Protein 1S4N (pdb70)

CATH classification: 3.90.550.10

Solvent-accessible surface area: 26663 Å² total; per-residue (Å²): 166,89,15,31,61,78,0,63,103,17,31,106,76,40,133,6,129,2,0,2,6,0,22,4,59,40,94,31,28,91,5,0,48,40,0,0,121,55,1,7,80,20,3,0,125,78,59,71,9,27,0,0,0,0,0,30,70,100,27,65,116,121,2,52,104,25,0,71,174,34,9,71,22,102,30,44,51,11,92,7,51,168,124,30,43,48,44,14,154,89,11,81,101,96,89,1,39,114,50,38,80,99,4,18,52,112,16,33,90,0,20,14,63,25,48,4,16,39,0,13,0,5,0,0,16,3,0,85,6,126,36,0,121,104,11,31,1,0,5,12,5,26,12,42,3,45,3,13,1,33,4,84,71,18,2,4,69,73,0,17,102,63,80,45,0,0,0,3,3,5,3,13,6,16,62,100,73,1,5,77,38,0,23,110,13,1,20,68,5,18,158,153,25,88,123,34,63,32,168,86,34,1,33,71,0,0,5,121,37,150,10,161,80,18,26,33,0,5,0,37,3,23,1,0,0,0,0,0,21,0,0,53,0,38,0,0,101,75,1,6,72,46,0,7,101,71,1,0,2,3,44,24,13,0,5,5,11,0,0,0,0,1,0,0,0,0,4,0,28,72,83,27,6,41,20,0,54,36,0,1,6,13,30,19,52,28,17,2,2,1,40,78,132,127,42,24,99,70,24,98,5,91,4,14,42,19,39,1,4,11,2,36,15,6,1,0,4,58,21,5,21,78,11,34,66,84,143,51,37,209,67,54,133,126,27,59,104,149,132,76,16,29,64,76,0,62,103,20,47,148,11,118,3,0,1,7,1,22,3,55,44,101,29,25,98,4,0,40,44,0,0,140,54,1,10,74,29,5,0,125,121,43,59,8,30,0,0,0,1,1,29,93,94,22,63,130,124,1,62,106,26,0,71,145,36,6,77,20,108,26,44,56,9,89,6,37,168,118,26,40,49,40,15,154,92,11,76,99,95,90,0,39,123,57,34,80,87,5,22,46,122,15,24,84,0,21,13,63,25,50,4,16,43,1,11,0,7,0,0,17,3,0,84,8,140,46,0,121,96,11,26,2,0,4,10,5,24,13,40,4,44,3,12,1,38,5,79,70,12,1,3,87,73,0,44,119,63,75,43,0,0,0,4,3,4,3,11,7,15,70,96,87,0,4,74,53,0,22,103,13,0,21,61,11,19,141,170,26,88,123,32,61,18,152,94,32,2,32,75,0,0,4,123,45,141,11,171,78,22,26,35,0,7,0,36,3,24,2,0,0,0,0,0,22,0,0,51,0,46,0,0,97,78,2,7,72,51,0,7,100,74,1,0,1,4,46,26,12,1,5,6,12,0,0,0,0,1,0,0,0,1,4,0,26,70,79,27,5,42,19,1,56,35,0,1,5,14,31,19,48,29,12,2,2,1,50,73,160,132,41,24,84,81,23,100,5,81,5,17,68,22,46,1,4,10,2,37,13,9,0,0,4,63,29,5,23,68,14,30,64,80,140,42,39,212,75,42,124,130,28,50,96

Foldseek 3Di:
DALVVLPCVQLPLDDAFEEAEEEDDQVQLVLALVLLLQCCVQPCVQPNDEYEYEYCDDHDPVSVVSVVVSHPHHYYYYYDDVVLQDADPLDDVVLLQVQLVVCVVVDVCRNPPRLLSVQLCLQAPPLPGVVNVRHFKYWAAYGNKHWQFHDNDDVLSVLSNQVAFKEAAFKFADDCQQPVCVLVLLVVLCVVVVSQFDPQFLVLLQDPPSSPDGPRMWGDPSTMIGTSSSCVGPSNNVSSVSVSNVQSSRNGPDGSTVSVGSSRRGRDNVVNYYHCLLTWMCDPPATRQRPDPCSCVVGVGDDDSLRHCLLEPRISNVSSCVSVVHDDDPVSCVNPD/DQALVNLQLVCLVAQEEAEEEDDQVQLVLALVLLLQCVVQECVPPNDEYEYEYQDDHDPVSVVSVCVSHPHHYYYYYDDVCLQDQDPLDDVVLLQVQLVVCVVVDVCSNPPRLLSVQLCLQANPLPPPVNVRHFKYWYAYGNKHWQFHDPDDVSNVLSNQVAFKEAAFKFADDCQQPVCVLVLQVVLCVVVVSQFDPQFLVLLQDVPSSPDGRRMWGPVSTMIGTSSSCVGPSNNVSSVSVSNVQSSRNGPDGSGVSVGSSRRGRDRHSNYYYCLLIWMQDPPATRQRPDPCSCVVGVGRDDNLRHCLLEPRTSNVSSCVSVVHDDPPPSCVNDD

Sequence (672 aa):
KTTMDYITPSFKAGKPKACYVTLVRNKELKGLLSSIKYVENKINKKFPYPWVFLNDEPFTEEFKEAVTKAVSSEVKFGILPKEHWSYPEWINQTKAAEIRADAATKYIYGGSESYRHMCRYQSGFFWRHELLEEYDWYWRVEPDIKLYCDINYDVFKWMQENEKVYGFTVSIHEYEVTIPTLWQTSMDFIKKNPEYLDENNLMSFLSNDNGKTYNLCHFWSNFEIANLNLWRSPAYREYFDTLDHQGGFFYERWGDAPVHSIAAALFLPKDKIHYFSDIGYHHPPYDNCPLDKEVYNSNNCECDQGNDFTFQGYSCGKEYYDAQGLVKPKNWKKFRETKTTMDYITPSFKPKACYVTLVRNKELKGLLSSIKYVENKINKKFPYPWVFLNDEPFTEEFKEAVTKAVSSEVKFGILPKEHWSYPEWINQTKAAEIRADAATKYIYGGSESYRHMCRYQSGFFWRHELLEEYDWYWRVEPDIKLYCDINYDVFKWMQENEKVYGFTVSIHEYEVTIPTLWQTSMDFIKKNPEYLDENNLMSFLSNDNGKTYNLCHFWSNFEIANLNLWRSPAYREYFDTLDHQGGFFYERWGDAPVHSIAAALFLPKDKIHYFSDIGYHHPPYDNCPLDKEVYNSNNCECDQGNDFTFQGYSCGKEYYDAQGLVKPKNWKKFRE

Structure (mmCIF, N/CA/C/O backbone):
data_1S4N
#
_entry.id   1S4N
#
_cell.length_a   60.694
_cell.length_b   101.068
_cell.length_c   62.036
_cell.angle_alpha   90.00
_cell.angle_beta   98.81
_cell.angle_gamma   90.00
#
_symmetry.space_group_name_H-M   'P 1 21 1'
#
loop_
_entity.id
_entity.type
_entity.pdbx_description
1 polymer 'Glycolipid 2-alpha-mannosyltransferase'
2 branched alpha-D-mannopyranose-(1-2)-alpha-D-mannopyranose-(1-3)-[alpha-D-mannopyranose-(1-3)-[alpha-D-mannopyranose-(1-6)]alpha-D-mannopyranose-(1-6)]beta-D-mannopyranose-(1-4)-2-acetamido-2-deoxy-beta-D-glucopyranose-(1-4)-2-acetamido-2-deoxy-beta-D-glucopyranose
3 branched 2-acetamido-2-deoxy-alpha-D-glucopyranose-(1-4)-2-acetamido-2-deoxy-beta-D-glucopyranose
4 non-polymer 'CHLORIDE ION'
5 non-polymer GLYCEROL
6 water water
#
loop_
_atom_site.group_PDB
_atom_site.id
_atom_site.type_symbol
_atom_site.label_atom_id
_atom_site.label_alt_id
_atom_site.label_comp_id
_atom_site.label_asym_id
_atom_site.label_entity_id
_atom_site.label_seq_id
_atom_site.pdbx_PDB_ins_code
_atom_site.Cartn_x
_atom_site.Cartn_y
_atom_site.Cartn_z
_atom_site.occupancy
_atom_site.B_iso_or_equiv
_atom_site.auth_seq_id
_atom_site.auth_comp_id
_atom_site.auth_asym_id
_atom_site.auth_atom_id
_atom_site.pdbx_PDB_model_num
ATOM 1 N N . LYS A 1 10 ? 10.823 48.350 8.411 1.00 28.19 104 LYS A N 1
ATOM 2 C CA . LYS A 1 10 ? 11.093 49.547 9.253 1.00 30.42 104 LYS A CA 1
ATOM 3 C C . LYS A 1 10 ? 11.952 49.210 10.475 1.00 29.52 104 LYS A C 1
ATOM 4 O O . LYS A 1 10 ? 11.444 48.822 11.535 1.00 31.25 104 LYS A O 1
ATOM 10 N N . THR A 1 11 ? 13.255 49.408 10.313 1.00 28.71 105 THR A N 1
ATOM 11 C CA . THR A 1 11 ? 14.261 49.118 11.330 1.00 26.37 105 THR A CA 1
ATOM 12 C C . THR A 1 11 ? 14.349 50.060 12.525 1.00 24.65 105 THR A C 1
ATOM 13 O O . THR A 1 11 ? 13.729 51.123 12.559 1.00 25.22 105 THR A O 1
ATOM 17 N N . THR A 1 12 ? 15.155 49.662 13.509 1.00 20.84 106 THR A N 1
ATOM 18 C CA . THR A 1 12 ? 15.344 50.482 14.690 1.00 17.90 106 THR A CA 1
ATOM 19 C C . THR A 1 12 ? 15.782 51.904 14.292 1.00 16.94 106 THR A C 1
ATOM 20 O O . THR A 1 12 ? 15.239 52.901 14.811 1.00 16.04 106 THR A O 1
ATOM 24 N N . MET A 1 13 ? 16.721 52.018 13.353 1.00 15.18 107 MET A N 1
ATOM 25 C CA . MET A 1 13 ? 17.184 53.347 12.980 1.00 17.39 107 MET A CA 1
ATOM 26 C C . MET A 1 13 ? 16.098 54.185 12.326 1.00 18.47 107 MET A C 1
ATOM 27 O O . MET A 1 13 ? 16.117 55.402 12.439 1.00 18.61 107 MET A O 1
ATOM 32 N N . ASP A 1 14 ? 15.143 53.531 11.664 1.00 20.75 108 ASP A N 1
ATOM 33 C CA . ASP A 1 14 ? 14.034 54.247 11.040 1.00 23.28 108 ASP A CA 1
ATOM 34 C C . ASP A 1 14 ? 13.206 55.037 12.070 1.00 23.87 108 ASP A C 1
ATOM 35 O O . ASP A 1 14 ? 12.594 56.057 11.732 1.00 24.19 108 ASP A O 1
ATOM 40 N N . TYR A 1 15 ? 13.191 54.589 13.325 1.00 22.81 109 TYR A N 1
ATOM 41 C CA . TYR A 1 15 ? 12.445 55.317 14.369 1.00 21.21 109 TYR A CA 1
ATOM 42 C C . TYR A 1 15 ? 13.264 56.483 14.930 1.00 21.17 109 TYR A C 1
ATOM 43 O O . TYR A 1 15 ? 12.737 57.378 15.613 1.00 19.76 109 TYR A O 1
ATOM 52 N N . ILE A 1 16 ? 14.559 56.464 14.641 1.00 20.56 110 ILE A N 1
ATOM 53 C CA . ILE A 1 16 ? 15.459 57.487 15.149 1.00 20.61 110 ILE A CA 1
ATOM 54 C C . ILE A 1 16 ? 15.884 58.562 14.140 1.00 21.07 110 ILE A C 1
ATOM 55 O O . ILE A 1 16 ? 15.946 59.736 14.493 1.00 21.45 110 ILE A O 1
ATOM 60 N N . THR A 1 17 ? 16.170 58.175 12.897 1.00 21.40 111 THR A N 1
ATOM 61 C CA . THR A 1 17 ? 16.633 59.155 11.907 1.00 23.60 111 THR A CA 1
ATOM 62 C C . THR A 1 17 ? 15.749 60.406 11.742 1.00 23.85 111 THR A C 1
ATOM 63 O O . THR A 1 17 ? 16.246 61.473 11.414 1.00 23.86 111 THR A O 1
ATOM 67 N N . PRO A 1 18 ? 14.434 60.296 11.973 1.00 25.37 112 PRO A N 1
ATOM 68 C CA . PRO A 1 18 ? 13.632 61.516 11.825 1.00 26.99 112 PRO A CA 1
ATOM 69 C C . PRO A 1 18 ? 14.089 62.646 12.763 1.00 28.76 112 PRO A C 1
ATOM 70 O O . PRO A 1 18 ? 13.931 63.824 12.435 1.00 28.39 112 PRO A O 1
ATOM 74 N N . SER A 1 19 ? 14.658 62.306 13.923 1.00 27.42 113 SER A N 1
ATOM 75 C CA . SER A 1 19 ? 15.102 63.356 14.836 1.00 28.38 113 SER A CA 1
ATOM 76 C C . SER A 1 19 ? 16.439 63.963 14.406 1.00 28.68 113 SER A C 1
ATOM 77 O O . SER A 1 19 ? 16.951 64.885 15.039 1.00 28.92 113 SER A O 1
ATOM 80 N N . PHE A 1 20 ? 16.994 63.442 13.315 1.00 29.37 114 PHE A N 1
ATOM 81 C CA . PHE A 1 20 ? 18.216 63.973 12.736 1.00 30.05 114 PHE A CA 1
ATOM 82 C C . PHE A 1 20 ? 17.769 64.867 11.570 1.00 32.91 114 PHE A C 1
ATOM 83 O O . PHE A 1 20 ? 16.538 64.993 11.363 1.00 33.50 114 PHE A O 1
ATOM 91 N N . LYS A 1 23 ? 16.378 68.101 10.707 1.00 52.54 117 LYS A N 1
ATOM 92 C CA . LYS A 1 23 ? 16.548 69.569 10.478 1.00 52.08 117 LYS A CA 1
ATOM 93 C C . LYS A 1 23 ? 17.627 70.136 11.396 1.00 51.89 117 LYS A C 1
ATOM 94 O O . LYS A 1 23 ? 18.049 69.480 12.337 1.00 52.52 117 LYS A O 1
ATOM 96 N N . ALA A 1 24 ? 18.079 71.354 11.112 1.00 52.27 118 ALA A N 1
ATOM 97 C CA . ALA A 1 24 ? 19.097 71.999 11.935 1.00 50.83 118 ALA A CA 1
ATOM 98 C C . ALA A 1 24 ? 18.428 72.997 12.881 1.00 50.11 118 ALA A C 1
ATOM 99 O O . ALA A 1 24 ? 18.941 74.093 13.128 1.00 50.75 118 ALA A O 1
ATOM 101 N N . GLY A 1 25 ? 17.260 72.621 13.388 1.00 48.33 119 GLY A N 1
ATOM 102 C CA . GLY A 1 25 ? 16.562 73.480 14.323 1.00 45.74 119 GLY A CA 1
ATOM 103 C C . GLY A 1 25 ? 17.072 73.130 15.710 1.00 43.95 119 GLY A C 1
ATOM 104 O O . GLY A 1 25 ? 18.0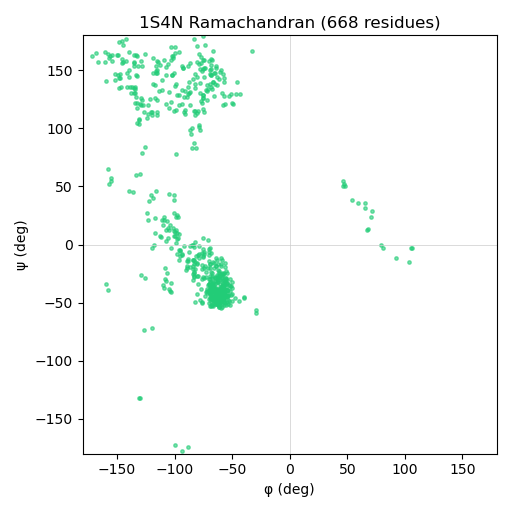01 72.328 15.840 1.00 45.22 119 GLY A O 1
ATOM 105 N N . LYS A 1 26 ? 16.484 73.723 16.743 1.00 41.27 120 LYS A N 1
ATOM 106 C CA . LYS A 1 26 ? 16.897 73.447 18.118 1.00 39.19 120 LYS A CA 1
ATOM 107 C C . LYS A 1 26 ? 16.337 72.089 18.564 1.00 35.49 120 LYS A C 1
ATOM 108 O O . LYS A 1 26 ? 15.125 71.870 18.525 1.00 35.07 120 LYS A O 1
ATOM 114 N N . PRO A 1 27 ? 17.212 71.158 18.991 1.00 31.91 121 PRO A N 1
ATOM 115 C CA . PRO A 1 27 ? 16.711 69.844 19.427 1.00 28.83 121 PRO A CA 1
ATOM 116 C C . PRO A 1 27 ? 15.707 69.907 20.578 1.00 25.82 121 PRO A C 1
ATOM 117 O O . PRO A 1 27 ? 15.785 70.782 21.434 1.00 25.06 121 PRO A O 1
ATOM 121 N N . LYS A 1 28 ? 14.748 68.988 20.582 1.00 24.21 122 LYS A N 1
ATOM 122 C CA . LYS A 1 28 ? 13.756 68.922 21.657 1.00 22.40 122 LYS A CA 1
ATOM 123 C C . LYS A 1 28 ? 14.422 68.052 22.714 1.00 21.38 122 LYS A C 1
ATOM 124 O O . LYS A 1 28 ? 14.397 66.827 22.611 1.00 19.82 122 LYS A O 1
ATOM 130 N N . ALA A 1 29 ? 15.016 68.679 23.724 1.00 19.59 123 ALA A N 1
ATOM 131 C CA . ALA A 1 29 ? 15.720 67.925 24.750 1.00 19.25 123 ALA A CA 1
ATOM 132 C C . ALA A 1 29 ? 15.511 68.443 26.163 1.00 20.60 123 ALA A C 1
ATOM 133 O O . ALA A 1 29 ? 15.028 69.554 26.375 1.00 19.70 123 ALA A O 1
ATOM 135 N N . CYS A 1 30 ? 15.895 67.619 27.133 1.00 21.37 124 CYS A N 1
ATOM 136 C CA . CYS A 1 30 ? 15.755 67.975 28.539 1.00 21.89 124 CYS A CA 1
ATOM 137 C C . CYS A 1 30 ? 16.775 67.223 29.380 1.00 20.86 124 CYS A C 1
ATOM 138 O O . CYS A 1 30 ? 17.373 66.247 28.920 1.00 19.65 124 CYS A O 1
ATOM 141 N N . TYR A 1 31 ? 16.999 67.705 30.597 1.00 21.06 125 TYR A N 1
ATOM 142 C CA . TYR A 1 31 ? 17.857 66.988 31.543 1.00 19.88 125 TYR A CA 1
ATOM 143 C C . TYR A 1 31 ? 16.764 66.193 32.258 1.00 19.20 125 TYR A C 1
ATOM 144 O O . TYR A 1 31 ? 15.602 66.618 32.281 1.00 18.34 125 TYR A O 1
ATOM 153 N N . VAL A 1 32 ? 17.103 65.043 32.828 1.00 19.36 126 VAL A N 1
ATOM 154 C CA . VAL A 1 32 ? 16.107 64.277 33.557 1.00 17.23 126 VAL A CA 1
ATOM 155 C C . VAL A 1 32 ? 16.789 63.686 34.782 1.00 17.74 126 VAL A C 1
ATOM 156 O O . VAL A 1 32 ? 17.897 63.171 34.696 1.00 14.34 126 VAL A O 1
ATOM 160 N N . THR A 1 33 ? 16.111 63.776 35.920 1.00 18.48 127 THR A N 1
ATOM 161 C CA . THR A 1 33 ? 16.656 63.294 37.190 1.00 18.94 127 THR A CA 1
ATOM 162 C C . THR A 1 33 ? 15.631 62.499 37.975 1.00 18.32 127 THR A C 1
ATOM 163 O O . THR A 1 33 ? 14.501 62.945 38.149 1.00 20.44 127 THR A O 1
ATOM 167 N N . LEU A 1 34 ? 16.012 61.315 38.434 1.00 19.69 128 LEU A N 1
ATOM 168 C CA . LEU A 1 34 ? 15.116 60.503 39.266 1.00 18.84 128 LEU A CA 1
ATOM 169 C C . LEU A 1 34 ? 15.726 60.680 40.652 1.00 19.69 128 LEU A C 1
ATOM 170 O O . LEU A 1 34 ? 16.879 60.316 40.884 1.00 18.80 128 LEU A O 1
ATOM 175 N N . VAL A 1 35 ? 14.978 61.261 41.578 1.00 22.00 129 VAL A N 1
ATOM 176 C CA . VAL A 1 35 ? 15.559 61.490 42.896 1.00 23.90 129 VAL A CA 1
ATOM 177 C C . VAL A 1 35 ? 14.531 61.450 44.017 1.00 25.95 129 VAL A C 1
ATOM 178 O O . VAL A 1 35 ? 13.325 61.542 43.764 1.00 25.81 129 VAL A O 1
ATOM 182 N N . ARG A 1 36 ? 15.018 61.305 45.249 1.00 27.03 130 ARG A N 1
ATOM 183 C CA . ARG A 1 36 ? 14.144 61.282 46.423 1.00 27.96 130 ARG A CA 1
ATOM 184 C C . ARG A 1 36 ? 14.292 62.553 47.259 1.00 27.74 130 ARG A C 1
ATOM 185 O O . ARG A 1 36 ? 15.295 63.268 47.150 1.00 29.41 130 ARG A O 1
ATOM 193 N N . ASN A 1 37 ? 13.281 62.848 48.072 1.00 27.99 131 ASN A N 1
ATOM 194 C CA . ASN A 1 37 ? 13.281 64.062 48.885 1.00 27.02 131 ASN A CA 1
ATOM 195 C C . ASN A 1 37 ? 14.477 64.178 49.828 1.00 27.61 131 ASN A C 1
ATOM 196 O O . ASN A 1 37 ? 14.993 65.280 50.049 1.00 27.72 131 ASN A O 1
ATOM 201 N N . LYS A 1 38 ? 14.927 63.049 50.362 1.00 25.09 132 LYS A N 1
ATOM 202 C CA . LYS A 1 38 ? 16.052 63.046 51.292 1.00 27.18 132 LYS A CA 1
ATOM 203 C C . LYS A 1 38 ? 17.408 63.379 50.648 1.00 25.92 132 LYS A C 1
ATOM 204 O O . LYS A 1 38 ? 18.420 63.453 51.350 1.00 25.90 132 LYS A O 1
ATOM 210 N N . GLU A 1 39 ? 17.431 63.560 49.328 1.00 24.94 133 GLU A N 1
ATOM 211 C CA . GLU A 1 39 ? 18.673 63.859 48.608 1.00 24.81 133 GLU A CA 1
ATOM 212 C C . GLU A 1 39 ? 18.786 65.285 48.077 1.00 24.50 133 GLU A C 1
ATOM 213 O O . GLU A 1 39 ? 19.570 65.552 47.153 1.00 23.67 133 GLU A O 1
ATOM 219 N N . LEU A 1 40 ? 18.017 66.195 48.660 1.00 23.45 134 LEU A N 1
ATOM 220 C CA . LEU A 1 40 ? 18.035 67.585 48.245 1.00 23.20 134 LEU A CA 1
ATOM 221 C C . LEU A 1 40 ? 19.424 68.201 48.192 1.00 23.11 134 LEU A C 1
ATOM 222 O O . LEU A 1 40 ? 19.797 68.782 47.168 1.00 23.13 134 LEU A O 1
ATOM 227 N N . LYS A 1 41 ? 20.198 68.084 49.275 1.00 21.60 135 LYS A N 1
ATOM 228 C CA . LYS A 1 41 ? 21.527 68.687 49.280 1.00 21.11 135 LYS A CA 1
ATOM 229 C C . LYS A 1 41 ? 22.444 68.147 48.170 1.00 20.23 135 LYS A C 1
ATOM 230 O O . LYS A 1 41 ? 23.111 68.927 47.481 1.00 19.11 135 LYS A O 1
ATOM 236 N N . GLY A 1 42 ? 22.459 66.830 47.961 1.00 20.71 136 GLY A N 1
ATOM 237 C CA . GLY A 1 42 ? 23.303 66.306 46.894 1.00 19.27 136 GLY A CA 1
ATOM 238 C C . GLY A 1 42 ? 22.808 66.781 45.531 1.00 19.54 136 GLY A C 1
ATOM 239 O O . GLY A 1 42 ? 23.600 67.114 44.641 1.00 18.95 136 GLY A O 1
ATOM 240 N N . LEU A 1 43 ? 21.490 66.820 45.360 1.00 20.43 137 LEU A N 1
ATOM 241 C CA . LEU A 1 43 ? 20.894 67.266 44.098 1.00 21.92 137 LEU A CA 1
ATOM 242 C C . LEU A 1 43 ? 21.231 68.736 43.813 1.00 23.24 137 LEU A C 1
ATOM 243 O O . LEU A 1 43 ? 21.623 69.084 42.693 1.00 21.84 137 LEU A O 1
ATOM 248 N N . LEU A 1 44 ? 21.071 69.600 44.816 1.00 22.32 138 LEU A N 1
ATOM 249 C CA . LEU A 1 44 ? 21.386 71.018 44.636 1.00 23.21 138 LEU A CA 1
ATOM 250 C C . LEU A 1 44 ? 22.828 71.182 44.220 1.00 22.04 138 LEU A C 1
ATOM 251 O O . LEU A 1 44 ? 23.144 72.035 43.394 1.00 21.43 138 LEU A O 1
ATOM 256 N N . SER A 1 45 ? 23.713 70.367 44.788 1.00 20.34 139 SER A N 1
ATOM 257 C CA . SER A 1 45 ? 25.121 70.433 44.427 1.00 19.64 139 SER A CA 1
ATOM 258 C C . SER A 1 45 ? 25.327 70.085 42.932 1.00 19.94 139 SER A C 1
ATOM 259 O O . SER A 1 45 ? 26.110 70.734 42.235 1.00 20.97 139 SER A O 1
ATOM 262 N N . SER A 1 46 ? 24.635 69.059 42.449 1.00 17.73 140 SER A N 1
ATOM 263 C CA . SER A 1 46 ? 24.741 68.665 41.037 1.00 19.25 140 SER A CA 1
ATOM 264 C C . SER A 1 46 ? 24.194 69.783 40.124 1.00 20.69 140 SER A C 1
ATOM 265 O O . SER A 1 46 ? 24.703 70.021 39.030 1.00 19.96 140 SER A O 1
ATOM 268 N N . ILE A 1 47 ? 23.136 70.450 40.568 1.00 22.67 141 ILE A N 1
ATOM 269 C CA . ILE A 1 47 ? 22.547 71.517 39.767 1.00 23.88 141 ILE A CA 1
ATOM 270 C C . ILE A 1 47 ? 23.543 72.653 39.588 1.00 25.17 141 ILE A C 1
ATOM 271 O O . ILE A 1 47 ? 23.680 73.206 38.488 1.00 25.07 141 ILE A O 1
ATOM 276 N N . LYS A 1 48 ? 24.248 72.991 40.666 1.00 25.73 142 LYS A N 1
ATOM 277 C CA . LYS A 1 48 ? 25.261 74.041 40.629 1.00 26.76 142 LYS A CA 1
ATOM 278 C C . LYS A 1 48 ? 26.311 73.747 39.553 1.00 25.34 142 LYS A C 1
ATOM 279 O O . LYS A 1 48 ? 26.749 74.654 38.826 1.00 22.79 142 LYS A O 1
ATOM 285 N N . TYR A 1 49 ? 26.737 72.488 39.470 1.00 22.40 143 TYR A N 1
ATOM 286 C CA . TYR A 1 49 ? 27.721 72.116 38.465 1.00 21.49 143 TYR A CA 1
ATOM 287 C C . TYR A 1 49 ? 27.118 72.238 37.075 1.00 21.23 143 TYR A C 1
ATOM 288 O O . TYR A 1 49 ? 27.715 72.847 36.186 1.00 21.07 143 TYR A O 1
ATOM 297 N N . VAL A 1 50 ? 25.929 71.677 36.891 1.00 20.11 144 VAL A N 1
ATOM 298 C CA . VAL A 1 50 ? 25.285 71.744 35.581 1.00 21.61 144 VAL A CA 1
ATOM 299 C C . VAL A 1 50 ? 25.058 73.206 35.155 1.00 22.72 144 VAL A C 1
ATOM 300 O O . VAL A 1 50 ? 25.397 73.596 34.028 1.00 22.37 144 VAL A O 1
ATOM 304 N N . GLU A 1 51 ? 24.505 74.015 36.055 1.00 22.65 145 GLU A N 1
ATOM 305 C CA . GLU A 1 51 ? 24.277 75.431 35.765 1.00 23.48 145 GLU A CA 1
ATOM 306 C C . GLU A 1 51 ? 25.559 76.166 35.378 1.00 24.47 145 GLU A C 1
ATOM 307 O O . GLU A 1 51 ? 25.618 76.828 34.340 1.00 24.36 145 GLU A O 1
ATOM 313 N N . ASN A 1 52 ? 26.587 76.043 36.209 1.00 25.62 146 ASN A N 1
ATOM 314 C CA . ASN A 1 52 ? 27.861 76.717 35.964 1.00 27.96 146 ASN A CA 1
ATOM 315 C C . ASN A 1 52 ? 28.658 76.238 34.760 1.00 28.14 146 ASN A C 1
ATOM 316 O O . ASN A 1 52 ? 29.353 77.033 34.100 1.00 26.67 146 ASN A O 1
ATOM 321 N N . LYS A 1 53 ? 28.572 74.945 34.474 1.00 25.05 147 LYS A N 1
ATOM 322 C CA . LYS A 1 53 ? 29.361 74.405 33.379 1.00 24.67 147 LYS A CA 1
ATOM 323 C C . LYS A 1 53 ? 28.725 74.410 31.998 1.00 23.44 147 LYS A C 1
ATOM 324 O O . LYS A 1 53 ? 29.453 74.389 31.001 1.00 22.77 147 LYS A O 1
ATOM 330 N N . ILE A 1 54 ? 27.396 74.474 31.933 1.00 22.61 148 ILE A N 1
ATOM 331 C CA . ILE A 1 54 ? 26.725 74.476 30.637 1.00 23.47 148 ILE A CA 1
ATOM 332 C C . ILE A 1 54 ? 25.314 75.045 30.529 1.00 24.11 148 ILE A C 1
ATOM 333 O O . ILE A 1 54 ? 25.007 75.725 29.540 1.00 24.57 148 ILE A O 1
ATOM 338 N N . ASN A 1 55 ? 24.449 74.801 31.512 1.00 22.65 149 ASN A N 1
ATOM 339 C CA . ASN A 1 55 ? 23.069 75.259 31.379 1.00 24.06 149 ASN A CA 1
ATOM 340 C C . ASN A 1 55 ? 22.862 76.764 31.191 1.00 25.78 149 ASN A C 1
ATOM 341 O O . ASN A 1 55 ? 21.894 77.168 30.543 1.00 25.19 149 ASN A O 1
ATOM 346 N N . LYS A 1 56 ? 23.754 77.586 31.744 1.00 28.58 150 LYS A N 1
ATOM 347 C CA . LYS A 1 56 ? 23.649 79.048 31.583 1.00 30.37 150 LYS A CA 1
ATOM 348 C C . LYS A 1 56 ? 23.927 79.419 30.122 1.00 30.10 150 LYS A C 1
ATOM 349 O O . LYS A 1 56 ? 23.323 80.341 29.575 1.00 30.87 150 LYS A O 1
ATOM 355 N N . LYS A 1 57 ? 24.863 78.705 29.506 1.00 29.06 151 LYS A N 1
ATOM 356 C CA . LYS A 1 57 ? 25.239 78.961 28.118 1.00 29.07 151 LYS A CA 1
ATOM 357 C C . LYS A 1 57 ? 24.208 78.427 27.138 1.00 28.61 151 LYS A C 1
ATOM 358 O O . LYS A 1 57 ? 23.784 79.138 26.230 1.00 27.35 151 LYS A O 1
ATOM 364 N N . PHE A 1 58 ? 23.821 77.165 27.319 1.00 27.17 152 PHE A N 1
ATOM 365 C CA . PHE A 1 58 ? 22.852 76.516 26.444 1.00 27.06 152 PHE A CA 1
ATOM 366 C C . PHE A 1 58 ? 21.723 75.953 27.285 1.00 27.56 152 PHE A C 1
ATOM 367 O O . PHE A 1 58 ? 21.713 74.773 27.637 1.00 27.72 152 PHE A O 1
ATOM 375 N N . PRO A 1 59 ? 20.741 76.799 27.614 1.00 27.19 153 PRO A N 1
ATOM 376 C CA . PRO A 1 59 ? 19.597 76.383 28.435 1.00 27.03 153 PRO A CA 1
ATOM 377 C C . PRO A 1 59 ? 18.605 75.383 27.845 1.00 25.68 153 PRO A C 1
ATOM 378 O O . PRO A 1 59 ? 18.148 75.507 26.713 1.00 23.32 153 PRO A O 1
ATOM 382 N N . TYR A 1 60 ? 18.271 74.393 28.659 1.00 24.25 154 TYR A N 1
ATOM 383 C CA . TYR A 1 60 ? 17.332 73.356 28.293 1.00 23.26 154 TYR A CA 1
ATOM 384 C C . TYR A 1 60 ? 16.504 73.060 29.530 1.00 21.91 154 TYR A C 1
ATOM 385 O O . TYR A 1 60 ? 17.010 73.156 30.650 1.00 20.51 154 TYR A O 1
ATOM 394 N N . PRO A 1 61 ? 15.226 72.691 29.345 1.00 20.78 155 PRO A N 1
ATOM 395 C CA . PRO A 1 61 ? 14.351 72.389 30.482 1.00 20.80 155 PRO A CA 1
ATOM 396 C C . PRO A 1 61 ? 14.871 71.174 31.232 1.00 20.59 155 PRO A C 1
ATOM 397 O O . PRO A 1 61 ? 15.526 70.300 30.645 1.00 18.09 155 PRO A O 1
ATOM 401 N N . TRP A 1 62 ? 14.570 71.134 32.527 1.00 20.37 156 TRP A N 1
ATOM 402 C CA . TRP A 1 62 ? 15.014 70.065 33.411 1.00 20.89 156 TRP A CA 1
ATOM 403 C C . TRP A 1 62 ? 13.796 69.387 34.030 1.00 22.40 156 TRP A C 1
ATOM 404 O O . TRP A 1 62 ? 12.955 70.042 34.660 1.00 22.71 156 TRP A O 1
ATOM 415 N N . VAL A 1 63 ? 13.712 68.070 33.861 1.00 23.00 157 VAL A N 1
ATOM 416 C CA . VAL A 1 63 ? 12.608 67.303 34.404 1.00 22.49 157 VAL A CA 1
ATOM 417 C C . VAL A 1 63 ? 13.062 66.529 35.638 1.00 23.49 157 VAL A C 1
ATOM 418 O O . VAL A 1 63 ? 14.090 65.855 35.616 1.00 23.62 157 VAL A O 1
ATOM 422 N N . PHE A 1 64 ? 12.294 66.630 36.717 1.00 22.72 158 PHE A N 1
ATOM 423 C CA . PHE A 1 64 ? 12.625 65.914 37.941 1.00 22.16 158 PHE A CA 1
ATOM 424 C C . PHE A 1 64 ? 11.500 64.934 38.220 1.00 24.22 158 PHE A C 1
ATOM 425 O O . PHE A 1 64 ? 10.335 65.331 38.272 1.00 24.34 158 PHE A O 1
ATOM 433 N N . LEU A 1 65 ? 11.851 63.658 38.394 1.00 23.87 159 LEU A N 1
ATOM 434 C CA . LEU A 1 65 ? 10.873 62.608 38.657 1.00 23.58 159 LEU A CA 1
ATOM 435 C C . LEU A 1 65 ? 11.081 61.990 40.036 1.00 22.56 159 LEU A C 1
ATOM 436 O O . LEU A 1 65 ? 12.210 61.876 40.508 1.00 23.24 159 LEU A O 1
ATOM 441 N N . ASN A 1 66 ? 9.989 61.565 40.667 1.00 23.91 160 ASN A N 1
ATOM 442 C CA . ASN A 1 66 ? 10.058 60.972 42.011 1.00 23.74 160 ASN A CA 1
ATOM 443 C C . ASN A 1 66 ? 8.937 59.942 42.148 1.00 23.01 160 ASN A C 1
ATOM 444 O O . ASN A 1 66 ? 7.863 60.128 41.571 1.00 21.51 160 ASN A O 1
ATOM 449 N N . ASP A 1 67 ? 9.181 58.854 42.887 1.00 22.41 161 ASP A N 1
ATOM 450 C CA . ASP A 1 67 ? 8.144 57.848 43.082 1.00 23.36 161 ASP A CA 1
ATOM 451 C C . ASP A 1 67 ? 7.200 58.343 44.186 1.00 23.97 161 ASP A C 1
ATOM 452 O O . ASP A 1 67 ? 6.089 57.835 44.341 1.00 21.22 161 ASP A O 1
ATOM 457 N N . GLU A 1 68 ? 7.655 59.348 44.940 1.00 24.37 162 GLU A N 1
ATOM 458 C CA . GLU A 1 68 ? 6.850 59.971 45.997 1.00 26.07 162 GLU A CA 1
ATOM 459 C C . GLU A 1 68 ? 6.662 61.454 45.642 1.00 24.95 162 GLU A C 1
ATOM 460 O O . GLU A 1 68 ? 7.416 62.021 44.868 1.00 22.96 162 GLU A O 1
ATOM 466 N N . PRO A 1 69 ? 5.660 62.110 46.224 1.00 25.47 163 PRO A N 1
ATOM 467 C CA . PRO A 1 69 ? 5.518 63.527 45.867 1.00 24.49 163 PRO A CA 1
ATOM 468 C C . PRO A 1 69 ? 6.686 64.395 46.402 1.00 23.91 163 PRO A C 1
ATOM 469 O O . PRO A 1 69 ? 7.251 64.111 47.461 1.00 21.43 163 PRO A O 1
ATOM 473 N N . PHE A 1 70 ? 7.063 65.428 45.646 1.00 23.70 164 PHE A N 1
ATOM 474 C CA . PHE A 1 70 ? 8.136 66.345 46.048 1.00 24.71 164 PHE A CA 1
ATOM 475 C C . PHE A 1 70 ? 7.650 67.289 47.149 1.00 25.88 164 PHE A C 1
ATOM 476 O O . PHE A 1 70 ? 6.499 67.707 47.132 1.00 25.71 164 PHE A O 1
ATOM 484 N N . THR A 1 71 ? 8.511 67.645 48.097 1.00 25.61 165 THR A N 1
ATOM 485 C CA . THR A 1 71 ? 8.077 68.578 49.131 1.00 26.42 165 THR A CA 1
ATOM 486 C C . THR A 1 71 ? 8.123 69.979 48.541 1.00 27.44 165 THR A C 1
ATOM 487 O O . THR A 1 71 ? 8.768 70.232 47.509 1.00 24.68 165 THR A O 1
ATOM 491 N N . GLU A 1 72 ? 7.449 70.899 49.219 1.00 27.44 166 GLU A N 1
ATOM 492 C CA . GLU A 1 72 ? 7.422 72.271 48.765 1.00 28.21 166 GLU A CA 1
ATOM 493 C C . GLU A 1 72 ? 8.802 72.875 48.902 1.00 26.68 166 GLU A C 1
ATOM 494 O O . GLU A 1 72 ? 9.242 73.637 48.048 1.00 26.70 166 GLU A O 1
ATOM 500 N N . GLU A 1 73 ? 9.503 72.532 49.974 1.00 27.37 167 GLU A N 1
ATOM 501 C CA . GLU A 1 73 ? 10.848 73.061 50.169 1.00 27.14 167 GLU A CA 1
ATOM 502 C C . GLU A 1 73 ? 11.756 72.583 49.031 1.00 26.61 167 GLU A C 1
ATOM 503 O O . GLU A 1 73 ? 12.555 73.348 48.477 1.00 24.39 167 GLU A O 1
ATOM 509 N N . PHE A 1 74 ? 11.610 71.316 48.668 1.00 24.82 168 PHE A N 1
ATOM 510 C CA . PHE A 1 74 ? 12.425 70.744 47.603 1.00 26.39 168 PHE A CA 1
ATOM 511 C C . PHE A 1 74 ? 12.203 71.502 46.283 1.00 24.73 168 PHE A C 1
ATOM 512 O O . PHE A 1 74 ? 13.144 71.907 45.611 1.00 25.04 168 PHE A O 1
ATOM 520 N N . LYS A 1 75 ? 10.948 71.703 45.921 1.00 25.28 169 LYS A N 1
ATOM 521 C CA . LYS A 1 75 ? 10.631 72.398 44.682 1.00 26.40 169 LYS A CA 1
ATOM 522 C C . LYS A 1 75 ? 11.080 73.854 44.661 1.00 25.82 169 LYS A C 1
ATOM 523 O O . LYS A 1 75 ? 11.581 74.330 43.65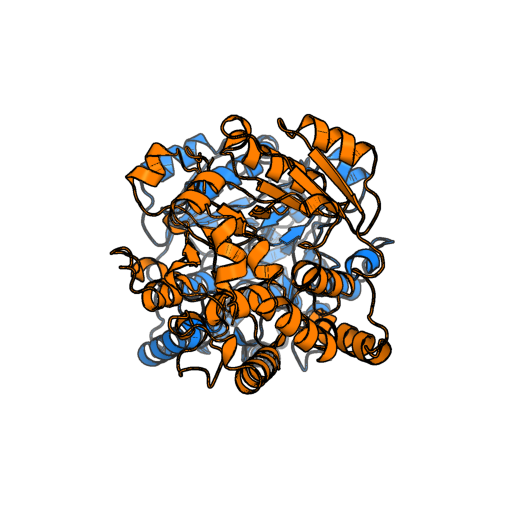2 1.00 27.65 169 LYS A O 1
ATOM 529 N N . GLU A 1 76 ? 10.914 74.563 45.768 1.00 25.77 170 GLU A N 1
ATOM 530 C CA . GLU A 1 76 ? 11.330 75.960 45.821 1.00 28.12 170 GLU A CA 1
ATOM 531 C C . GLU A 1 76 ? 12.841 76.045 45.656 1.00 26.73 170 GLU A C 1
ATOM 532 O O . GLU A 1 76 ? 13.353 76.863 44.890 1.00 27.38 170 GLU A O 1
ATOM 538 N N . ALA A 1 77 ? 13.556 75.187 46.375 1.00 25.47 171 ALA A N 1
ATOM 539 C CA . ALA A 1 77 ? 15.010 75.178 46.319 1.00 23.02 171 ALA A CA 1
ATOM 540 C C . ALA A 1 77 ? 15.534 74.852 44.916 1.00 22.99 171 ALA A C 1
ATOM 541 O O . ALA A 1 77 ? 16.508 75.445 44.447 1.00 21.48 171 ALA A O 1
ATOM 543 N N . VAL A 1 78 ? 14.881 73.908 44.246 1.00 22.74 172 VAL A N 1
ATOM 544 C CA . VAL A 1 78 ? 15.313 73.509 42.914 1.00 22.76 172 VAL A CA 1
ATOM 545 C C . VAL A 1 78 ? 15.005 74.579 41.885 1.00 23.41 172 VAL A C 1
ATOM 546 O O . VAL A 1 78 ? 15.813 74.848 40.988 1.00 22.77 172 VAL A O 1
ATOM 550 N N . THR A 1 79 ? 13.834 75.189 42.018 1.00 25.12 173 THR A N 1
ATOM 551 C CA . THR A 1 79 ? 13.423 76.237 41.105 1.00 26.55 173 THR A CA 1
ATOM 552 C C . THR A 1 79 ? 14.407 77.403 41.167 1.00 26.65 173 THR A C 1
ATOM 553 O O . THR A 1 79 ? 14.764 77.978 40.144 1.00 26.38 173 THR A O 1
ATOM 557 N N . LYS A 1 80 ? 14.865 77.741 42.365 1.00 26.67 174 LYS A N 1
ATOM 558 C CA . LYS A 1 80 ? 15.834 78.830 42.508 1.00 27.75 174 LYS A CA 1
ATOM 559 C C . LYS A 1 80 ? 17.203 78.478 41.932 1.00 26.55 174 LYS A C 1
ATOM 560 O O . LYS A 1 80 ? 17.857 79.318 41.333 1.00 26.58 174 LYS A O 1
ATOM 566 N N . ALA A 1 81 ? 17.633 77.233 42.128 1.00 25.24 175 ALA A N 1
ATOM 567 C CA . ALA A 1 81 ? 18.943 76.787 41.666 1.00 23.77 175 ALA A CA 1
ATOM 568 C C . ALA A 1 81 ? 19.069 76.667 40.155 1.00 24.14 175 ALA A C 1
ATOM 569 O O . ALA A 1 81 ? 20.168 76.857 39.603 1.00 22.73 175 ALA A O 1
ATOM 571 N N . VAL A 1 82 ? 17.954 76.364 39.487 1.00 23.76 176 VAL A N 1
ATOM 572 C CA . VAL A 1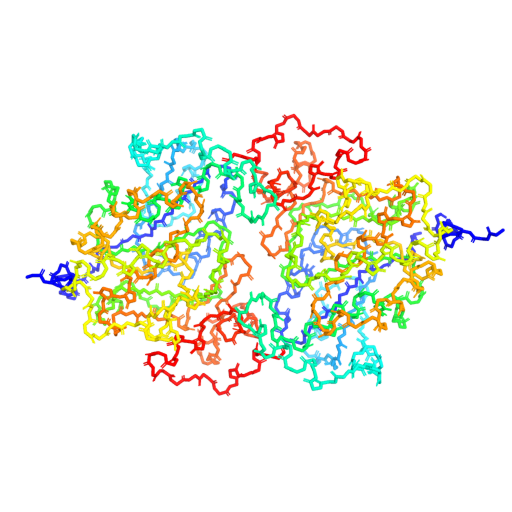 82 ? 17.953 76.205 38.031 1.00 25.68 176 VAL A CA 1
ATOM 573 C C . VAL A 1 82 ? 17.514 77.467 37.258 1.00 25.63 176 VAL A C 1
ATOM 574 O O . VAL A 1 82 ? 16.453 78.025 37.513 1.00 25.30 176 VAL A O 1
ATOM 578 N N . SER A 1 83 ? 18.324 77.878 36.285 1.00 27.32 177 SER A N 1
ATOM 579 C CA . SER A 1 83 ? 18.035 79.072 35.484 1.00 27.84 177 SER A CA 1
ATOM 580 C C . SER A 1 83 ? 17.095 78.863 34.305 1.00 28.25 177 SER A C 1
ATOM 581 O O . SER A 1 83 ? 16.534 79.828 33.792 1.00 28.25 177 SER A O 1
ATOM 584 N N . SER A 1 84 ? 16.923 77.614 33.867 1.00 28.53 178 SER A N 1
ATOM 585 C CA . SER A 1 84 ? 16.010 77.307 32.758 1.00 27.65 178 SER A CA 1
ATOM 586 C C . SER A 1 84 ? 14.705 76.784 33.348 1.00 27.96 178 SER A C 1
ATOM 587 O O . SER A 1 84 ? 14.521 76.802 34.561 1.00 29.28 178 SER A O 1
ATOM 590 N N . GLU A 1 85 ? 13.800 76.306 32.502 1.00 27.57 179 GLU A N 1
ATOM 591 C CA . GLU A 1 85 ? 12.521 75.797 32.992 1.00 27.65 179 GLU A CA 1
ATOM 592 C C . GLU A 1 85 ? 12.661 74.465 33.710 1.00 27.54 179 GLU A C 1
ATOM 593 O O . GLU A 1 85 ? 13.381 73.577 33.249 1.00 27.27 179 GLU A O 1
ATOM 599 N N . VAL A 1 86 ? 11.973 74.324 34.839 1.00 25.88 180 VAL A N 1
ATOM 600 C CA . VAL A 1 86 ? 12.002 73.066 35.575 1.00 26.37 180 VAL A CA 1
ATOM 601 C C . VAL A 1 86 ? 10.605 72.475 35.572 1.00 25.62 180 VAL A C 1
ATOM 602 O O . VAL A 1 86 ? 9.629 73.208 35.530 1.00 23.90 180 VAL A O 1
ATOM 606 N N . LYS A 1 87 ? 10.521 71.146 35.598 1.00 25.83 181 LYS A N 1
ATOM 607 C CA . LYS A 1 87 ? 9.244 70.444 35.616 1.00 25.24 181 LYS A CA 1
ATOM 608 C C . LYS A 1 87 ? 9.338 69.309 36.611 1.00 25.51 181 LYS A C 1
ATOM 609 O O . LYS A 1 87 ? 10.325 68.575 36.638 1.00 26.37 181 LYS A O 1
ATOM 615 N N . PHE A 1 88 ? 8.307 69.159 37.432 1.00 24.32 182 PHE A N 1
ATOM 616 C CA . PHE A 1 88 ? 8.277 68.115 38.449 1.00 23.89 182 PHE A CA 1
ATOM 617 C C . PHE A 1 88 ? 7.200 67.090 38.135 1.00 24.70 182 PHE A C 1
ATOM 618 O O . PHE A 1 88 ? 6.056 67.454 37.845 1.00 25.50 182 PHE A O 1
ATOM 626 N N . GLY A 1 89 ? 7.559 65.810 38.196 1.00 23.79 183 GLY A N 1
ATOM 627 C CA . GLY A 1 89 ? 6.580 64.775 37.931 1.00 23.88 183 GLY A CA 1
ATOM 628 C C . GLY A 1 89 ? 6.710 63.592 38.876 1.00 23.82 183 GLY A C 1
ATOM 629 O O . GLY A 1 89 ? 7.795 63.310 39.375 1.00 24.29 183 GLY A O 1
ATOM 630 N N . ILE A 1 90 ? 5.594 62.924 39.150 1.00 23.81 184 ILE A N 1
ATOM 631 C CA . ILE A 1 90 ? 5.590 61.736 40.000 1.00 24.53 184 ILE A CA 1
ATOM 632 C C . ILE A 1 90 ? 5.351 60.584 39.032 1.00 25.30 184 ILE A C 1
ATOM 633 O O . ILE A 1 90 ? 4.633 60.734 38.043 1.00 24.91 184 ILE A O 1
ATOM 638 N N . LEU A 1 91 ? 5.936 59.429 39.297 1.00 25.27 185 LEU A N 1
ATOM 639 C CA . LEU A 1 91 ? 5.736 58.350 38.354 1.00 26.91 185 LEU A CA 1
ATOM 640 C C . LEU A 1 91 ? 4.566 57.446 38.713 1.00 26.51 185 LEU A C 1
ATOM 641 O O . LEU A 1 91 ? 4.203 57.311 39.873 1.00 26.18 185 LEU A O 1
ATOM 646 N N . PRO A 1 92 ? 3.946 56.836 37.698 1.00 27.17 186 PRO A N 1
ATOM 647 C CA . PRO A 1 92 ? 2.801 55.926 37.824 1.00 27.42 186 PRO A CA 1
ATOM 648 C C . PRO A 1 92 ? 3.085 54.733 38.727 1.00 27.94 186 PRO A C 1
ATOM 649 O O . PRO A 1 92 ? 4.192 54.191 38.719 1.00 27.22 186 PRO A O 1
ATOM 653 N N . LYS A 1 93 ? 2.073 54.328 39.491 1.00 27.92 187 LYS A N 1
ATOM 654 C CA . LYS A 1 93 ? 2.183 53.173 40.375 1.00 28.42 187 LYS A CA 1
ATOM 655 C C . LYS A 1 93 ? 2.566 51.957 39.523 1.00 26.75 187 LYS A C 1
ATOM 656 O O . LYS A 1 93 ? 3.349 51.114 39.950 1.00 23.33 187 LYS A O 1
ATOM 662 N N . GLU A 1 94 ? 1.995 51.870 38.321 1.00 26.12 188 GLU A N 1
ATOM 663 C CA . GLU A 1 94 ? 2.282 50.756 37.407 1.00 27.71 188 GLU A CA 1
ATOM 664 C C . GLU A 1 94 ? 3.743 50.692 36.953 1.00 25.26 188 GLU A C 1
ATOM 665 O O . GLU A 1 94 ? 4.166 49.687 36.386 1.00 26.39 188 GLU A O 1
ATOM 671 N N . HIS A 1 95 ? 4.506 51.759 37.183 1.00 24.04 189 HIS A N 1
ATOM 672 C CA . HIS A 1 95 ? 5.917 51.790 36.793 1.00 22.26 189 HIS A CA 1
ATOM 673 C C . HIS A 1 95 ? 6.818 51.688 38.019 1.00 21.71 189 HIS A C 1
ATOM 674 O O . HIS A 1 95 ? 8.003 51.942 37.920 1.00 19.90 189 HIS A O 1
ATOM 681 N N . TRP A 1 96 ? 6.242 51.341 39.173 1.00 20.74 190 TRP A N 1
ATOM 682 C CA . TRP A 1 96 ? 7.004 51.230 40.411 1.00 20.22 190 TRP A CA 1
ATOM 683 C C . TRP A 1 96 ? 6.285 50.266 41.351 1.00 22.58 190 TRP A C 1
ATOM 684 O O . TRP A 1 96 ? 5.935 50.626 42.483 1.00 21.91 190 TRP A O 1
ATOM 695 N N . SER A 1 97 ? 6.065 49.042 40.867 1.00 23.58 191 SER A N 1
ATOM 696 C CA . SER A 1 97 ? 5.393 47.999 41.639 1.00 24.56 191 SER A CA 1
ATOM 697 C C . SER A 1 97 ? 5.707 46.619 41.056 1.00 25.06 191 SER A C 1
ATOM 698 O O . SER A 1 97 ? 6.217 46.505 39.939 1.00 25.75 191 SER A O 1
ATOM 701 N N . TYR A 1 98 ? 5.410 45.565 41.808 1.00 24.39 192 TYR A N 1
ATOM 702 C CA 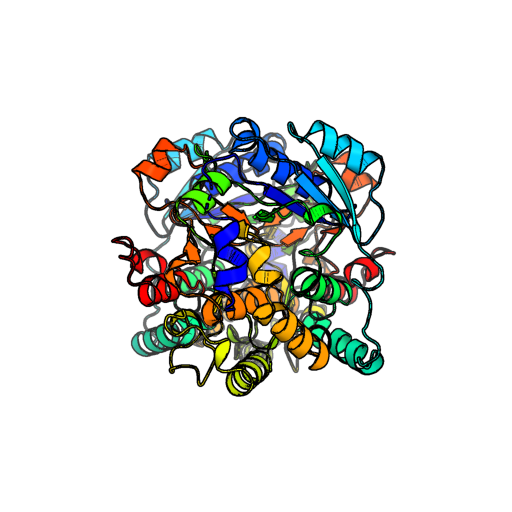. TYR A 1 98 ? 5.683 44.214 41.329 1.00 23.61 192 TYR A CA 1
ATOM 703 C C . TYR A 1 98 ? 4.718 43.786 40.239 1.00 23.83 192 TYR A C 1
ATOM 704 O O . TYR A 1 98 ? 3.519 43.993 40.370 1.00 24.53 192 TYR A O 1
ATOM 713 N N . PRO A 1 99 ? 5.232 43.220 39.129 1.00 22.44 193 PRO A N 1
ATOM 714 C CA . PRO A 1 99 ? 4.335 42.767 38.054 1.00 21.79 193 PRO A CA 1
ATOM 715 C C . PRO A 1 99 ? 3.558 41.578 38.620 1.00 20.70 193 PRO A C 1
ATOM 716 O O . PRO A 1 99 ? 4.008 40.947 39.579 1.00 18.88 193 PRO A O 1
ATOM 720 N N . GLU A 1 100 ? 2.420 41.236 38.031 1.00 22.03 194 GLU A N 1
ATOM 721 C CA . GLU A 1 100 ? 1.649 40.131 38.590 1.00 22.95 194 GLU A CA 1
ATOM 722 C C . GLU A 1 100 ? 2.362 38.780 38.555 1.00 23.35 194 GLU A C 1
ATOM 723 O O . GLU A 1 100 ? 2.104 37.907 39.386 1.00 22.99 194 GLU A O 1
ATOM 729 N N . TRP A 1 101 ? 3.280 38.613 37.613 1.00 21.94 195 TRP A N 1
ATOM 730 C CA . TRP A 1 101 ? 3.969 37.350 37.471 1.00 22.92 195 TRP A CA 1
ATOM 731 C C . TRP A 1 101 ? 5.171 37.135 38.402 1.00 23.27 195 TRP A C 1
ATOM 732 O O . TRP A 1 101 ? 5.783 36.071 38.380 1.00 24.65 195 TRP A O 1
ATOM 743 N N . ILE A 1 102 ? 5.504 38.132 39.220 1.00 22.21 196 ILE A N 1
ATOM 744 C CA . ILE A 1 102 ? 6.637 38.020 40.130 1.00 21.56 196 ILE A CA 1
ATOM 745 C C . ILE A 1 102 ? 6.220 37.468 41.498 1.00 22.39 196 ILE A C 1
ATOM 746 O O . ILE A 1 102 ? 5.241 37.924 42.101 1.00 19.85 196 ILE A O 1
ATOM 751 N N . ASN A 1 103 ? 6.984 36.481 41.970 1.00 22.34 197 ASN A N 1
ATOM 752 C CA . ASN A 1 103 ? 6.750 35.834 43.258 1.00 22.69 197 ASN A CA 1
ATOM 753 C C . ASN A 1 103 ? 7.436 36.691 44.323 1.00 22.30 197 ASN A C 1
ATOM 754 O O . ASN A 1 103 ? 8.654 36.593 44.521 1.00 21.80 197 ASN A O 1
ATOM 759 N N . GLN A 1 104 ? 6.651 37.513 45.016 1.00 21.56 198 GLN A N 1
ATOM 760 C CA . GLN A 1 104 ? 7.190 38.417 46.019 1.00 22.15 198 GLN A CA 1
ATOM 761 C C . GLN A 1 104 ? 7.831 37.722 47.220 1.00 21.69 198 GLN A C 1
ATOM 762 O O . GLN A 1 104 ? 8.752 38.265 47.818 1.00 19.17 198 GLN A O 1
ATOM 768 N N . THR A 1 105 ? 7.364 36.524 47.568 1.00 22.30 199 THR A N 1
ATOM 769 C CA . THR A 1 105 ? 7.961 35.804 48.695 1.00 23.39 199 THR A CA 1
ATOM 770 C C . THR A 1 105 ? 9.370 35.416 48.280 1.00 22.89 199 THR A C 1
ATOM 771 O O . THR A 1 105 ? 10.328 35.550 49.039 1.00 23.21 199 THR A O 1
ATOM 775 N N . LYS A 1 106 ? 9.491 34.950 47.047 1.00 22.66 200 LYS A N 1
ATOM 776 C CA . LYS A 1 106 ? 10.794 34.579 46.524 1.00 23.14 200 LYS A CA 1
ATOM 777 C C . LYS A 1 106 ? 11.723 35.804 46.452 1.00 22.35 200 LYS A C 1
ATOM 778 O O . LYS A 1 106 ? 12.890 35.716 46.817 1.00 21.85 200 LYS A O 1
ATOM 784 N N . ALA A 1 107 ? 11.199 36.933 45.972 1.00 19.79 201 ALA A N 1
ATOM 785 C CA . ALA A 1 107 ? 11.972 38.163 45.858 1.00 21.67 201 ALA A CA 1
ATOM 786 C C . ALA A 1 107 ? 12.466 38.587 47.245 1.00 22.20 201 ALA A C 1
ATOM 787 O O . ALA A 1 107 ? 13.608 39.006 47.403 1.00 21.63 201 ALA A O 1
ATOM 789 N N . ALA A 1 108 ? 11.577 38.480 48.228 1.00 23.10 202 ALA A N 1
ATOM 790 C CA . ALA A 1 108 ? 11.878 38.834 49.607 1.00 23.65 202 ALA A CA 1
ATOM 791 C C . ALA A 1 108 ? 13.040 37.997 50.136 1.00 22.73 202 ALA A C 1
ATOM 792 O O . ALA A 1 108 ? 13.964 38.530 50.748 1.00 21.99 202 ALA A O 1
ATOM 794 N N . GLU A 1 109 ? 12.996 36.689 49.898 1.00 23.87 203 GLU A N 1
ATOM 795 C CA . GLU A 1 109 ? 14.068 35.793 50.345 1.00 24.40 203 GLU A CA 1
ATOM 796 C C . GLU A 1 109 ? 15.395 36.160 49.685 1.00 23.83 203 GLU A C 1
ATOM 797 O O . GLU A 1 109 ? 16.452 36.160 50.327 1.00 24.61 203 GLU A O 1
ATOM 803 N N . ILE A 1 110 ? 15.341 36.444 48.390 1.00 23.22 204 ILE A N 1
ATOM 804 C CA . ILE A 1 110 ? 16.539 36.811 47.642 1.00 23.82 204 ILE A CA 1
ATOM 805 C C . ILE A 1 110 ? 17.195 38.050 48.276 1.00 22.50 204 ILE A C 1
ATOM 806 O O . ILE A 1 110 ? 18.404 38.062 48.503 1.00 22.81 204 ILE A O 1
ATOM 811 N N . ARG A 1 111 ? 16.393 39.075 48.576 1.00 21.62 205 ARG A N 1
ATOM 812 C CA . ARG A 1 111 ? 16.909 40.319 49.181 1.00 23.51 205 ARG A CA 1
ATOM 813 C C . ARG A 1 111 ? 17.558 40.101 50.560 1.00 23.98 205 ARG A C 1
ATOM 814 O O . ARG A 1 111 ? 18.676 40.555 50.835 1.00 20.65 205 ARG A O 1
ATOM 822 N N . ALA A 1 112 ? 16.812 39.442 51.438 1.00 25.47 206 ALA A N 1
ATOM 823 C CA . ALA A 1 112 ? 17.292 39.177 52.789 1.00 26.83 206 ALA A CA 1
ATOM 824 C C . ALA A 1 112 ? 18.617 38.442 52.713 1.00 26.75 206 ALA A C 1
ATOM 825 O O . ALA A 1 112 ? 19.567 38.785 53.420 1.00 28.90 206 ALA A O 1
ATOM 827 N N . ASP A 1 113 ? 18.679 37.446 51.836 1.00 26.54 207 ASP A N 1
ATOM 828 C CA . ASP A 1 113 ? 19.880 36.646 51.664 1.00 27.24 207 ASP A CA 1
ATOM 829 C C . ASP A 1 113 ? 21.061 37.450 51.136 1.00 27.04 207 ASP A C 1
ATOM 830 O O . ASP A 1 113 ? 22.181 37.295 51.610 1.00 26.71 207 ASP A O 1
ATOM 835 N N . ALA A 1 114 ? 20.804 38.312 50.160 1.00 24.73 208 ALA A N 1
ATOM 836 C CA . ALA A 1 114 ? 21.858 39.126 49.561 1.00 23.60 208 ALA A CA 1
ATOM 837 C C . ALA A 1 114 ? 22.158 40.464 50.269 1.00 22.75 208 ALA A C 1
ATOM 838 O O . ALA A 1 114 ? 23.053 41.186 49.849 1.00 23.71 208 ALA A O 1
ATOM 840 N N . ALA A 1 115 ? 21.433 40.798 51.332 1.00 22.54 209 ALA A N 1
ATOM 841 C CA . ALA A 1 115 ? 21.634 42.097 51.999 1.00 24.39 209 ALA A CA 1
ATOM 842 C C . ALA A 1 115 ? 23.089 42.507 52.213 1.00 25.76 209 ALA A C 1
ATOM 843 O O . ALA A 1 115 ? 23.493 43.642 51.893 1.00 26.46 209 ALA A O 1
ATOM 845 N N . THR A 1 116 ? 23.870 41.578 52.744 1.00 24.61 210 THR A N 1
ATOM 846 C CA . THR A 1 116 ? 25.277 41.806 53.017 1.00 25.38 210 THR A CA 1
ATOM 847 C C . THR A 1 116 ? 26.172 41.228 51.920 1.00 25.67 210 THR A C 1
ATOM 848 O O . THR A 1 116 ? 27.396 41.336 52.003 1.00 26.49 210 THR A O 1
ATOM 852 N N . LYS A 1 117 ? 25.581 40.645 50.879 1.00 24.05 211 LYS A N 1
ATOM 853 C CA . LYS A 1 117 ? 26.394 40.044 49.811 1.00 25.86 211 LYS A CA 1
ATOM 854 C C . LYS A 1 117 ? 26.927 40.973 48.714 1.00 24.43 211 LYS A C 1
ATOM 855 O O . LYS A 1 117 ? 27.944 40.694 48.094 1.00 25.71 211 LYS A O 1
ATOM 861 N N . TYR A 1 118 ? 26.228 42.060 48.444 1.00 22.86 212 TYR A N 1
ATOM 862 C CA . TYR A 1 118 ? 26.678 43.003 47.425 1.00 21.45 212 TYR A CA 1
ATOM 863 C C . TYR A 1 118 ? 25.877 44.267 47.586 1.00 18.95 212 TYR A C 1
ATOM 864 O O . TYR A 1 118 ? 24.795 44.229 48.166 1.00 18.71 212 TYR A O 1
ATOM 873 N N . ILE A 1 119 ? 26.413 45.388 47.103 1.00 17.92 213 ILE A N 1
ATOM 874 C CA . ILE A 1 119 ? 25.743 46.665 47.259 1.00 16.27 213 ILE A CA 1
ATOM 875 C C . ILE A 1 119 ? 24.288 46.661 46.761 1.00 17.79 213 ILE A C 1
ATOM 876 O O . ILE A 1 119 ? 23.999 46.248 45.635 1.00 16.91 213 ILE A O 1
ATOM 881 N N . TYR A 1 120 ? 23.385 47.116 47.636 1.00 16.48 214 TYR A N 1
ATOM 882 C CA . TYR A 1 120 ? 21.950 47.181 47.378 1.00 19.12 214 TYR A CA 1
ATOM 883 C C . TYR A 1 120 ? 21.333 45.797 47.275 1.00 17.84 214 TYR A C 1
ATOM 884 O O . TYR A 1 120 ? 20.193 45.641 46.817 1.00 19.05 214 TYR A O 1
ATOM 893 N N . GLY A 1 121 ? 22.092 44.797 47.699 1.00 17.34 215 GLY A N 1
ATOM 894 C CA . GLY A 1 121 ? 21.619 43.428 47.627 1.00 18.55 215 GLY A CA 1
ATOM 895 C C . GLY A 1 121 ? 20.307 43.205 48.344 1.00 18.16 215 GLY A C 1
ATOM 896 O O . GLY A 1 121 ? 19.444 42.470 47.856 1.00 17.25 215 GLY A O 1
ATOM 897 N N . GLY A 1 122 ? 20.134 43.864 49.486 1.00 18.62 216 GLY A N 1
ATOM 898 C CA . GLY A 1 122 ? 18.912 43.685 50.245 1.00 17.42 216 GLY A CA 1
ATOM 899 C C . GLY A 1 122 ? 17.863 44.753 50.011 1.00 18.83 216 GLY A C 1
ATOM 900 O O . GLY A 1 122 ? 16.816 44.733 50.667 1.00 17.08 216 GLY A O 1
ATOM 901 N N . SER A 1 123 ? 18.118 45.664 49.071 1.00 17.95 217 SER A N 1
ATOM 902 C CA . SER A 1 123 ? 17.197 46.766 48.826 1.00 17.66 217 SER A CA 1
ATOM 903 C C . SER A 1 123 ? 16.050 46.499 47.860 1.00 19.79 217 SER A C 1
ATOM 904 O O . SER A 1 123 ? 16.238 46.164 46.691 1.00 19.91 217 SER A O 1
ATOM 907 N N . GLU A 1 124 ? 14.849 46.646 48.377 1.00 18.53 218 GLU A N 1
ATOM 908 C CA . GLU A 1 124 ? 13.659 46.463 47.576 1.00 20.76 218 GLU A CA 1
ATOM 909 C C . GLU A 1 124 ? 13.504 47.661 46.632 1.00 18.73 218 GLU A C 1
ATOM 910 O O . GLU A 1 124 ? 13.253 47.484 45.437 1.00 19.42 218 GLU A O 1
ATOM 916 N N . SER A 1 125 ? 13.710 48.871 47.149 1.00 16.65 219 SER A N 1
ATOM 917 C CA . SER A 1 125 ? 13.535 50.072 46.327 1.00 16.20 219 SER A CA 1
ATOM 918 C C . SER A 1 125 ? 14.554 50.226 45.201 1.00 17.24 219 SER A C 1
ATOM 919 O O . SER A 1 125 ? 14.216 50.744 44.145 1.00 17.20 219 SER A O 1
ATOM 922 N N . TYR A 1 126 ? 15.787 49.781 45.425 1.00 16.02 220 TYR A N 1
ATOM 923 C CA . TYR A 1 126 ? 16.827 49.882 44.407 1.00 17.41 220 TYR A CA 1
ATOM 924 C C . TYR A 1 126 ? 16.423 49.125 43.138 1.00 18.03 220 TYR A C 1
ATOM 925 O O . TYR A 1 126 ? 16.703 49.567 42.017 1.00 18.25 220 TYR A O 1
ATOM 934 N N . ARG A 1 127 ? 15.782 47.978 43.314 1.00 16.14 221 ARG A N 1
ATOM 935 C CA . ARG A 1 127 ? 15.350 47.178 42.172 1.00 17.27 221 ARG A CA 1
ATOM 936 C C . ARG A 1 127 ? 14.212 47.851 41.395 1.00 18.12 221 ARG A C 1
ATOM 937 O O . ARG A 1 127 ? 14.161 47.765 40.167 1.00 19.60 221 ARG A O 1
ATOM 945 N N . HIS A 1 128 ? 13.300 48.521 42.095 1.00 17.66 222 HIS A N 1
ATOM 946 C CA . HIS A 1 128 ? 12.233 49.225 41.396 1.00 17.87 222 HIS A CA 1
ATOM 947 C C . HIS A 1 128 ? 12.874 50.371 40.593 1.00 17.68 222 HIS A C 1
ATOM 948 O O . HIS A 1 128 ? 12.408 50.701 39.500 1.00 16.36 222 HIS A O 1
ATOM 955 N N . MET A 1 129 ? 13.929 50.972 41.148 1.00 17.56 223 MET A N 1
ATOM 956 C CA . MET A 1 129 ? 14.639 52.058 40.479 1.00 18.65 223 MET A CA 1
ATOM 957 C C . MET A 1 129 ? 15.318 51.523 39.217 1.00 18.04 223 MET A C 1
ATOM 958 O O . MET A 1 129 ? 15.233 52.142 38.163 1.00 17.75 223 MET A O 1
ATOM 963 N N . CYS A 1 130 ? 15.988 50.376 39.313 1.00 15.71 224 CYS A N 1
ATOM 964 C CA . CYS A 1 130 ? 16.653 49.819 38.134 1.00 14.81 224 CYS A CA 1
ATOM 965 C C . CYS A 1 130 ? 15.659 49.473 37.038 1.00 15.02 224 CYS A C 1
ATOM 966 O O . CYS A 1 130 ? 15.919 49.694 35.855 1.00 12.19 224 CYS A O 1
ATOM 969 N N . ARG A 1 131 ? 14.511 48.934 37.442 1.00 15.83 225 ARG A N 1
ATOM 970 C CA . ARG A 1 131 ? 13.480 48.573 36.489 1.00 15.63 225 ARG A CA 1
ATOM 971 C C . ARG A 1 131 ? 12.890 49.833 35.868 1.00 17.20 225 ARG A C 1
ATOM 972 O O . ARG A 1 131 ? 12.591 49.859 34.662 1.00 16.45 225 ARG A O 1
ATOM 980 N N . TYR A 1 132 ? 12.742 50.880 36.682 1.00 16.24 226 TYR A N 1
ATOM 981 C CA . TYR A 1 132 ? 12.179 52.126 36.186 1.00 16.05 226 TYR A CA 1
ATOM 982 C C . TYR A 1 132 ? 13.078 52.770 35.147 1.00 16.44 226 TYR A C 1
ATOM 983 O O . TYR A 1 132 ? 12.600 53.218 34.104 1.00 16.23 226 TYR A O 1
ATOM 992 N N . GLN A 1 133 ? 14.374 52.836 35.444 1.00 15.51 227 GLN A N 1
ATOM 993 C CA . GLN A 1 133 ? 15.340 53.430 34.514 1.00 15.96 227 GLN A CA 1
ATOM 994 C C . GLN A 1 133 ? 15.503 52.551 33.260 1.00 15.69 227 GLN A C 1
ATOM 995 O O . GLN A 1 133 ? 15.925 53.035 32.206 1.00 17.39 227 GLN A O 1
ATOM 1001 N N . SER A 1 134 ? 15.200 51.263 33.373 1.00 12.54 228 SER A N 1
ATOM 1002 C CA . SER A 1 134 ? 15.326 50.397 32.217 1.00 14.09 228 SER A CA 1
ATOM 1003 C C . SER A 1 134 ? 14.095 50.507 31.309 1.00 14.98 228 SER A C 1
ATOM 1004 O O . SER A 1 134 ? 14.220 50.708 30.098 1.00 17.71 228 SER A O 1
ATOM 1007 N N . GLY A 1 135 ? 12.902 50.396 31.874 1.00 14.46 229 GLY A N 1
ATOM 1008 C CA . GLY A 1 135 ? 11.731 50.403 31.002 1.00 17.52 229 GLY A CA 1
ATOM 1009 C C . GLY A 1 135 ? 10.647 51.453 31.061 1.00 17.65 229 GLY A C 1
ATOM 1010 O O . GLY A 1 135 ? 9.726 51.411 30.235 1.00 16.95 229 GLY A O 1
ATOM 1011 N N . PHE A 1 136 ? 10.763 52.423 31.963 1.00 16.78 230 PHE A N 1
ATOM 1012 C CA . PHE A 1 136 ? 9.693 53.406 32.107 1.00 16.58 230 PHE A CA 1
ATOM 1013 C C . PHE A 1 136 ? 9.964 54.902 32.095 1.00 17.08 230 PHE A C 1
ATOM 1014 O O . PHE A 1 136 ? 9.065 55.679 31.741 1.00 19.35 230 PHE A O 1
ATOM 1022 N N . PHE A 1 137 ? 11.164 55.320 32.475 1.00 15.91 231 PHE A N 1
ATOM 1023 C CA . PHE A 1 137 ? 11.464 56.737 32.544 1.00 17.08 231 PHE A CA 1
ATOM 1024 C C . PHE A 1 137 ? 11.249 57.400 31.222 1.00 16.82 231 PHE A C 1
ATOM 1025 O O . PHE A 1 137 ? 10.740 58.508 31.167 1.00 17.45 231 PHE A O 1
ATOM 1033 N N . TRP A 1 138 ? 11.643 56.707 30.161 1.00 17.19 232 TRP A N 1
ATOM 1034 C CA . TRP A 1 138 ? 11.549 57.247 28.807 1.00 18.89 232 TRP A CA 1
ATOM 1035 C C . TRP A 1 138 ? 10.137 57.382 28.238 1.00 19.61 232 TRP A C 1
ATOM 1036 O O . TRP A 1 138 ? 9.973 57.908 27.142 1.00 22.18 232 TRP A O 1
ATOM 1047 N N . ARG A 1 139 ? 9.131 56.889 28.953 1.00 18.05 233 ARG A N 1
ATOM 1048 C CA . ARG A 1 139 ? 7.758 57.039 28.496 1.00 20.35 233 ARG A CA 1
ATOM 1049 C C . ARG A 1 139 ? 6.914 57.756 29.551 1.00 21.19 233 ARG A C 1
ATOM 1050 O O . ARG A 1 139 ? 5.698 57.647 29.554 1.00 21.04 233 ARG A O 1
ATOM 1058 N N . HIS A 1 140 ? 7.564 58.484 30.458 1.00 22.20 234 HIS A N 1
ATOM 1059 C CA . HIS A 1 140 ? 6.807 59.249 31.455 1.00 21.35 234 HIS A CA 1
ATOM 1060 C C . HIS A 1 140 ? 6.168 60.347 30.617 1.00 23.11 234 HIS A C 1
ATOM 1061 O O . HIS A 1 140 ? 6.750 60.775 29.623 1.00 21.55 234 HIS A O 1
ATOM 1068 N N . GLU A 1 141 ? 4.998 60.829 31.010 1.00 24.64 235 GLU A N 1
ATOM 1069 C CA . GLU A 1 141 ? 4.334 61.873 30.232 1.00 25.92 235 GLU A CA 1
ATOM 1070 C C . GLU A 1 141 ? 5.179 63.115 30.010 1.00 24.43 235 GLU A C 1
ATOM 1071 O O . GLU A 1 141 ? 5.078 63.746 28.964 1.00 26.29 235 GLU A O 1
ATOM 1077 N N . LEU A 1 142 ? 6.016 63.477 30.978 1.00 23.15 236 LEU A N 1
ATOM 1078 C CA . LEU A 1 142 ? 6.839 64.677 30.843 1.00 23.52 236 LEU A CA 1
ATOM 1079 C C . LEU A 1 142 ? 7.949 64.574 29.806 1.00 23.04 236 LEU A C 1
ATOM 1080 O O . LEU A 1 142 ? 8.531 65.587 29.432 1.00 22.35 236 LEU A O 1
ATOM 1085 N N . LEU A 1 143 ? 8.256 63.364 29.345 1.00 23.09 237 LEU A N 1
ATOM 1086 C CA . LEU A 1 143 ? 9.312 63.212 28.340 1.00 24.15 237 LEU A CA 1
ATOM 1087 C C . LEU A 1 143 ? 8.747 62.975 26.941 1.00 23.90 237 LEU A C 1
ATOM 1088 O O . LEU A 1 143 ? 9.491 62.884 25.961 1.00 22.71 237 LEU A O 1
ATOM 1093 N N . GLU A 1 144 ? 7.431 62.885 26.830 1.00 24.91 238 GLU A N 1
ATOM 1094 C CA . GLU A 1 144 ? 6.844 62.635 25.519 1.00 25.70 238 GLU A CA 1
ATOM 1095 C C . GLU A 1 144 ? 7.220 63.652 24.443 1.00 24.52 238 GLU A C 1
ATOM 1096 O O . GLU A 1 144 ? 7.503 63.276 23.304 1.00 23.68 238 GLU A O 1
ATOM 1102 N N . GLU A 1 145 ? 7.249 64.929 24.793 1.00 22.91 239 GLU A N 1
ATOM 1103 C CA . GLU A 1 145 ? 7.569 65.964 23.803 1.00 24.40 239 GLU A CA 1
ATOM 1104 C C . GLU A 1 145 ? 9.050 66.076 23.397 1.00 23.26 239 GLU A C 1
ATOM 1105 O O . GLU A 1 145 ? 9.396 66.870 22.516 1.00 23.00 239 GLU A O 1
ATOM 1111 N N . TYR A 1 146 ? 9.923 65.290 24.028 1.00 22.68 240 TYR A N 1
ATOM 1112 C CA . TYR A 1 146 ? 11.354 65.347 23.734 1.00 20.29 240 TYR A CA 1
ATOM 1113 C C . TYR A 1 146 ? 11.912 64.187 22.919 1.00 19.54 240 TYR A C 1
ATOM 1114 O O . TYR A 1 146 ? 11.370 63.085 22.922 1.00 18.37 240 TYR A O 1
ATOM 1123 N N . ASP A 1 147 ? 13.021 64.455 22.237 1.00 17.97 241 ASP A N 1
ATOM 1124 C CA . ASP A 1 147 ? 13.715 63.436 21.468 1.00 18.19 241 ASP A CA 1
ATOM 1125 C C . ASP A 1 147 ? 14.997 63.042 22.183 1.00 17.55 241 ASP A C 1
ATOM 1126 O O . ASP A 1 147 ? 15.507 61.936 21.982 1.00 18.77 241 ASP A O 1
ATOM 1131 N N . TRP A 1 148 ? 15.510 63.952 23.009 1.00 17.21 242 TRP A N 1
ATOM 1132 C CA . TRP A 1 148 ? 16.772 63.732 23.726 1.00 16.96 242 TRP A CA 1
ATOM 1133 C C . TRP A 1 148 ? 16.700 63.966 25.233 1.00 16.19 242 TRP A C 1
ATOM 1134 O O . TRP A 1 148 ? 15.867 64.733 25.696 1.00 16.01 242 TRP A O 1
ATOM 1145 N N . TYR A 1 149 ? 17.578 63.304 25.992 1.00 15.95 243 TYR A N 1
ATOM 1146 C CA . TYR A 1 149 ? 17.629 63.514 27.442 1.00 15.31 243 TYR A CA 1
ATOM 1147 C C . TYR A 1 149 ? 19.058 63.424 27.912 1.00 16.92 243 TYR A C 1
ATOM 1148 O O . TYR A 1 149 ? 19.898 62.795 27.248 1.00 16.89 243 TYR A O 1
ATOM 1157 N N . TRP A 1 150 ? 19.324 64.050 29.062 1.00 16.48 244 TRP A N 1
ATOM 1158 C CA . TRP A 1 150 ? 20.641 64.039 29.689 1.00 17.59 244 TRP A CA 1
ATOM 1159 C C . TRP A 1 150 ? 20.368 63.664 31.151 1.00 17.03 244 TRP A C 1
ATOM 1160 O O . TRP A 1 150 ? 19.825 64.463 31.907 1.00 14.89 244 TRP A O 1
ATOM 1171 N N . ARG A 1 151 ? 20.737 62.449 31.551 1.00 17.09 245 ARG A N 1
ATOM 1172 C CA . ARG A 1 151 ? 20.488 62.025 32.925 1.00 15.46 245 ARG A CA 1
ATOM 1173 C C . ARG A 1 151 ? 21.509 62.619 33.887 1.00 13.65 245 ARG A C 1
ATOM 1174 O O . ARG A 1 151 ? 22.699 62.532 33.668 1.00 14.30 245 ARG A O 1
ATOM 1182 N N . VAL A 1 152 ? 21.015 63.202 34.973 1.00 14.34 246 VAL A N 1
ATOM 1183 C CA . VAL A 1 152 ? 21.864 63.828 35.979 1.00 14.31 246 VAL A CA 1
ATOM 1184 C C . VAL A 1 152 ? 21.488 63.263 37.349 1.00 14.10 246 VAL A C 1
ATOM 1185 O O . VAL A 1 152 ? 20.321 63.318 37.750 1.00 12.80 246 VAL A O 1
ATOM 1189 N N . GLU A 1 153 ? 22.470 62.714 38.056 1.00 14.39 247 GLU A N 1
ATOM 1190 C CA . GLU A 1 153 ? 22.231 62.172 39.404 1.00 14.61 247 GLU A CA 1
ATOM 1191 C C . GLU A 1 153 ? 22.668 63.165 40.486 1.00 14.83 247 GLU A C 1
ATOM 1192 O O . GLU A 1 153 ? 23.390 64.131 40.225 1.00 14.27 247 GLU A O 1
ATOM 1198 N N . PRO A 1 154 ? 22.222 62.943 41.730 1.00 17.62 248 PRO A N 1
ATOM 1199 C CA . PRO A 1 154 ? 22.679 63.892 42.755 1.00 17.58 248 PRO A CA 1
ATOM 1200 C C . PRO A 1 154 ? 24.129 63.528 43.118 1.00 18.03 248 PRO A C 1
ATOM 1201 O O . PRO A 1 154 ? 24.581 62.431 42.795 1.00 17.99 248 PRO A O 1
ATOM 1205 N N . ASP A 1 155 ? 24.868 64.458 43.734 1.00 18.09 249 ASP A N 1
ATOM 1206 C CA . ASP A 1 155 ? 26.244 64.234 44.168 1.00 18.94 249 ASP A CA 1
ATOM 1207 C C . ASP A 1 155 ? 27.251 64.011 43.045 1.00 19.61 249 ASP A C 1
ATOM 1208 O O . ASP A 1 155 ? 28.242 63.308 43.222 1.00 18.49 249 ASP A O 1
ATOM 1213 N N . ILE A 1 156 ? 26.984 64.651 41.910 1.00 17.97 250 ILE A N 1
ATOM 1214 C CA . ILE A 1 156 ? 27.805 64.595 40.697 1.00 17.85 250 ILE A CA 1
ATOM 1215 C C . ILE A 1 156 ? 28.649 65.870 40.590 1.00 17.39 250 ILE A C 1
ATOM 1216 O O . ILE A 1 156 ? 28.338 66.869 41.231 1.00 16.81 250 ILE A O 1
ATOM 1221 N N . LYS A 1 157 ? 29.723 65.823 39.804 1.00 15.87 251 LYS A N 1
ATOM 1222 C CA . LYS A 1 157 ? 30.537 67.007 39.561 1.00 17.55 251 LYS A CA 1
ATOM 1223 C C . LYS A 1 157 ? 30.750 67.068 38.057 1.00 17.87 251 LYS A C 1
ATOM 1224 O O . LYS A 1 157 ? 30.805 66.025 37.402 1.00 17.81 251 LYS A O 1
ATOM 1230 N N . LEU A 1 158 ? 30.804 68.281 37.508 1.00 17.55 252 LEU A N 1
ATOM 1231 C CA . LEU A 1 158 ? 31.161 68.467 36.095 1.00 17.72 252 LEU A CA 1
ATOM 1232 C C . LEU A 1 158 ? 32.464 69.240 36.307 1.00 18.28 252 LEU A C 1
ATOM 1233 O O . LEU A 1 158 ? 32.458 70.377 36.787 1.00 18.88 252 LEU A O 1
ATOM 1238 N N . TYR A 1 159 ? 33.583 68.605 35.982 1.00 18.17 253 TYR A N 1
ATOM 1239 C CA . TYR A 1 159 ? 34.894 69.192 36.193 1.00 19.14 253 TYR A CA 1
ATOM 1240 C C . TYR A 1 159 ? 35.361 70.280 35.231 1.00 20.30 253 TYR A C 1
ATOM 1241 O O . TYR A 1 159 ? 36.300 71.009 35.538 1.00 20.42 253 TYR A O 1
ATOM 1250 N N . CYS A 1 160 ? 34.727 70.373 34.070 1.00 21.84 254 CYS A N 1
ATOM 1251 C CA . CYS A 1 160 ? 35.149 71.337 33.063 1.00 21.42 254 CYS A CA 1
ATOM 1252 C C . CYS A 1 160 ? 34.005 72.118 32.468 1.00 22.12 254 CYS A C 1
ATOM 1253 O O . CYS A 1 160 ? 32.831 71.717 32.567 1.00 22.37 254 CYS A O 1
ATOM 1256 N N . ASP A 1 161 ? 34.347 73.228 31.813 1.00 22.61 255 ASP A N 1
ATOM 1257 C CA . ASP A 1 161 ? 33.327 74.014 31.126 1.00 23.11 255 ASP A CA 1
ATOM 1258 C C . ASP A 1 161 ? 32.990 73.187 29.885 1.00 22.89 255 ASP A C 1
ATOM 1259 O O . ASP A 1 161 ? 33.817 72.425 29.390 1.00 24.14 255 ASP A O 1
ATOM 1264 N N . ILE A 1 162 ? 31.769 73.325 29.401 1.00 22.86 256 ILE A N 1
ATOM 1265 C CA . ILE A 1 162 ? 31.350 72.651 28.190 1.00 23.61 256 ILE A CA 1
ATOM 1266 C C . ILE A 1 162 ? 30.889 73.859 27.378 1.00 24.02 256 ILE A C 1
ATOM 1267 O O . ILE A 1 162 ? 29.861 74.478 27.685 1.00 22.83 256 ILE A O 1
ATOM 1272 N N . ASN A 1 163 ? 31.660 74.202 26.356 1.00 23.82 257 ASN A N 1
ATOM 1273 C CA . ASN A 1 163 ? 31.343 75.377 25.565 1.00 24.53 257 ASN A CA 1
ATOM 1274 C C . ASN A 1 163 ? 30.593 75.178 24.261 1.00 24.99 257 ASN A C 1
ATOM 1275 O O . ASN A 1 163 ? 30.687 75.992 23.353 1.00 24.78 257 ASN A O 1
ATOM 1280 N N . TYR A 1 164 ? 29.848 74.091 24.168 1.00 24.54 258 TYR A N 1
ATOM 1281 C CA . TYR A 1 164 ? 29.033 73.850 22.991 1.00 24.08 258 TYR A CA 1
ATOM 1282 C C . TYR A 1 164 ? 27.774 73.133 23.454 1.00 24.37 258 TYR A C 1
ATOM 1283 O O . TYR A 1 164 ? 27.764 72.509 24.512 1.00 22.66 258 TYR A O 1
ATOM 1292 N N . ASP A 1 165 ? 26.713 73.249 22.663 1.00 23.75 259 ASP A N 1
ATOM 1293 C CA . ASP A 1 165 ? 25.441 72.606 22.946 1.00 23.01 259 ASP A CA 1
ATOM 1294 C C . ASP A 1 165 ? 25.635 71.111 22.634 1.00 22.61 259 ASP A C 1
ATOM 1295 O O . ASP A 1 165 ? 25.847 70.744 21.474 1.00 20.63 259 ASP A O 1
ATOM 1300 N N . VAL A 1 166 ? 25.564 70.253 23.654 1.00 20.20 260 VAL A N 1
ATOM 1301 C CA . VAL A 1 166 ? 25.761 68.812 23.456 1.00 18.58 260 VAL A CA 1
ATOM 1302 C C . VAL A 1 166 ? 24.607 68.137 22.681 1.00 18.06 260 VAL A C 1
ATOM 1303 O O . VAL A 1 166 ? 24.835 67.259 21.835 1.00 17.72 260 VAL A O 1
ATOM 1307 N N . PHE A 1 167 ? 23.373 68.538 22.960 1.00 18.59 261 PHE A N 1
ATOM 1308 C CA . PHE A 1 167 ? 22.212 67.981 22.246 1.00 19.23 261 PHE A CA 1
ATOM 1309 C C . PHE A 1 167 ? 22.254 68.375 20.754 1.00 20.70 261 PHE A C 1
ATOM 1310 O O . PHE A 1 167 ? 21.909 67.577 19.881 1.00 20.80 261 PHE A O 1
ATOM 1318 N N . LYS A 1 168 ? 22.657 69.617 20.484 1.00 20.03 262 LYS A N 1
ATOM 1319 C CA . LYS A 1 168 ? 22.762 70.123 19.111 1.00 21.77 262 LYS A CA 1
ATOM 1320 C C . LYS A 1 168 ? 23.837 69.318 18.406 1.00 21.30 262 LYS A C 1
ATOM 1321 O O . LYS A 1 168 ? 23.703 68.946 17.236 1.00 22.41 262 LYS A O 1
ATOM 1327 N N . TRP A 1 169 ? 24.917 69.052 19.136 1.00 18.63 263 TRP A N 1
ATOM 1328 C CA . TRP A 1 169 ? 26.023 68.288 18.611 1.00 17.97 263 TRP A CA 1
ATOM 1329 C C . TRP A 1 169 ? 25.634 66.833 18.253 1.00 17.93 263 TRP A C 1
ATOM 1330 O O . TRP A 1 169 ? 26.043 66.329 17.202 1.00 16.70 263 TRP A O 1
ATOM 1341 N N . MET A 1 170 ? 24.868 66.165 19.129 1.00 16.51 264 MET A N 1
ATOM 1342 C CA . MET A 1 170 ? 24.418 64.779 18.907 1.00 17.58 264 MET A CA 1
ATOM 1343 C C . MET A 1 170 ? 23.506 64.740 17.664 1.00 17.37 264 MET A C 1
ATOM 1344 O O . MET A 1 170 ? 23.599 63.835 16.827 1.00 19.41 264 MET A O 1
ATOM 1349 N N . GLN A 1 171 ? 22.628 65.730 17.572 1.00 17.47 265 GLN A N 1
ATOM 1350 C CA . GLN A 1 171 ? 21.692 65.862 16.457 1.00 21.34 265 GLN A CA 1
ATOM 1351 C C . GLN A 1 171 ? 22.429 66.081 15.131 1.00 21.31 265 GLN A C 1
ATOM 1352 O O . GLN A 1 171 ? 22.099 65.453 14.129 1.00 20.85 265 GLN A O 1
ATOM 1358 N N . GLU A 1 172 ? 23.441 66.945 15.134 1.00 23.22 266 GLU A N 1
ATOM 1359 C CA . GLU A 1 172 ? 24.212 67.221 13.907 1.00 25.90 266 GLU A CA 1
ATOM 1360 C C . GLU A 1 172 ? 25.091 66.064 13.463 1.00 25.26 266 GLU A C 1
ATOM 1361 O O . GLU A 1 172 ? 25.307 65.839 12.261 1.00 24.03 266 GLU A O 1
ATOM 1367 N N . ASN A 1 173 ? 25.613 65.332 14.436 1.00 22.36 267 ASN A N 1
ATOM 1368 C CA . ASN A 1 173 ? 26.490 64.232 14.131 1.00 20.34 267 ASN A CA 1
ATOM 1369 C C . ASN A 1 173 ? 25.770 62.888 14.138 1.00 18.60 267 ASN A C 1
ATOM 1370 O O . ASN A 1 173 ? 26.390 61.831 14.076 1.00 18.99 267 ASN A O 1
ATOM 1375 N N . GLU A 1 174 ? 24.453 62.942 14.219 1.00 19.22 268 GLU A N 1
ATOM 1376 C CA . GLU A 1 174 ? 23.633 61.742 14.208 1.00 19.44 268 GLU A CA 1
ATOM 1377 C C . GLU A 1 174 ? 24.136 60.643 15.161 1.00 17.83 268 GLU A C 1
ATOM 1378 O O . GLU A 1 174 ? 24.330 59.500 14.766 1.00 17.92 268 GLU A O 1
ATOM 1384 N N . LYS A 1 175 ? 24.362 61.013 16.420 1.00 18.08 269 LYS A N 1
ATOM 1385 C CA . LYS A 1 175 ? 24.768 60.043 17.428 1.00 17.83 269 LYS A CA 1
ATOM 1386 C C . LYS A 1 175 ? 23.495 59.751 18.251 1.00 17.75 269 LYS A C 1
ATOM 1387 O O . LYS A 1 175 ? 22.655 60.632 18.447 1.00 18.21 269 LYS A O 1
ATOM 1393 N N . VAL A 1 176 ? 23.360 58.510 18.715 1.00 16.57 270 VAL A N 1
ATOM 1394 C CA . VAL A 1 176 ? 22.196 58.064 19.462 1.00 15.63 270 VAL A CA 1
ATOM 1395 C C . VAL A 1 176 ? 22.429 57.922 20.970 1.00 16.46 270 VAL A C 1
ATOM 1396 O O . VAL A 1 176 ? 21.571 58.281 21.774 1.00 17.80 270 VAL A O 1
ATOM 1400 N N . TYR A 1 177 ? 23.591 57.413 21.357 1.00 15.76 271 TYR A N 1
ATOM 1401 C CA . TYR A 1 177 ? 23.841 57.172 22.775 1.00 16.88 271 TYR A CA 1
ATOM 1402 C C . TYR A 1 177 ? 25.224 57.689 23.143 1.00 17.21 271 TYR A C 1
ATOM 1403 O O . TYR A 1 177 ? 26.220 57.258 22.556 1.00 15.42 271 TYR A O 1
ATOM 1412 N N . GLY A 1 178 ? 25.272 58.615 24.105 1.00 16.88 272 GLY A N 1
ATOM 1413 C CA . GLY A 1 178 ? 26.537 59.206 24.537 1.00 15.24 272 GLY A CA 1
ATOM 1414 C C . GLY A 1 178 ? 26.820 58.940 26.009 1.00 15.94 272 GLY A C 1
ATOM 1415 O O . GLY A 1 178 ? 25.925 59.044 26.838 1.00 16.18 272 GLY A O 1
ATOM 1416 N N . PHE A 1 179 ? 28.061 58.610 26.346 1.00 13.10 273 PHE A N 1
ATOM 1417 C CA . PHE A 1 179 ? 28.385 58.285 27.735 1.00 14.96 273 PHE A CA 1
ATOM 1418 C C . PHE A 1 179 ? 29.795 58.775 28.116 1.00 14.95 273 PHE A C 1
ATOM 1419 O O . PHE A 1 179 ? 30.557 59.251 27.251 1.00 13.51 273 PHE A O 1
ATOM 1427 N N . THR A 1 180 ? 30.135 58.678 29.405 1.00 14.76 274 THR A N 1
ATOM 1428 C CA . THR A 1 180 ? 31.475 59.057 29.854 1.00 14.80 274 THR A CA 1
ATOM 1429 C C . THR A 1 180 ? 32.147 57.821 30.485 1.00 18.40 274 THR A C 1
ATOM 1430 O O . THR A 1 180 ? 33.006 57.192 29.865 1.00 22.53 274 THR A O 1
ATOM 1434 N N . VAL A 1 181 ? 31.708 57.415 31.670 1.00 17.30 275 VAL A N 1
ATOM 1435 C CA . VAL A 1 181 ? 32.294 56.259 32.351 1.00 15.28 275 VAL A CA 1
ATOM 1436 C C . VAL A 1 181 ? 31.754 54.902 31.895 1.00 16.35 275 VAL A C 1
ATOM 1437 O O . VAL A 1 181 ? 30.595 54.787 31.502 1.00 16.99 275 VAL A O 1
ATOM 1441 N N . SER A 1 182 ? 32.620 53.887 31.911 1.00 16.10 276 SER A N 1
ATOM 1442 C CA . SER A 1 182 ? 32.240 52.514 31.572 1.00 16.54 276 SER A CA 1
ATOM 1443 C C . SER A 1 182 ? 32.887 51.617 32.634 1.00 16.50 276 SER A C 1
ATOM 1444 O O . SER A 1 182 ? 33.860 52.017 33.262 1.00 19.09 276 SER A O 1
ATOM 1447 N N . ILE A 1 183 ? 32.370 50.415 32.855 1.00 16.31 277 ILE A N 1
ATOM 1448 C CA . ILE A 1 183 ? 32.967 49.572 33.886 1.00 15.62 277 ILE A CA 1
ATOM 1449 C C . ILE A 1 183 ? 32.447 48.154 33.799 1.00 15.80 277 ILE A C 1
ATOM 1450 O O . ILE A 1 183 ? 31.452 47.894 33.104 1.00 15.70 277 ILE A O 1
ATOM 1455 N N . HIS A 1 184 ? 33.138 47.225 34.465 1.00 14.11 278 HIS A N 1
ATOM 1456 C CA . HIS A 1 184 ? 32.700 45.839 34.490 1.00 14.47 278 HIS A CA 1
ATOM 1457 C C . HIS A 1 184 ? 31.707 45.675 35.636 1.00 15.75 278 HIS A C 1
ATOM 1458 O O . HIS A 1 184 ? 31.979 46.093 36.771 1.00 15.81 278 HIS A O 1
ATOM 1465 N N . GLU A 1 185 ? 30.570 45.048 35.329 1.00 14.61 279 GLU A N 1
ATOM 1466 C CA . GLU A 1 185 ? 29.512 44.809 36.305 1.00 15.86 279 GLU A CA 1
ATOM 1467 C C . GLU A 1 185 ? 29.910 43.646 37.217 1.00 15.54 279 GLU A C 1
ATOM 1468 O O . GLU A 1 185 ? 30.736 42.814 36.844 1.00 14.38 279 GLU A O 1
ATOM 1474 N N . TYR A 1 186 ? 29.335 43.600 38.416 1.00 18.15 280 TYR A N 1
ATOM 1475 C CA . TYR A 1 186 ? 29.602 42.503 39.342 1.00 19.68 280 TYR A CA 1
ATOM 1476 C C . TYR A 1 186 ? 28.660 41.401 38.852 1.00 18.54 280 TYR A C 1
ATOM 1477 O O . TYR A 1 186 ? 27.446 41.563 38.885 1.00 17.54 280 TYR A O 1
ATOM 1486 N N . GLU A 1 187 ? 29.216 40.297 38.372 1.00 17.82 281 GLU A N 1
ATOM 1487 C CA . GLU A 1 187 ? 28.397 39.224 37.810 1.00 17.98 281 GLU A CA 1
ATOM 1488 C C . GLU A 1 187 ? 27.340 38.652 38.747 1.00 19.24 281 GLU A C 1
ATOM 1489 O O . GLU A 1 187 ? 26.258 38.275 38.299 1.00 17.93 281 GLU A O 1
ATOM 1495 N N . VAL A 1 188 ? 27.651 38.590 40.041 1.00 16.49 282 VAL A N 1
ATOM 1496 C CA . VAL A 1 188 ? 26.714 38.052 41.017 1.00 18.44 282 VAL A CA 1
ATOM 1497 C C . VAL A 1 188 ? 25.395 38.800 40.962 1.00 18.50 282 VAL A C 1
ATOM 1498 O O . VAL A 1 188 ? 24.374 38.301 41.395 1.00 17.26 282 VAL A O 1
ATOM 1502 N N . THR A 1 189 ? 25.443 39.999 40.391 1.00 18.43 283 THR A N 1
ATOM 1503 C CA . THR A 1 189 ? 24.296 40.888 40.252 1.00 17.98 283 THR A CA 1
ATOM 1504 C C . THR A 1 189 ? 23.403 40.572 39.018 1.00 18.48 283 THR A C 1
ATOM 1505 O O . THR A 1 189 ? 22.201 40.888 38.974 1.00 15.34 283 THR A O 1
ATOM 1509 N N . ILE A 1 190 ? 24.004 39.941 38.018 1.00 15.81 284 ILE A N 1
ATOM 1510 C CA . ILE A 1 190 ? 23.313 39.651 36.766 1.00 15.34 284 ILE A CA 1
ATOM 1511 C C . ILE A 1 190 ? 23.627 38.261 36.201 1.00 15.29 284 ILE A C 1
ATOM 1512 O O . ILE A 1 190 ? 23.853 38.135 34.996 1.00 15.08 284 ILE A O 1
ATOM 1517 N N . PRO A 1 191 ? 23.601 37.197 37.033 1.00 14.84 285 PRO A N 1
ATOM 1518 C CA . PRO A 1 191 ? 23.935 35.882 36.458 1.00 16.05 285 PRO A CA 1
ATOM 1519 C C . PRO A 1 191 ? 23.204 35.389 35.202 1.00 16.60 285 PRO A C 1
ATOM 1520 O O . PRO A 1 191 ? 23.820 34.718 34.371 1.00 17.77 285 PRO A O 1
ATOM 1524 N N . THR A 1 192 ? 21.919 35.701 35.039 1.00 16.09 286 THR A N 1
ATOM 1525 C CA . THR A 1 192 ? 21.233 35.239 33.829 1.00 17.04 286 THR A CA 1
ATOM 1526 C C . THR A 1 192 ? 20.857 36.339 32.823 1.00 17.16 286 THR A C 1
ATOM 1527 O O . THR A 1 192 ? 20.049 36.094 31.930 1.00 16.72 286 THR A O 1
ATOM 1531 N N . LEU A 1 193 ? 21.460 37.527 32.930 1.00 15.72 287 LEU A N 1
ATOM 1532 C CA . LEU A 1 193 ? 21.134 38.619 31.984 1.00 16.62 287 LEU A CA 1
ATOM 1533 C C . LEU A 1 193 ? 21.635 38.343 30.552 1.00 16.35 287 LEU A C 1
ATOM 1534 O O . LEU A 1 193 ? 20.950 38.650 29.560 1.00 14.20 287 LEU A O 1
ATOM 1539 N N . TRP A 1 194 ? 22.845 37.812 30.448 1.00 13.79 288 TRP A N 1
ATOM 1540 C CA . TRP A 1 194 ? 23.420 37.555 29.117 1.00 15.54 288 TRP A CA 1
ATOM 1541 C C . TRP A 1 194 ? 22.635 36.491 28.368 1.00 16.50 288 TRP A C 1
ATOM 1542 O O . TRP A 1 194 ? 22.285 36.673 27.198 1.00 15.42 288 TRP A O 1
ATOM 1553 N N . GLN A 1 195 ? 22.360 35.382 29.054 1.00 16.67 289 GLN A N 1
ATOM 1554 C CA . GLN A 1 195 ? 21.601 34.276 28.481 1.00 18.23 289 GLN A CA 1
ATOM 1555 C C . GLN A 1 195 ? 20.233 34.772 27.998 1.00 18.15 289 GLN A C 1
ATOM 1556 O O . GLN A 1 195 ? 19.786 34.441 26.900 1.00 17.68 289 GLN A O 1
ATOM 1562 N N . THR A 1 196 ? 19.552 35.548 28.834 1.00 16.77 290 THR A N 1
ATOM 1563 C CA . THR A 1 196 ? 18.249 36.076 28.469 1.00 17.63 290 THR A CA 1
ATOM 1564 C C . THR A 1 196 ? 18.385 36.975 27.234 1.00 18.05 290 THR A C 1
ATOM 1565 O O . THR A 1 196 ? 17.581 36.900 26.306 1.00 18.75 290 THR A O 1
ATOM 1569 N N . SER A 1 197 ? 19.411 37.814 27.227 1.00 15.23 291 SER A N 1
ATOM 1570 C CA . SER A 1 197 ? 19.664 38.720 26.111 1.00 17.27 291 SER A CA 1
ATOM 1571 C C . SER A 1 197 ? 20.040 37.987 24.803 1.00 17.87 291 SER A C 1
ATOM 1572 O O . SER A 1 197 ? 19.608 38.379 23.710 1.00 18.63 291 SER A O 1
ATOM 1575 N N . MET A 1 198 ? 20.839 36.931 24.908 1.00 17.25 292 MET A N 1
ATOM 1576 C CA . MET A 1 198 ? 21.239 36.178 23.721 1.00 18.55 292 MET A CA 1
ATOM 1577 C C . MET A 1 198 ? 20.057 35.384 23.153 1.00 19.50 292 MET A C 1
ATOM 1578 O O . MET A 1 198 ? 19.944 35.227 21.940 1.00 18.86 292 MET A O 1
ATOM 1583 N N . ASP A 1 199 ? 19.181 34.888 24.024 1.00 19.45 293 ASP A N 1
ATOM 1584 C CA . ASP A 1 199 ? 18.009 34.150 23.561 1.00 21.18 293 ASP A CA 1
ATOM 1585 C C . ASP A 1 199 ? 17.070 35.101 22.802 1.00 21.25 293 ASP A C 1
ATOM 1586 O O . ASP A 1 199 ? 16.430 34.716 21.809 1.00 20.70 293 ASP A O 1
ATOM 1591 N N . PHE A 1 200 ? 16.990 36.343 23.277 1.00 19.54 294 PHE A N 1
ATOM 1592 C CA . PHE A 1 200 ? 16.149 37.355 22.646 1.00 19.30 294 PHE A CA 1
ATOM 1593 C C . PHE A 1 200 ? 16.629 37.636 21.235 1.00 20.18 294 PHE A C 1
ATOM 1594 O O . PHE A 1 200 ? 15.822 37.771 20.320 1.00 20.31 294 PHE A O 1
ATOM 1602 N N . ILE A 1 201 ? 17.943 37.753 21.069 1.00 22.36 295 ILE A N 1
ATOM 1603 C CA . ILE A 1 201 ? 18.554 38.007 19.764 1.00 24.92 295 ILE A CA 1
ATOM 1604 C C . ILE A 1 201 ? 18.312 36.833 18.793 1.00 26.97 295 ILE A C 1
ATOM 1605 O O . ILE A 1 201 ? 17.964 37.031 17.620 1.00 27.08 295 ILE A O 1
ATOM 1610 N N . LYS A 1 202 ? 18.508 35.617 19.288 1.00 26.94 296 LYS A N 1
ATOM 1611 C CA . LYS A 1 202 ? 18.314 34.421 18.476 1.00 28.19 296 LYS A CA 1
ATOM 1612 C C . LYS A 1 202 ? 16.881 34.331 17.983 1.00 26.54 296 LYS A C 1
ATOM 1613 O O . LYS A 1 202 ? 16.617 33.865 16.884 1.00 26.54 296 LYS A O 1
ATOM 1619 N N . LYS A 1 203 ? 15.963 34.803 18.809 1.00 26.30 297 LYS A N 1
ATOM 1620 C CA . LYS A 1 203 ? 14.546 34.798 18.497 1.00 26.06 297 LYS A CA 1
ATOM 1621 C C . LYS A 1 203 ? 14.164 35.972 17.580 1.00 25.61 297 LYS A C 1
ATOM 1622 O O . LYS A 1 203 ? 13.194 35.883 16.834 1.00 23.44 297 LYS A O 1
ATOM 1628 N N . ASN A 1 204 ? 14.931 37.060 17.645 1.00 22.67 298 ASN A N 1
ATOM 1629 C CA . ASN A 1 204 ? 14.666 38.276 16.869 1.00 23.61 298 ASN A CA 1
ATOM 1630 C C . ASN A 1 204 ? 15.919 38.733 16.135 1.00 23.19 298 ASN A C 1
ATOM 1631 O O . ASN A 1 204 ? 16.384 39.859 16.335 1.00 22.89 298 ASN A O 1
ATOM 1636 N N . PRO A 1 205 ? 16.453 37.882 15.247 1.00 24.26 299 PRO A N 1
ATOM 1637 C CA . PRO A 1 205 ? 17.667 38.205 14.494 1.00 24.53 299 PRO A CA 1
ATOM 1638 C C . PRO A 1 205 ? 17.659 39.558 13.796 1.00 25.75 299 PRO A C 1
ATOM 1639 O O . PRO A 1 205 ? 18.697 40.203 13.662 1.00 27.07 299 PRO A O 1
ATOM 1643 N N . GLU A 1 206 ? 16.489 39.996 13.367 1.00 26.67 300 GLU A N 1
ATOM 1644 C CA . GLU A 1 206 ? 16.389 41.270 12.684 1.00 27.96 300 GLU A CA 1
ATOM 1645 C C . GLU A 1 206 ? 16.811 42.442 13.582 1.00 26.99 300 GLU A C 1
ATOM 1646 O O . GLU A 1 206 ? 17.184 43.509 13.089 1.00 26.07 300 GLU A O 1
ATOM 1652 N N . TYR A 1 207 ? 16.764 42.243 14.898 1.00 25.67 301 TYR A N 1
ATOM 1653 C CA . TYR A 1 207 ? 17.136 43.312 15.826 1.00 22.13 301 TYR A CA 1
ATOM 1654 C C . TYR A 1 207 ? 18.625 43.500 16.054 1.00 20.59 301 TYR A C 1
ATOM 1655 O O . TYR A 1 207 ? 19.047 44.533 16.602 1.00 19.64 301 TYR A O 1
ATOM 1664 N N . LEU A 1 208 ? 19.413 42.489 15.686 1.00 19.19 302 LEU A N 1
ATOM 1665 C CA . LEU A 1 208 ? 20.849 42.563 15.842 1.00 17.88 302 LEU A CA 1
ATOM 1666 C C . LEU A 1 208 ? 21.389 43.327 14.634 1.00 19.68 302 LEU A C 1
ATOM 1667 O O . LEU A 1 208 ? 21.282 42.851 13.495 1.00 18.05 302 LEU A O 1
ATOM 1672 N N . ASP A 1 209 ? 21.960 44.506 14.871 1.00 19.55 303 ASP A N 1
ATOM 1673 C CA . ASP A 1 209 ? 22.490 45.300 13.775 1.00 19.47 303 ASP A CA 1
ATOM 1674 C C . ASP A 1 209 ? 23.739 44.657 13.216 1.00 20.07 303 ASP A C 1
ATOM 1675 O O . ASP A 1 209 ? 24.634 44.267 13.973 1.00 17.87 303 ASP A O 1
ATOM 1680 N N . GLU A 1 210 ? 23.819 44.558 11.887 1.00 21.81 304 GLU A N 1
ATOM 1681 C CA . GLU A 1 210 ? 24.985 43.938 11.269 1.00 22.89 304 GLU A CA 1
ATOM 1682 C C . GLU A 1 210 ? 26.314 44.624 11.582 1.00 22.77 304 GLU A C 1
ATOM 1683 O O . GLU A 1 210 ? 27.365 44.023 11.382 1.00 23.00 304 GLU A O 1
ATOM 1689 N N . ASN A 1 211 ? 26.275 45.871 12.066 1.00 21.59 305 ASN A N 1
ATOM 1690 C CA . ASN A 1 211 ? 27.490 46.591 12.435 1.00 19.43 305 ASN A CA 1
ATOM 1691 C C . ASN A 1 211 ? 27.474 46.945 13.924 1.00 20.00 305 ASN A C 1
ATOM 1692 O O . ASN A 1 211 ? 27.910 48.030 14.304 1.00 16.71 305 ASN A O 1
ATOM 1697 N N . ASN A 1 212 ? 26.987 46.006 14.742 1.00 19.57 306 ASN A N 1
ATOM 1698 C CA . ASN A 1 212 ? 26.857 46.163 16.196 1.00 20.80 306 ASN A CA 1
ATOM 1699 C C . ASN A 1 212 ? 28.197 46.263 16.938 1.00 19.86 306 ASN A C 1
ATOM 1700 O O . ASN A 1 212 ? 29.262 45.964 16.377 1.00 20.40 306 ASN A O 1
ATOM 1705 N N . LEU A 1 213 ? 28.131 46.674 18.205 1.00 17.70 307 LEU A N 1
ATOM 1706 C CA . LEU A 1 213 ? 29.329 46.798 19.041 1.00 16.96 307 LEU A CA 1
ATOM 1707 C C . LEU A 1 213 ? 29.450 45.579 19.967 1.00 17.29 307 LEU A C 1
ATOM 1708 O O . LEU A 1 213 ? 29.759 45.726 21.143 1.00 17.51 307 LEU A O 1
ATOM 1713 N N . MET A 1 214 ? 29.195 44.382 19.446 1.00 16.86 308 MET A N 1
ATOM 1714 C CA . MET A 1 214 ? 29.305 43.167 20.253 1.00 18.23 308 MET A CA 1
ATOM 1715 C C . MET A 1 214 ? 30.693 43.017 20.876 1.00 18.94 308 MET A C 1
ATOM 1716 O O . MET A 1 214 ? 30.819 42.486 21.983 1.00 18.18 308 MET A O 1
ATOM 1721 N N . SER A 1 215 ? 31.722 43.491 20.172 1.00 18.96 309 SER A N 1
ATOM 1722 C CA . SER A 1 215 ? 33.121 43.398 20.647 1.00 22.22 309 SER A CA 1
ATOM 1723 C C . SER A 1 215 ? 33.382 44.053 21.982 1.00 20.74 309 SER A C 1
ATOM 1724 O O . SER A 1 215 ? 34.342 43.711 22.673 1.00 19.79 309 SER A O 1
ATOM 1727 N N . PHE A 1 216 ? 32.560 45.039 22.311 1.00 19.90 310 PHE A N 1
ATOM 1728 C CA . PHE A 1 216 ? 32.688 45.746 23.581 1.00 18.37 310 PHE A CA 1
ATOM 1729 C C . PHE A 1 216 ? 32.111 44.863 24.697 1.00 17.85 310 PHE A C 1
ATOM 1730 O O . PHE A 1 216 ? 32.680 44.784 25.791 1.00 16.65 310 PHE A O 1
ATOM 1738 N N . LEU A 1 217 ? 31.012 44.171 24.390 1.00 16.39 311 LEU A N 1
ATOM 1739 C CA . LEU A 1 217 ? 30.317 43.302 25.355 1.00 17.50 311 LEU A CA 1
ATOM 1740 C C . LEU A 1 217 ? 30.903 41.895 25.527 1.00 19.47 311 LEU A C 1
ATOM 1741 O O . LEU A 1 217 ? 30.690 41.245 26.549 1.00 18.53 311 LEU A O 1
ATOM 1746 N N . SER A 1 218 ? 31.658 41.432 24.541 1.00 19.86 312 SER A N 1
ATOM 1747 C CA . SER A 1 218 ? 32.159 40.072 24.589 1.00 20.45 312 SER A CA 1
ATOM 1748 C C . SER A 1 218 ? 33.480 39.885 23.847 1.00 21.94 312 SER A C 1
ATOM 1749 O O . SER A 1 218 ? 33.698 40.463 22.779 1.00 20.64 312 SER A O 1
ATOM 1752 N N . ASN A 1 219 ? 34.343 39.063 24.436 1.00 24.43 313 ASN A N 1
ATOM 1753 C CA . ASN A 1 219 ? 35.657 38.734 23.885 1.00 26.56 313 ASN A CA 1
ATOM 1754 C C . ASN A 1 219 ? 35.582 37.416 23.080 1.00 28.26 313 ASN A C 1
ATOM 1755 O O . ASN A 1 219 ? 36.533 37.056 22.386 1.00 28.92 313 ASN A O 1
ATOM 1760 N N . ASP A 1 220 ? 34.462 36.697 23.164 1.00 28.48 314 ASP A N 1
ATOM 1761 C CA . ASP A 1 220 ? 34.343 35.438 22.436 1.00 28.85 314 ASP A CA 1
ATOM 1762 C C . ASP A 1 220 ? 33.204 35.365 21.424 1.00 29.15 314 ASP A C 1
ATOM 1763 O O . ASP A 1 220 ? 32.521 34.345 21.312 1.00 28.02 314 ASP A O 1
ATOM 1768 N N . ASN A 1 221 ? 33.035 36.446 20.670 1.00 30.63 315 ASN A N 1
ATOM 1769 C CA . ASN A 1 221 ? 31.991 36.550 19.665 1.00 31.72 315 ASN A CA 1
ATOM 1770 C C . ASN A 1 221 ? 30.592 36.279 20.191 1.00 30.53 315 ASN A C 1
ATOM 1771 O O . ASN A 1 221 ? 29.781 35.648 19.517 1.00 29.78 315 ASN A O 1
ATOM 1776 N N . GLY A 1 222 ? 30.318 36.748 21.408 1.00 27.99 316 GLY A N 1
ATOM 1777 C CA . GLY A 1 222 ? 28.993 36.585 21.974 1.00 26.32 316 GLY A CA 1
ATOM 1778 C C . GLY A 1 222 ? 28.707 35.371 22.828 1.00 25.40 316 GLY A C 1
ATOM 1779 O O . GLY A 1 222 ? 27.660 35.320 23.473 1.00 26.00 316 GLY A O 1
ATOM 1780 N N . LYS A 1 223 ? 29.596 34.386 22.844 1.00 24.28 317 LYS A N 1
ATOM 1781 C CA . LYS A 1 223 ? 29.337 33.217 23.671 1.00 24.99 317 LYS A CA 1
ATOM 1782 C C . LYS A 1 223 ? 29.121 33.654 25.116 1.00 23.14 317 LYS A C 1
ATOM 1783 O O . LYS A 1 223 ? 28.129 33.278 25.732 1.00 25.20 317 LYS A O 1
ATOM 1789 N N . THR A 1 224 ? 30.033 34.463 25.643 1.00 21.51 318 THR A N 1
ATOM 1790 C CA . THR A 1 224 ? 29.908 34.950 27.016 1.00 21.34 318 THR A CA 1
ATOM 1791 C C . THR A 1 224 ? 30.064 36.476 27.124 1.00 19.73 318 THR A C 1
ATOM 1792 O O . THR A 1 224 ? 30.668 37.127 26.265 1.00 19.79 318 THR A O 1
ATOM 1796 N N . TYR A 1 225 ? 29.519 37.022 28.207 1.00 18.95 319 TYR A N 1
ATOM 1797 C CA . TYR A 1 225 ? 29.570 38.451 28.499 1.00 17.63 319 TYR A CA 1
ATOM 1798 C C . TYR A 1 225 ? 30.861 38.783 29.274 1.00 17.26 319 TYR A C 1
ATOM 1799 O O . TYR A 1 225 ? 31.182 38.114 30.262 1.00 16.30 319 TYR A O 1
ATOM 1808 N N . ASN A 1 226 ? 31.605 39.795 28.822 1.00 15.79 320 ASN A N 1
ATOM 1809 C CA . ASN A 1 226 ? 32.822 40.197 29.527 1.00 16.36 320 ASN A CA 1
ATOM 1810 C C . ASN A 1 226 ? 32.454 41.163 30.685 1.00 15.60 320 ASN A C 1
ATOM 1811 O O . ASN A 1 226 ? 33.323 41.608 31.442 1.00 15.89 320 ASN A O 1
ATOM 1816 N N . LEU A 1 227 ? 31.158 41.445 30.813 1.00 13.22 321 LEU A N 1
ATOM 1817 C CA . LEU A 1 227 ? 30.580 42.309 31.863 1.00 13.32 321 LEU A CA 1
ATOM 1818 C C . LEU A 1 227 ? 30.708 43.818 31.644 1.00 13.90 321 LEU A C 1
ATOM 1819 O O . LEU A 1 227 ? 30.240 44.605 32.453 1.00 12.83 321 LEU A O 1
ATOM 1824 N N . CYS A 1 228 ? 31.335 44.229 30.546 1.00 13.97 322 CYS A N 1
ATOM 1825 C CA . CYS A 1 228 ? 31.492 45.653 30.266 1.00 15.37 322 CYS A CA 1
ATOM 1826 C C . CYS A 1 228 ? 30.176 46.353 29.981 1.00 15.93 322 CYS A C 1
ATOM 1827 O O . CYS A 1 228 ? 29.303 45.812 29.314 1.00 15.19 322 CYS A O 1
ATOM 1830 N N . HIS A 1 229 ? 30.027 47.561 30.500 1.00 16.58 323 HIS A N 1
ATOM 1831 C CA . HIS A 1 229 ? 28.824 48.332 30.225 1.00 15.76 323 HIS A CA 1
ATOM 1832 C C . HIS A 1 229 ? 29.110 49.819 30.429 1.00 15.65 323 HIS A C 1
ATOM 1833 O O . HIS A 1 229 ? 30.093 50.190 31.082 1.00 15.13 323 HIS A O 1
ATOM 1840 N N . PHE A 1 230 ? 28.254 50.653 29.848 1.00 14.51 324 PHE A N 1
ATOM 1841 C CA . PHE A 1 230 ? 28.333 52.097 29.997 1.00 14.23 324 PHE A CA 1
ATOM 1842 C C . PHE A 1 230 ? 27.636 52.423 31.332 1.00 13.89 324 PHE A C 1
ATOM 1843 O O . PHE A 1 230 ? 26.546 51.924 31.613 1.00 13.15 324 PHE A O 1
ATOM 1851 N N . TRP A 1 231 ? 28.266 53.277 32.135 1.00 14.72 325 TRP A N 1
ATOM 1852 C CA . TRP A 1 231 ? 27.723 53.648 33.445 1.00 15.40 325 TRP A CA 1
ATOM 1853 C C . TRP A 1 231 ? 26.607 54.665 33.270 1.00 16.66 325 TRP A C 1
ATOM 1854 O O . TRP A 1 231 ? 26.853 55.872 33.141 1.00 17.55 325 TRP A O 1
ATOM 1865 N N . SER A 1 232 ? 25.377 54.160 33.306 1.00 15.70 326 SER A N 1
ATOM 1866 C CA . SER A 1 232 ? 24.183 54.958 33.062 1.00 17.16 326 SER A CA 1
ATOM 1867 C C . SER A 1 232 ? 23.888 56.215 33.891 1.00 15.15 326 SER A C 1
ATOM 1868 O O . SER A 1 232 ? 23.059 57.003 33.458 1.00 14.04 326 SER A O 1
ATOM 1871 N N . ASN A 1 233 ? 24.538 56.419 35.042 1.00 14.71 327 ASN A N 1
ATOM 1872 C CA . ASN A 1 233 ? 24.275 57.643 35.812 1.00 16.70 327 ASN A CA 1
ATOM 1873 C C . ASN A 1 233 ? 24.524 58.822 34.875 1.00 15.36 327 ASN A C 1
ATOM 1874 O O . ASN A 1 233 ? 23.942 59.882 35.036 1.00 15.57 327 ASN A O 1
ATOM 1879 N N . PHE A 1 234 ? 25.416 58.632 33.908 1.00 15.05 328 PHE A N 1
ATOM 1880 C CA . PHE A 1 234 ? 25.669 59.668 32.912 1.00 15.11 328 PHE A CA 1
ATOM 1881 C C . PHE A 1 234 ? 25.234 59.130 31.551 1.00 15.41 328 PHE A C 1
ATOM 1882 O O . PHE A 1 234 ? 25.825 58.174 31.038 1.00 14.28 328 PHE A O 1
ATOM 1890 N N . GLU A 1 235 ? 24.200 59.750 30.982 1.00 14.98 329 GLU A N 1
ATOM 1891 C CA . GLU A 1 235 ? 23.685 59.393 29.666 1.00 15.85 329 GLU A CA 1
ATOM 1892 C C . GLU A 1 235 ? 23.126 60.622 28.986 1.00 16.56 329 GLU A C 1
ATOM 1893 O O . GLU A 1 235 ? 22.416 61.419 29.604 1.00 16.57 329 GLU A O 1
ATOM 1899 N N . ILE A 1 236 ? 23.470 60.776 27.711 1.00 15.62 330 ILE A N 1
ATOM 1900 C CA . ILE A 1 236 ? 22.944 61.855 26.884 1.00 15.40 330 ILE A CA 1
ATOM 1901 C C . ILE A 1 236 ? 22.591 60.990 25.689 1.00 16.44 330 ILE A C 1
ATOM 1902 O O . ILE A 1 236 ? 23.476 60.554 24.945 1.00 16.24 330 ILE A O 1
ATOM 1907 N N . ALA A 1 237 ? 21.310 60.716 25.512 1.00 16.45 331 ALA A N 1
ATOM 1908 C CA . ALA A 1 237 ? 20.921 59.840 24.426 1.00 16.27 331 ALA A CA 1
ATOM 1909 C C . ALA A 1 237 ? 19.584 60.202 23.806 1.00 15.20 331 ALA A C 1
ATOM 1910 O O . ALA A 1 237 ? 18.871 61.078 24.290 1.00 13.86 331 ALA A O 1
ATOM 1912 N N . ASN A 1 238 ? 19.239 59.483 22.746 1.00 16.31 332 ASN A N 1
ATOM 1913 C CA . ASN A 1 238 ? 17.996 59.716 22.015 1.00 16.41 332 ASN A CA 1
ATOM 1914 C C . ASN A 1 238 ? 16.871 58.803 22.533 1.00 16.89 332 ASN A C 1
ATOM 1915 O O . ASN A 1 238 ? 16.986 57.576 22.521 1.00 16.98 332 ASN A O 1
ATOM 1920 N N . LEU A 1 239 ? 15.789 59.423 23.006 1.00 16.60 333 LEU A N 1
ATOM 1921 C CA . LEU A 1 239 ? 14.651 58.708 23.555 1.00 17.38 333 LEU A CA 1
ATOM 1922 C C . LEU A 1 239 ? 14.035 57.717 22.576 1.00 16.90 333 LEU A C 1
ATOM 1923 O O . LEU A 1 239 ? 13.424 56.732 22.977 1.00 14.27 333 LEU A O 1
ATOM 1928 N N . ASN A 1 240 ? 14.228 57.966 21.292 1.00 16.53 334 ASN A N 1
ATOM 1929 C CA . ASN A 1 240 ? 13.648 57.095 20.295 1.00 18.39 334 ASN A CA 1
ATOM 1930 C C . ASN A 1 240 ? 14.250 55.718 20.233 1.00 17.25 334 ASN A C 1
ATOM 1931 O O . ASN A 1 240 ? 13.652 54.825 19.649 1.00 14.98 334 ASN A O 1
ATOM 1936 N N . LEU A 1 241 ? 15.439 55.552 20.816 1.00 17.64 335 LEU A N 1
ATOM 1937 C CA . LEU A 1 241 ? 16.052 54.235 20.871 1.00 15.62 335 LEU A CA 1
ATOM 1938 C C . LEU A 1 241 ? 15.183 53.379 21.817 1.00 15.59 335 LEU A C 1
ATOM 1939 O O . LEU A 1 241 ? 14.740 52.282 21.452 1.00 13.86 335 LEU A O 1
ATOM 1944 N N . TRP A 1 242 ? 14.915 53.892 23.018 1.00 13.10 336 TRP A N 1
ATOM 1945 C CA . TRP A 1 242 ? 14.127 53.143 23.995 1.00 13.50 336 TRP A CA 1
ATOM 1946 C C . TRP A 1 242 ? 12.673 52.912 23.533 1.00 13.79 336 TRP A C 1
ATOM 1947 O O . TRP A 1 242 ? 12.031 51.925 23.911 1.00 13.46 336 TRP A O 1
ATOM 1958 N N . ARG A 1 243 ? 12.156 53.835 22.725 1.00 16.92 337 ARG A N 1
ATOM 1959 C CA . ARG A 1 243 ? 10.783 53.731 22.205 1.00 16.89 337 ARG A CA 1
ATOM 1960 C C . ARG A 1 243 ? 10.668 52.782 21.023 1.00 15.34 337 ARG A C 1
ATOM 1961 O O . ARG A 1 243 ? 9.551 52.479 20.583 1.00 15.71 337 ARG A O 1
ATOM 1969 N N . SER A 1 244 ? 11.802 52.325 20.499 1.00 16.20 338 SER A N 1
ATOM 1970 C CA . SER A 1 244 ? 11.780 51.439 19.330 1.00 15.60 338 SER A CA 1
ATOM 1971 C C . SER A 1 244 ? 11.206 50.070 19.641 1.00 16.81 338 SER A C 1
ATOM 1972 O O . SER A 1 244 ? 11.227 49.630 20.801 1.00 16.89 338 SER A O 1
ATOM 1975 N N . PRO A 1 245 ? 10.660 49.380 18.616 1.00 16.46 339 PRO A N 1
ATOM 1976 C CA . PRO A 1 245 ? 10.095 48.047 18.838 1.00 15.12 339 PRO A CA 1
ATOM 1977 C C . PRO A 1 245 ? 11.150 47.142 19.459 1.00 14.87 339 PRO A C 1
ATOM 1978 O O . PRO A 1 245 ? 10.882 46.397 20.395 1.00 14.36 339 PRO A O 1
ATOM 1982 N N . ALA A 1 246 ? 12.365 47.219 18.933 1.00 14.41 340 ALA A N 1
ATOM 1983 C CA . ALA A 1 246 ? 13.447 46.385 19.438 1.00 15.83 340 ALA A CA 1
ATOM 1984 C C . ALA A 1 246 ? 13.642 46.503 20.955 1.00 14.72 340 ALA A C 1
ATOM 1985 O O . ALA A 1 246 ? 13.661 45.492 21.673 1.00 13.67 340 ALA A O 1
ATOM 1987 N N . TYR A 1 247 ? 13.759 47.727 21.454 1.00 14.03 341 TYR A N 1
ATOM 1988 C CA . TYR A 1 247 ? 13.979 47.893 22.887 1.00 13.56 341 TYR A CA 1
ATOM 1989 C C . TYR A 1 247 ? 12.751 47.581 23.732 1.00 14.28 341 TYR A C 1
ATOM 1990 O O . TYR A 1 247 ? 12.850 46.958 24.800 1.00 13.44 341 TYR A O 1
ATOM 1999 N N . ARG A 1 248 ? 11.584 48.022 23.269 1.00 15.12 342 ARG A N 1
ATOM 2000 C CA . ARG A 1 248 ? 10.346 47.750 23.980 1.00 17.16 342 ARG A CA 1
ATOM 2001 C C . ARG A 1 248 ? 10.214 46.247 24.212 1.00 16.65 342 ARG A C 1
ATOM 2002 O O . ARG A 1 248 ? 9.897 45.809 25.323 1.00 16.28 342 ARG A O 1
ATOM 2010 N N . GLU A 1 249 ? 10.447 45.467 23.154 1.00 17.44 343 GLU A N 1
ATOM 2011 C CA . GLU A 1 249 ? 10.349 43.998 23.218 1.00 17.56 343 GLU A CA 1
ATOM 2012 C C . GLU A 1 249 ? 11.486 43.398 24.063 1.00 17.37 343 GLU A C 1
ATOM 2013 O O . GLU A 1 249 ? 11.287 42.415 24.796 1.00 15.90 343 GLU A O 1
ATOM 2019 N N . TYR A 1 250 ? 12.660 44.008 23.998 1.00 15.81 344 TYR A N 1
ATOM 2020 C CA . TYR A 1 250 ? 13.783 43.543 24.823 1.00 16.24 344 TYR A CA 1
ATOM 2021 C C . TYR A 1 250 ? 13.410 43.751 26.307 1.00 15.87 344 TYR A C 1
ATOM 2022 O O . TYR A 1 250 ? 13.494 42.825 27.116 1.00 19.09 344 TYR A O 1
ATOM 2031 N N . PHE A 1 251 ? 12.984 44.949 26.674 1.00 15.12 345 PHE A N 1
ATOM 2032 C CA . PHE A 1 251 ? 12.624 45.194 28.079 1.00 15.92 345 PHE A CA 1
ATOM 2033 C C . PHE A 1 251 ? 11.550 44.234 28.569 1.00 17.48 345 PHE A C 1
ATOM 2034 O O . PHE A 1 251 ? 11.659 43.640 29.644 1.00 18.52 345 PHE A O 1
ATOM 2042 N N . ASP A 1 252 ? 10.501 44.106 27.774 1.00 18.53 346 ASP A N 1
ATOM 2043 C CA . ASP A 1 252 ? 9.391 43.237 28.092 1.00 20.10 346 ASP A CA 1
ATOM 2044 C C . ASP A 1 252 ? 9.883 41.814 28.384 1.00 18.24 346 ASP A C 1
ATOM 2045 O O . ASP A 1 252 ? 9.434 41.187 29.343 1.00 17.06 346 ASP A O 1
ATOM 2050 N N . THR A 1 253 ? 10.809 41.318 27.563 1.00 17.16 347 THR A N 1
ATOM 2051 C CA . THR A 1 253 ? 11.400 39.980 27.738 1.00 16.32 347 THR A CA 1
ATOM 2052 C C . THR A 1 253 ? 12.133 39.888 29.108 1.00 17.23 347 THR A C 1
ATOM 2053 O O . THR A 1 253 ? 11.935 38.933 29.889 1.00 16.79 347 THR A O 1
ATOM 2057 N N . LEU A 1 254 ? 12.960 40.892 29.398 1.00 16.15 348 LEU A N 1
ATOM 2058 C CA . LEU A 1 254 ? 13.706 40.953 30.665 1.00 15.45 348 LEU A CA 1
ATOM 2059 C C . LEU A 1 254 ? 12.755 41.025 31.846 1.00 15.89 348 LEU A C 1
ATOM 2060 O O . LEU A 1 254 ? 12.969 40.395 32.881 1.00 16.74 348 LEU A O 1
ATOM 2065 N N . ASP A 1 255 ? 11.712 41.821 31.680 1.00 17.61 349 ASP A N 1
ATOM 2066 C CA . ASP A 1 255 ? 10.712 42.032 32.726 1.00 17.40 349 ASP A CA 1
ATOM 2067 C C . ASP A 1 255 ? 10.012 40.708 33.027 1.00 19.00 349 ASP A C 1
ATOM 2068 O O . ASP A 1 255 ? 9.739 40.381 34.199 1.00 18.17 349 ASP A O 1
ATOM 2073 N N . HIS A 1 256 ? 9.726 39.945 31.973 1.00 18.31 350 HIS A N 1
ATOM 2074 C CA . HIS A 1 256 ? 9.074 38.656 32.142 1.00 19.95 350 HIS A CA 1
ATOM 2075 C C . HIS A 1 256 ? 9.994 37.570 32.695 1.00 19.65 350 HIS A C 1
ATOM 2076 O O . HIS A 1 256 ? 9.524 36.664 33.403 1.00 21.17 350 HIS A O 1
ATOM 2083 N N . GLN A 1 257 ? 11.294 37.662 32.417 1.00 17.98 351 GLN A N 1
ATOM 2084 C CA . GLN A 1 257 ? 12.235 36.675 32.950 1.00 19.36 351 GLN A CA 1
ATOM 2085 C C . GLN A 1 257 ? 12.326 36.783 34.480 1.00 19.86 351 GLN A C 1
ATOM 2086 O O . GLN A 1 257 ? 12.461 35.761 35.165 1.00 20.02 351 GLN A O 1
ATOM 2092 N N . GLY A 1 258 ? 12.291 38.014 35.003 1.00 18.96 352 GLY A N 1
ATOM 2093 C CA . GLY A 1 258 ? 12.316 38.230 36.449 1.00 19.15 352 GLY A CA 1
ATOM 2094 C C . GLY A 1 258 ? 13.583 38.734 37.124 1.00 18.38 352 GLY A C 1
ATOM 2095 O O . GLY A 1 258 ? 13.578 38.992 38.329 1.00 15.69 352 GLY A O 1
ATOM 2096 N N . GLY A 1 259 ? 14.649 38.891 36.342 1.00 17.10 353 GLY A N 1
ATOM 2097 C CA . GLY A 1 259 ? 15.937 39.330 36.860 1.00 15.67 353 GLY A CA 1
ATOM 2098 C C . GLY A 1 259 ? 16.012 40.631 37.636 1.00 15.04 353 GLY A C 1
ATOM 2099 O O . GLY A 1 259 ? 16.890 40.787 38.484 1.00 15.87 353 GLY A O 1
ATOM 2100 N N . PHE A 1 260 ? 15.140 41.587 37.340 1.00 14.65 354 PHE A N 1
ATOM 2101 C CA . PHE A 1 260 ? 15.158 42.844 38.075 1.00 17.14 354 PHE A CA 1
ATOM 2102 C C . PHE A 1 260 ? 14.859 42.570 39.562 1.00 18.18 354 PHE A C 1
ATOM 2103 O O . PHE A 1 260 ? 15.325 43.291 40.444 1.00 19.30 354 PHE A O 1
ATOM 2111 N N . PHE A 1 261 ? 14.095 41.514 39.831 1.00 18.66 355 PHE A N 1
ATOM 2112 C CA . PHE A 1 261 ? 13.729 41.179 41.209 1.00 18.94 355 PHE A CA 1
ATOM 2113 C C . PHE A 1 261 ? 14.384 39.910 41.767 1.00 19.81 355 PHE A C 1
ATOM 2114 O O . PHE A 1 261 ? 14.718 39.864 42.951 1.00 21.26 355 PHE A O 1
ATOM 2122 N N . TYR A 1 262 ? 14.593 38.896 40.925 1.00 20.34 356 TYR A N 1
ATOM 2123 C CA . TYR A 1 262 ? 15.204 37.645 41.381 1.00 20.06 356 TYR A CA 1
ATOM 2124 C C . TYR A 1 262 ? 16.733 37.716 41.430 1.00 19.47 356 TYR A C 1
ATOM 2125 O O . TYR A 1 262 ? 17.397 36.841 41.997 1.00 17.33 356 TYR A O 1
ATOM 2134 N N . GLU A 1 263 ? 17.291 38.749 40.808 1.00 18.29 357 GLU A N 1
ATOM 2135 C CA . GLU A 1 263 ? 18.732 38.981 40.846 1.00 16.88 357 GLU A CA 1
ATOM 2136 C C . GLU A 1 263 ? 18.805 40.455 41.238 1.00 16.52 357 GLU A C 1
ATOM 2137 O O . GLU A 1 263 ? 18.141 40.852 42.206 1.00 17.37 357 GLU A O 1
ATOM 2143 N N . ARG A 1 264 ? 19.598 41.269 40.550 1.00 14.61 358 ARG A N 1
ATOM 2144 C CA . ARG A 1 264 ? 19.621 42.706 40.858 1.00 14.50 358 ARG A CA 1
ATOM 2145 C C . ARG A 1 264 ? 20.116 43.426 39.602 1.00 14.77 358 ARG A C 1
ATOM 2146 O O . ARG A 1 264 ? 21.070 44.213 39.630 1.00 13.16 358 ARG A O 1
ATOM 2154 N N . TRP A 1 265 ? 19.455 43.117 38.491 1.00 15.00 359 TRP A N 1
ATOM 2155 C CA . TRP A 1 265 ? 19.797 43.678 37.178 1.00 15.67 359 TRP A CA 1
ATOM 2156 C C . TRP A 1 265 ? 19.772 45.201 37.184 1.00 15.01 359 TRP A C 1
ATOM 2157 O O . TRP A 1 265 ? 18.734 45.801 37.461 1.00 15.98 359 TRP A O 1
ATOM 2168 N N . GLY A 1 266 ? 20.905 45.823 36.864 1.00 15.64 360 GLY A N 1
ATOM 2169 C CA . GLY A 1 266 ? 20.950 47.278 36.822 1.00 15.23 360 GLY A CA 1
ATOM 2170 C C . GLY A 1 266 ? 20.508 47.799 35.455 1.00 16.09 360 GLY A C 1
ATOM 2171 O O . GLY A 1 266 ? 20.584 47.078 34.456 1.00 13.75 360 GLY A O 1
ATOM 2172 N N . ASP A 1 267 ? 20.031 49.038 35.394 1.00 15.75 361 ASP A N 1
ATOM 2173 C CA . ASP A 1 267 ? 19.624 49.590 34.104 1.00 15.61 361 ASP A CA 1
ATOM 2174 C C . ASP A 1 267 ? 20.850 49.864 33.218 1.00 14.69 361 ASP A C 1
ATOM 2175 O O . ASP A 1 267 ? 20.711 49.968 31.998 1.00 12.29 361 ASP A O 1
ATOM 2180 N N . ALA A 1 268 ? 22.035 49.969 33.834 1.00 13.11 362 ALA A N 1
ATOM 2181 C CA . ALA A 1 268 ? 23.266 50.251 33.085 1.00 13.66 362 ALA A CA 1
ATOM 2182 C C . ALA A 1 268 ? 23.649 49.095 32.152 1.00 13.63 362 ALA A C 1
ATOM 2183 O O . ALA A 1 268 ? 23.865 49.308 30.973 1.00 13.22 362 ALA A O 1
ATOM 2185 N N . PRO A 1 269 ? 23.744 47.855 32.663 1.00 14.00 363 PRO A N 1
ATOM 2186 C CA . PRO A 1 269 ? 24.095 46.799 31.702 1.00 13.16 363 PRO A CA 1
ATOM 2187 C C . PRO A 1 269 ? 22.926 46.554 30.729 1.00 13.68 363 PRO A C 1
ATOM 2188 O O . PRO A 1 269 ? 23.117 46.165 29.584 1.00 13.05 363 PRO A O 1
ATOM 2192 N N . VAL A 1 270 ? 21.712 46.778 31.197 1.00 11.83 364 VAL A N 1
ATOM 2193 C CA . VAL A 1 270 ? 20.558 46.592 30.322 1.00 13.24 364 VAL A CA 1
ATOM 2194 C C . VAL A 1 270 ? 20.566 47.603 29.154 1.00 12.51 364 VAL A C 1
ATOM 2195 O O . VAL A 1 270 ? 20.443 47.210 27.985 1.00 14.82 364 VAL A O 1
ATOM 2199 N N . HIS A 1 271 ? 20.746 48.883 29.471 1.00 13.38 365 HIS A N 1
ATOM 2200 C CA . HIS A 1 271 ? 20.794 49.947 28.454 1.00 14.85 365 HIS A CA 1
ATOM 2201 C C . HIS A 1 271 ? 21.945 49.698 27.492 1.00 13.29 365 HIS A C 1
ATOM 2202 O O . HIS A 1 271 ? 21.817 49.924 26.296 1.00 14.38 365 HIS A O 1
ATOM 2209 N N . SER A 1 272 ? 23.075 49.249 28.039 1.00 13.22 366 SER A N 1
ATOM 2210 C CA . SER A 1 272 ? 24.293 49.005 27.273 1.00 12.60 366 SER A CA 1
ATOM 2211 C C . SER A 1 272 ? 24.217 47.837 26.295 1.00 13.16 366 SER A C 1
ATOM 2212 O O . SER A 1 272 ? 24.713 47.915 25.137 1.00 11.77 366 SER A O 1
ATOM 2215 N N . ILE A 1 273 ? 23.635 46.737 26.749 1.00 12.09 367 ILE A N 1
ATOM 2216 C CA . ILE A 1 273 ? 23.518 45.563 25.883 1.00 12.24 367 ILE A CA 1
ATOM 2217 C C . ILE A 1 273 ? 22.647 45.953 24.668 1.00 14.00 367 ILE A C 1
ATOM 2218 O O . ILE A 1 273 ? 22.964 45.614 23.520 1.00 14.85 367 ILE A O 1
ATOM 2223 N N . ALA A 1 274 ? 21.589 46.709 24.932 1.00 13.18 368 ALA A N 1
ATOM 2224 C CA . ALA A 1 274 ? 20.658 47.167 23.897 1.00 14.80 368 ALA A CA 1
ATOM 2225 C C . ALA A 1 274 ? 21.331 48.093 22.920 1.00 14.86 368 ALA A C 1
ATOM 2226 O O . ALA A 1 274 ? 21.243 47.896 21.707 1.00 14.96 368 ALA A O 1
ATOM 2228 N N . ALA A 1 275 ? 22.002 49.114 23.447 1.00 15.07 369 ALA A N 1
ATOM 2229 C CA . ALA A 1 275 ? 22.671 50.081 22.590 1.00 15.54 369 ALA A CA 1
ATOM 2230 C C . ALA A 1 275 ? 23.767 49.419 21.745 1.00 15.70 369 ALA A C 1
ATOM 2231 O O . ALA A 1 275 ? 23.889 49.692 20.555 1.00 17.11 369 ALA A O 1
ATOM 2233 N N . ALA A 1 276 ? 24.539 48.526 22.348 1.00 17.41 370 ALA A N 1
ATOM 2234 C CA . ALA A 1 276 ? 25.619 47.864 21.632 1.00 18.51 370 ALA A CA 1
ATOM 2235 C C . ALA A 1 276 ? 25.159 46.819 20.611 1.00 17.41 370 ALA A C 1
ATOM 2236 O O . ALA A 1 276 ? 25.887 46.506 19.676 1.00 21.04 370 ALA A O 1
ATOM 2238 N N . LEU A 1 277 ? 23.963 46.276 20.789 1.00 16.27 371 LEU A N 1
ATOM 2239 C CA . LEU A 1 277 ? 23.479 45.259 19.875 1.00 16.86 371 LEU A CA 1
ATOM 2240 C C . LEU A 1 277 ? 22.444 45.707 18.845 1.00 16.07 371 LEU A C 1
ATOM 2241 O O . LEU A 1 277 ? 22.419 45.190 17.724 1.00 15.69 371 LEU A O 1
ATOM 2246 N N . PHE A 1 278 ? 21.599 46.659 19.222 1.00 13.75 372 PHE A N 1
ATOM 2247 C CA . PHE A 1 278 ? 20.519 47.125 18.344 1.00 14.82 372 PHE A CA 1
ATOM 2248 C C . PHE A 1 278 ? 20.879 48.271 17.387 1.00 14.29 372 PHE A C 1
ATOM 2249 O O . PHE A 1 278 ? 20.131 48.559 16.446 1.00 13.66 372 PHE A O 1
ATOM 2257 N N . LEU A 1 279 ? 22.009 48.920 17.640 1.00 12.30 373 LEU A N 1
ATOM 2258 C CA . LEU A 1 279 ? 22.469 50.031 16.811 1.00 14.81 373 LEU A CA 1
ATOM 2259 C C . LEU A 1 279 ? 23.763 49.809 16.035 1.00 16.29 373 LEU A C 1
ATOM 2260 O O . LEU A 1 279 ? 24.582 48.952 16.387 1.00 15.95 373 LEU A O 1
ATOM 2265 N N . PRO A 1 280 ? 23.948 50.574 14.938 1.00 17.90 374 PRO A N 1
ATOM 2266 C CA . PRO A 1 280 ? 25.185 50.470 14.162 1.00 17.09 374 PRO A CA 1
ATOM 2267 C C . PRO A 1 280 ? 26.129 51.094 15.192 1.00 17.14 374 PRO A C 1
ATOM 2268 O O . PRO A 1 280 ? 25.768 52.093 15.823 1.00 17.01 374 PRO A O 1
ATOM 2272 N N . LYS A 1 281 ? 27.314 50.534 15.384 1.00 18.30 375 LYS A N 1
ATOM 2273 C CA . LYS A 1 281 ? 28.203 51.054 16.423 1.00 16.51 375 LYS A CA 1
ATOM 2274 C C . LYS A 1 281 ? 28.609 52.508 16.326 1.00 18.41 375 LYS A C 1
ATOM 2275 O O . LYS A 1 281 ? 28.918 53.117 17.355 1.00 17.00 375 LYS A O 1
ATOM 2281 N N . ASP A 1 282 ? 28.583 53.094 15.121 1.00 18.19 376 ASP A N 1
ATOM 2282 C CA . ASP A 1 282 ? 28.960 54.500 15.007 1.00 18.10 376 ASP A CA 1
ATOM 2283 C C . ASP A 1 282 ? 27.886 55.458 15.518 1.00 16.72 376 ASP A C 1
ATOM 2284 O O . ASP A 1 282 ? 28.033 56.679 15.433 1.00 16.81 376 ASP A O 1
ATOM 2289 N N . LYS A 1 283 ? 26.821 54.902 16.089 1.00 16.01 377 LYS A N 1
ATOM 2290 C CA . LYS A 1 283 ? 25.764 55.730 16.669 1.00 15.87 377 LYS A CA 1
ATOM 2291 C C . LYS A 1 283 ? 26.053 55.935 18.171 1.00 16.28 377 LYS A C 1
ATOM 2292 O O . LYS A 1 283 ? 25.367 56.718 18.833 1.00 13.65 377 LYS A O 1
ATOM 2298 N N . ILE A 1 284 ? 27.059 55.229 18.697 1.00 17.48 378 ILE A N 1
ATOM 2299 C CA . ILE A 1 284 ? 27.436 55.327 20.125 1.00 15.69 378 ILE A CA 1
ATOM 2300 C C . ILE A 1 284 ? 28.646 56.249 20.226 1.00 16.01 378 ILE A C 1
ATOM 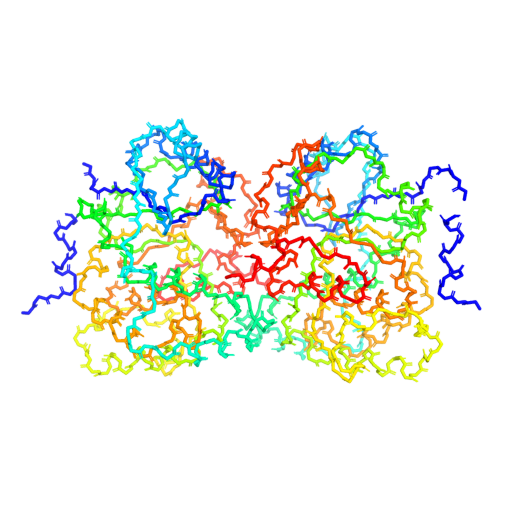2301 O O . ILE A 1 284 ? 29.581 56.143 19.418 1.00 14.64 378 ILE A O 1
ATOM 2306 N N . HIS A 1 285 ? 28.623 57.150 21.208 1.00 13.39 379 HIS A N 1
ATOM 2307 C CA . HIS A 1 285 ? 29.681 58.135 21.386 1.00 15.19 379 HIS A CA 1
ATOM 2308 C C . HIS A 1 285 ? 30.196 58.321 22.815 1.00 14.33 379 HIS A C 1
ATOM 2309 O O . HIS A 1 285 ? 29.422 58.495 23.748 1.00 17.09 379 HIS A O 1
ATOM 2316 N N . TYR A 1 286 ? 31.512 58.288 22.958 1.00 14.54 380 TYR A N 1
ATOM 2317 C CA . TYR A 1 286 ? 32.187 58.497 24.235 1.00 14.47 380 TYR A CA 1
ATOM 2318 C C . TYR A 1 286 ? 32.622 59.964 24.338 1.00 14.05 380 TYR A C 1
ATOM 2319 O O . TYR A 1 286 ? 33.373 60.458 23.480 1.00 13.48 380 TYR A O 1
ATOM 2328 N N . PHE A 1 287 ? 32.128 60.679 25.344 1.00 12.81 381 PHE A N 1
ATOM 2329 C CA . PHE A 1 287 ? 32.531 62.077 25.509 1.00 15.85 381 PHE A CA 1
ATOM 2330 C C . PHE A 1 287 ? 33.885 62.174 26.222 1.00 16.62 381 PHE A C 1
ATOM 2331 O O . PHE A 1 287 ? 33.948 62.389 27.434 1.00 17.82 381 PHE A O 1
ATOM 2339 N N . SER A 1 288 ? 34.972 62.028 25.466 1.00 16.84 382 SER A N 1
ATOM 2340 C CA . SER A 1 288 ? 36.298 62.101 26.063 1.00 19.47 382 SER A CA 1
ATOM 2341 C C . SER A 1 288 ? 36.569 63.504 26.634 1.00 19.77 382 SER A C 1
ATOM 2342 O O . SER A 1 288 ? 37.445 63.685 27.473 1.00 21.90 382 SER A O 1
ATOM 2345 N N . ASP A 1 289 ? 35.793 64.483 26.194 1.00 20.36 383 ASP A N 1
ATOM 2346 C CA . ASP A 1 289 ? 35.991 65.868 26.606 1.00 20.69 383 ASP A CA 1
ATOM 2347 C C . ASP A 1 289 ? 35.150 66.378 27.769 1.00 19.71 383 ASP A C 1
ATOM 2348 O O . ASP A 1 289 ? 35.341 67.516 28.201 1.00 20.51 383 ASP A O 1
ATOM 2353 N N . ILE A 1 290 ? 34.219 65.577 28.272 1.00 17.67 384 ILE A N 1
ATOM 2354 C CA . ILE A 1 290 ? 33.376 66.053 29.371 1.00 18.05 384 ILE A CA 1
ATOM 2355 C C . ILE A 1 290 ? 33.880 65.535 30.703 1.00 16.25 384 ILE A C 1
ATOM 2356 O O . ILE A 1 290 ? 33.902 64.339 30.939 1.00 18.05 384 ILE A O 1
ATOM 2361 N N . GLY A 1 291 ? 34.321 66.457 31.557 1.00 17.68 385 GLY A N 1
ATOM 2362 C CA . GLY A 1 291 ? 34.820 66.091 32.865 1.00 16.43 385 GLY A CA 1
ATOM 2363 C C . GLY A 1 291 ? 33.645 65.737 33.749 1.00 16.03 385 GLY A C 1
ATOM 2364 O O . GLY A 1 291 ? 32.728 66.535 33.917 1.00 15.95 385 GLY A O 1
ATOM 2365 N N . TYR A 1 292 ? 33.679 64.550 34.347 1.00 17.38 386 TYR A N 1
ATOM 2366 C CA . TYR A 1 292 ? 32.560 64.104 35.165 1.00 15.26 386 TYR A CA 1
ATOM 2367 C C . TYR A 1 292 ? 32.934 63.212 36.329 1.00 15.04 386 TYR A C 1
ATOM 2368 O O . TYR A 1 292 ? 33.825 62.390 36.219 1.00 16.59 386 TYR A O 1
ATOM 2377 N N . HIS A 1 293 ? 32.238 63.387 37.445 1.00 15.47 387 HIS A N 1
ATOM 2378 C CA . HIS A 1 293 ? 32.450 62.530 38.596 1.00 16.99 387 HIS A CA 1
ATOM 2379 C C . HIS A 1 293 ? 31.119 62.062 39.157 1.00 15.66 387 HIS A C 1
ATOM 2380 O O . HIS A 1 293 ? 30.244 62.883 39.404 1.00 15.68 387 HIS A O 1
ATOM 2387 N N . HIS A 1 294 ? 30.965 60.749 39.312 1.00 15.74 388 HIS A N 1
ATOM 2388 C CA . HIS A 1 294 ? 29.812 60.177 40.007 1.00 15.91 388 HIS A CA 1
ATOM 2389 C C . HIS A 1 294 ? 30.560 59.247 40.954 1.00 14.94 388 HIS A C 1
ATOM 2390 O O . HIS A 1 294 ? 31.289 58.379 40.504 1.00 15.62 388 HIS A O 1
ATOM 2397 N N . PRO A 1 295 ? 30.391 59.414 42.275 1.00 15.11 389 PRO A N 1
ATOM 2398 C CA . PRO A 1 295 ? 31.124 58.541 43.210 1.00 15.27 389 PRO A CA 1
ATOM 2399 C C . PRO A 1 295 ? 31.039 57.060 42.801 1.00 14.08 389 PRO A C 1
ATOM 2400 O O . PRO A 1 295 ? 29.943 56.540 42.584 1.00 14.80 389 PRO A O 1
ATOM 2404 N N . PRO A 1 296 ? 32.186 56.357 42.723 1.00 14.63 390 PRO A N 1
ATOM 2405 C CA . PRO A 1 296 ? 33.572 56.773 42.979 1.00 14.64 390 PRO A CA 1
ATOM 2406 C C . PRO A 1 296 ? 34.478 56.955 41.754 1.00 16.40 390 PRO A C 1
ATOM 2407 O O . PRO A 1 296 ? 35.709 56.938 41.888 1.00 17.27 390 PRO A O 1
ATOM 2411 N N . TYR A 1 297 ? 33.900 57.138 40.574 1.00 16.25 391 TYR A N 1
ATOM 2412 C CA . TYR A 1 297 ? 34.721 57.247 39.354 1.00 15.43 391 TYR A CA 1
ATOM 2413 C C . TYR A 1 297 ? 34.691 58.574 38.616 1.00 16.58 391 TYR A C 1
ATOM 2414 O O . TYR A 1 297 ? 33.667 59.247 38.576 1.00 15.29 391 TYR A O 1
ATOM 2423 N N . ASP A 1 298 ? 35.822 58.912 37.996 1.00 15.85 392 ASP A N 1
ATOM 2424 C CA . ASP A 1 298 ? 35.957 60.144 37.225 1.00 16.54 392 ASP A CA 1
ATOM 2425 C C . ASP A 1 298 ? 36.194 59.860 35.748 1.00 16.32 392 ASP A C 1
ATOM 2426 O O . ASP A 1 298 ? 36.787 58.848 35.385 1.00 13.40 392 ASP A O 1
ATOM 2431 N N . ASN A 1 299 ? 35.731 60.795 34.926 1.00 16.11 393 ASN A N 1
ATOM 2432 C CA . ASN A 1 299 ? 36.051 60.829 33.515 1.00 16.22 393 ASN A CA 1
ATOM 2433 C C . ASN A 1 299 ? 36.750 62.224 33.523 1.00 17.87 393 ASN A C 1
ATOM 2434 O O . ASN A 1 299 ? 36.111 63.251 33.820 1.00 16.30 393 ASN A O 1
ATOM 2439 N N . CYS A 1 300 ? 38.053 62.256 33.249 1.00 17.62 394 CYS A N 1
ATOM 2440 C CA . CYS A 1 300 ? 38.813 63.518 33.246 1.00 18.26 394 CYS A CA 1
ATOM 2441 C C . CYS A 1 300 ? 39.551 63.601 31.900 1.00 18.79 394 CYS A C 1
ATOM 2442 O O . CYS A 1 300 ? 40.354 62.732 31.569 1.00 17.36 394 CYS A O 1
ATOM 2445 N N . PRO A 1 301 ? 39.269 64.642 31.102 1.00 18.79 395 PRO A N 1
ATOM 2446 C CA . PRO A 1 301 ? 39.897 64.825 29.791 1.00 18.26 395 PRO A CA 1
ATOM 2447 C C . PRO A 1 301 ? 41.407 64.703 29.824 1.00 19.39 395 PRO A C 1
ATOM 2448 O O . PRO A 1 301 ? 42.088 65.451 30.534 1.00 20.02 395 PRO A O 1
ATOM 2452 N N . LEU A 1 302 ? 41.924 63.767 29.036 1.00 17.74 396 LEU A N 1
ATOM 2453 C CA . LEU A 1 302 ? 43.352 63.527 28.968 1.00 19.84 396 LEU A CA 1
ATOM 2454 C C . LEU A 1 302 ? 44.053 64.479 28.007 1.00 23.17 396 LEU A C 1
ATOM 2455 O O . LEU A 1 302 ? 45.266 64.695 28.103 1.00 23.18 396 LEU A O 1
ATOM 2460 N N . ASP A 1 303 ? 43.292 65.046 27.084 1.00 23.72 397 ASP A N 1
ATOM 2461 C CA . ASP A 1 303 ? 43.888 65.977 26.142 1.00 28.17 397 ASP A CA 1
ATOM 2462 C C . ASP A 1 303 ? 44.173 67.332 26.809 1.00 28.06 397 ASP A C 1
ATOM 2463 O O . ASP A 1 303 ? 43.253 68.028 27.238 1.00 26.79 397 ASP A O 1
ATOM 2468 N N . LYS A 1 304 ? 45.456 67.688 26.882 1.00 29.56 398 LYS A N 1
ATOM 2469 C CA . LYS A 1 304 ? 45.900 68.931 27.512 1.00 31.13 398 LYS A CA 1
ATOM 2470 C C . LYS A 1 304 ? 45.183 70.185 27.033 1.00 29.41 398 LYS A C 1
ATOM 2471 O O . LYS A 1 304 ? 44.822 71.049 27.835 1.00 28.85 398 LYS A O 1
ATOM 2477 N N . GLU A 1 305 ? 44.987 70.291 25.725 1.00 28.71 399 GLU A N 1
ATOM 2478 C CA . GLU A 1 305 ? 44.305 71.446 25.148 1.00 27.76 399 GLU A CA 1
ATOM 2479 C C . GLU A 1 305 ? 42.871 71.506 25.647 1.00 25.79 399 GLU A C 1
ATOM 2480 O O . GLU A 1 305 ? 42.409 72.542 26.130 1.00 25.59 399 GLU A O 1
ATOM 2486 N N . VAL A 1 306 ? 42.164 70.391 25.518 1.00 23.66 400 VAL A N 1
ATOM 2487 C CA . VAL A 1 306 ? 40.781 70.318 25.972 1.00 22.82 400 VAL A CA 1
ATOM 2488 C C . VAL A 1 306 ? 40.743 70.595 27.476 1.00 22.39 400 VAL A C 1
ATOM 2489 O O . VAL A 1 306 ? 39.927 71.382 27.958 1.00 22.51 400 VAL A O 1
ATOM 2493 N N . TYR A 1 307 ? 41.644 69.958 28.212 1.00 23.16 401 TYR A N 1
ATOM 2494 C CA . TYR A 1 307 ? 41.705 70.140 29.659 1.00 24.21 401 TYR A CA 1
ATOM 2495 C C . TYR A 1 307 ? 41.946 71.605 30.050 1.00 24.84 401 TYR A C 1
ATOM 2496 O O . TYR A 1 307 ? 41.211 72.166 30.856 1.00 24.63 401 TYR A O 1
ATOM 2505 N N . ASN A 1 308 ? 42.972 72.221 29.469 1.00 26.22 402 ASN A N 1
ATOM 2506 C CA . ASN A 1 308 ? 43.296 73.619 29.777 1.00 26.70 402 ASN A CA 1
ATOM 2507 C C . ASN A 1 308 ? 42.264 74.619 29.243 1.00 25.94 402 ASN A C 1
ATOM 2508 O O . ASN A 1 308 ? 41.866 75.548 29.955 1.00 23.65 402 ASN A O 1
ATOM 2513 N N . SER A 1 309 ? 41.814 74.423 28.006 1.00 25.33 403 SER A N 1
ATOM 2514 C CA . SER A 1 309 ? 40.832 75.330 27.404 1.00 26.32 403 SER A CA 1
ATOM 2515 C C . SER A 1 309 ? 39.493 75.372 28.129 1.00 26.39 403 SER A C 1
ATOM 2516 O O . SER A 1 309 ? 38.790 76.402 28.117 1.00 23.98 403 SER A O 1
ATOM 2519 N N . ASN A 1 310 ? 39.128 74.252 28.745 1.00 24.65 404 ASN A N 1
ATOM 2520 C CA . ASN A 1 310 ? 37.862 74.189 29.452 1.00 25.33 404 ASN A CA 1
ATOM 2521 C C . ASN A 1 310 ? 37.992 74.259 30.969 1.00 26.97 404 ASN A C 1
ATOM 2522 O O . ASN A 1 310 ? 37.058 73.918 31.696 1.00 26.61 404 ASN A O 1
ATOM 2527 N N . ASN A 1 311 ? 39.158 74.705 31.434 1.00 27.73 405 ASN A N 1
ATOM 2528 C CA . ASN A 1 311 ? 39.426 74.893 32.863 1.00 27.85 405 ASN A CA 1
ATOM 2529 C C . ASN A 1 311 ? 38.987 73.741 33.750 1.00 26.75 405 ASN A C 1
ATOM 2530 O O . ASN A 1 311 ? 38.309 73.943 34.759 1.00 27.89 405 ASN A O 1
ATOM 2535 N N . CYS A 1 312 ? 39.387 72.534 33.385 1.00 26.86 406 CYS A N 1
ATOM 2536 C CA . CYS A 1 312 ? 39.011 71.362 34.159 1.00 26.59 406 CYS A CA 1
ATOM 2537 C C . CYS A 1 312 ? 39.585 71.411 35.566 1.00 25.26 406 CYS A C 1
ATOM 2538 O O . CYS A 1 312 ? 40.700 71.881 35.777 1.00 22.82 406 CYS A O 1
ATOM 2541 N N . GLU A 1 313 ? 38.806 70.911 36.518 1.00 25.33 407 GLU A N 1
ATOM 2542 C CA . GLU A 1 313 ? 39.190 70.911 37.925 1.00 25.31 407 GLU A CA 1
ATOM 2543 C C . GLU A 1 313 ? 39.596 69.532 38.456 1.00 24.27 407 GLU A C 1
ATOM 2544 O O . GLU A 1 313 ? 39.857 69.381 39.643 1.00 24.35 407 GLU A O 1
ATOM 2550 N N . CYS A 1 314 ? 39.670 68.533 37.579 1.00 23.61 408 CYS A N 1
ATOM 2551 C CA . CYS A 1 314 ? 40.034 67.181 38.000 1.00 21.40 408 CYS A CA 1
ATOM 2552 C C . CYS A 1 314 ? 41.491 66.811 37.827 1.00 18.87 408 CYS A C 1
ATOM 2553 O O . CYS A 1 314 ? 42.248 67.483 37.137 1.00 20.49 408 CYS A O 1
ATOM 2556 N N . ASP A 1 315 ? 41.879 65.717 38.472 1.00 17.67 409 ASP A N 1
ATOM 2557 C CA . ASP A 1 315 ? 43.231 65.212 38.369 1.00 17.64 409 ASP A CA 1
ATOM 2558 C C . ASP A 1 315 ? 43.216 64.232 37.213 1.00 18.46 409 ASP A C 1
ATOM 2559 O O . ASP A 1 315 ? 42.584 63.186 37.307 1.00 18.35 409 ASP A O 1
ATOM 2564 N N . GLN A 1 316 ? 43.898 64.568 36.119 1.00 18.69 410 GLN A N 1
ATOM 2565 C CA . GLN A 1 316 ? 43.907 63.685 34.960 1.00 20.36 410 GLN A CA 1
ATOM 2566 C C . GLN A 1 316 ? 44.327 62.283 35.314 1.00 20.25 410 GLN A C 1
ATOM 2567 O O . GLN A 1 316 ? 43.799 61.316 34.773 1.00 19.77 410 GLN A O 1
ATOM 2573 N N . GLY A 1 317 ? 45.307 62.171 36.203 1.00 21.14 411 GLY A N 1
ATOM 2574 C CA . GLY A 1 317 ? 45.762 60.853 36.603 1.00 21.25 411 GLY A CA 1
ATOM 2575 C C . GLY A 1 317 ? 44.688 59.985 37.240 1.00 21.25 411 GLY A C 1
ATOM 2576 O O . GLY A 1 317 ? 44.910 58.795 37.452 1.00 23.73 411 GLY A O 1
ATOM 2577 N N . ASN A 1 318 ? 43.546 60.568 37.586 1.00 20.37 412 ASN A N 1
ATOM 2578 C CA . ASN A 1 318 ? 42.460 59.793 38.179 1.00 21.08 412 ASN A CA 1
ATOM 2579 C C . ASN A 1 318 ? 41.353 59.429 37.185 1.00 20.73 412 ASN A C 1
ATOM 2580 O O . ASN A 1 318 ? 40.309 58.890 37.568 1.00 19.24 412 ASN A O 1
ATOM 2585 N N . ASP A 1 319 ? 41.575 59.723 35.910 1.00 17.91 413 ASP A N 1
ATOM 2586 C CA . ASP A 1 319 ? 40.603 59.364 34.875 1.00 17.23 413 ASP A CA 1
ATOM 2587 C C . ASP A 1 319 ? 40.465 57.833 34.982 1.00 16.90 413 ASP A C 1
ATOM 2588 O O . ASP A 1 319 ? 41.467 57.132 35.010 1.00 17.83 413 ASP A O 1
ATOM 2593 N N . PHE A 1 320 ? 39.237 57.321 35.045 1.00 16.30 414 PHE A N 1
ATOM 2594 C CA . PHE A 1 320 ? 39.001 55.878 35.175 1.00 15.38 414 PHE A CA 1
ATOM 2595 C C . PHE A 1 320 ? 39.056 55.141 33.832 1.00 15.80 414 PHE A C 1
ATOM 2596 O O . PHE A 1 320 ? 39.393 53.957 33.784 1.00 15.95 414 PHE A O 1
ATOM 2604 N N . THR A 1 321 ? 38.752 55.853 32.749 1.00 16.24 415 THR A N 1
ATOM 2605 C CA . THR A 1 321 ? 38.709 55.280 31.393 1.00 15.77 415 THR A CA 1
ATOM 2606 C C . THR A 1 321 ? 39.636 54.094 31.087 1.00 17.88 415 THR A C 1
ATOM 2607 O O . THR A 1 321 ? 39.167 53.013 30.707 1.00 18.39 415 THR A O 1
ATOM 2611 N N . PHE A 1 322 ? 40.946 54.282 31.247 1.00 17.04 416 PHE A N 1
ATOM 2612 C CA . PHE A 1 322 ? 41.884 53.211 30.945 1.00 16.27 416 PHE A CA 1
ATOM 2613 C C . PHE A 1 322 ? 42.348 52.357 32.102 1.00 14.89 416 PHE A C 1
ATOM 2614 O O . PHE A 1 322 ? 43.225 51.528 31.950 1.00 16.03 416 PHE A O 1
ATOM 2622 N N . GLN A 1 323 ? 41.734 52.527 33.271 1.00 16.96 417 GLN A N 1
ATOM 2623 C CA . GLN A 1 323 ? 42.077 51.646 34.385 1.00 15.68 417 GLN A CA 1
ATOM 2624 C C . GLN A 1 323 ? 41.561 50.256 34.019 1.00 15.90 417 GLN A C 1
ATOM 2625 O O . GLN A 1 323 ? 40.593 50.120 33.255 1.00 15.11 417 GLN A O 1
ATOM 2631 N N . GLY A 1 324 ? 42.227 49.220 34.536 1.00 16.34 418 GLY A N 1
ATOM 2632 C CA . GLY A 1 324 ? 41.856 47.846 34.221 1.00 15.15 418 GLY A CA 1
ATOM 2633 C C . GLY A 1 324 ? 40.413 47.437 34.466 1.00 17.05 418 GLY A C 1
ATOM 2634 O O . GLY A 1 324 ? 39.814 46.682 33.684 1.00 15.74 418 GLY A O 1
ATOM 2635 N N . TYR A 1 325 ? 39.834 47.922 35.554 1.00 16.13 419 TYR A N 1
ATOM 2636 C CA . TYR A 1 325 ? 38.465 47.561 35.854 1.00 16.62 419 TYR A CA 1
ATOM 2637 C C . TYR A 1 325 ? 37.449 48.409 35.071 1.00 16.06 419 TYR A C 1
ATOM 2638 O O . TYR A 1 325 ? 36.249 48.114 35.069 1.00 16.87 419 TYR A O 1
ATOM 2647 N N . SER A 1 326 ? 37.923 49.462 34.408 1.00 14.55 420 SER A N 1
ATOM 2648 C CA . SER A 1 326 ? 37.044 50.290 33.578 1.00 14.89 420 SER A CA 1
ATOM 2649 C C . SER A 1 326 ? 36.960 49.543 32.232 1.00 15.36 420 SER A C 1
ATOM 2650 O O . SER A 1 326 ? 37.616 48.530 32.070 1.00 16.50 420 SER A O 1
ATOM 2653 N N . CYS A 1 327 ? 36.171 50.022 31.272 1.00 16.84 421 CYS A N 1
ATOM 2654 C CA . CYS A 1 327 ? 36.087 49.327 29.974 1.00 16.74 421 CYS A CA 1
ATOM 2655 C C . CYS A 1 327 ? 36.429 50.255 28.818 1.00 18.43 421 CYS A C 1
ATOM 2656 O O . CYS A 1 327 ? 35.958 50.064 27.682 1.00 16.33 421 CYS A O 1
ATOM 2659 N N . GLY A 1 328 ? 37.245 51.263 29.125 1.00 17.60 422 GLY A N 1
ATOM 2660 C CA . GLY A 1 328 ? 37.671 52.212 28.118 1.00 17.32 422 GLY A CA 1
ATOM 2661 C C . GLY A 1 328 ? 38.491 51.500 27.059 1.00 18.13 422 GLY A C 1
ATOM 2662 O O . GLY A 1 328 ? 38.267 51.712 25.883 1.00 18.45 422 GLY A O 1
ATOM 2663 N N . LYS A 1 329 ? 39.437 50.653 27.468 1.00 19.32 423 LYS A N 1
ATOM 2664 C CA . LYS A 1 329 ? 40.259 49.931 26.495 1.00 21.62 423 LYS A CA 1
ATOM 2665 C C . LYS A 1 329 ? 39.389 49.102 25.539 1.00 20.91 423 LYS A C 1
ATOM 2666 O O . LYS A 1 329 ? 39.561 49.151 24.316 1.00 22.99 423 LYS A O 1
ATOM 2672 N N . GLU A 1 330 ? 38.472 48.333 26.110 1.00 17.88 424 GLU A N 1
ATOM 2673 C CA . GLU A 1 330 ? 37.563 47.496 25.332 1.00 17.78 424 GLU A CA 1
ATOM 2674 C C . GLU A 1 330 ? 36.727 48.348 24.376 1.00 16.12 424 GLU A C 1
ATOM 2675 O O . GLU A 1 330 ? 36.456 47.943 23.237 1.00 14.96 424 GLU A O 1
ATOM 2681 N N . TYR A 1 331 ? 36.324 49.530 24.838 1.00 13.29 425 TYR A N 1
ATOM 2682 C CA . TYR A 1 331 ? 35.503 50.405 24.009 1.00 15.93 425 TYR A CA 1
ATOM 2683 C C . TYR A 1 331 ? 36.309 50.977 22.847 1.00 17.21 425 TYR A C 1
ATOM 2684 O O . TYR A 1 331 ? 35.850 50.987 21.694 1.00 16.05 425 TYR A O 1
ATOM 2693 N N . TYR A 1 332 ? 37.504 51.471 23.155 1.00 16.62 426 TYR A N 1
ATOM 2694 C CA . TYR A 1 332 ? 38.358 52.042 22.117 1.00 17.71 426 TYR A CA 1
ATOM 2695 C C . TYR A 1 332 ? 38.725 51.006 21.058 1.00 18.12 426 TYR A C 1
ATOM 2696 O O . TYR A 1 332 ? 38.688 51.290 19.853 1.00 19.33 426 TYR A O 1
ATOM 2705 N N . ASP A 1 333 ? 39.084 49.808 21.496 1.00 17.67 427 ASP A N 1
ATOM 2706 C CA . ASP A 1 333 ? 39.460 48.776 20.541 1.00 18.17 427 ASP A CA 1
ATOM 2707 C C . ASP A 1 333 ? 38.273 48.322 19.682 1.00 19.17 427 ASP A C 1
ATOM 2708 O O . ASP A 1 333 ? 38.434 48.073 18.488 1.00 17.07 427 ASP A O 1
ATOM 2713 N N . ALA A 1 334 ? 37.091 48.224 20.287 1.00 16.95 428 ALA A N 1
ATOM 2714 C CA . ALA A 1 334 ? 35.891 47.823 19.552 1.00 16.87 428 ALA A CA 1
ATOM 2715 C C . ALA A 1 334 ? 35.485 48.907 18.533 1.00 16.46 428 ALA A C 1
ATOM 2716 O O . ALA A 1 334 ? 34.848 48.614 17.502 1.00 16.67 428 ALA A O 1
ATOM 2718 N N . GLN A 1 335 ? 35.814 50.158 18.830 1.00 15.10 429 GLN A N 1
ATOM 2719 C CA . GLN A 1 335 ? 35.467 51.250 17.928 1.00 16.42 429 GLN A CA 1
ATOM 2720 C C . GLN A 1 335 ? 36.587 51.631 16.956 1.00 17.88 429 GLN A C 1
ATOM 2721 O O . GLN A 1 335 ? 36.392 52.478 16.078 1.00 16.95 429 GLN A O 1
ATOM 2727 N N . GLY A 1 336 ? 37.760 51.021 17.113 1.00 19.02 430 GLY A N 1
ATOM 2728 C CA . GLY A 1 336 ? 38.876 51.368 16.247 1.00 20.87 430 GLY A CA 1
ATOM 2729 C C . GLY A 1 336 ? 39.400 52.762 16.554 1.00 20.51 430 GLY A C 1
ATOM 2730 O O . GLY A 1 336 ? 39.984 53.417 15.701 1.00 22.23 430 GLY A O 1
ATOM 2731 N N . LEU A 1 337 ? 39.169 53.241 17.771 1.00 18.44 431 LEU A N 1
ATOM 2732 C CA . LEU A 1 337 ? 39.657 54.554 18.163 1.00 18.84 431 LEU A CA 1
ATOM 2733 C C . LEU A 1 337 ? 41.104 54.480 18.639 1.00 18.91 431 LEU A C 1
ATOM 2734 O O . LEU A 1 337 ? 41.506 53.512 19.299 1.00 19.04 431 LEU A O 1
ATOM 2739 N N . VAL A 1 338 ? 41.889 55.497 18.302 1.00 19.22 432 VAL A N 1
ATOM 2740 C CA . VAL A 1 338 ? 43.293 55.537 18.722 1.00 20.04 432 VAL A CA 1
ATOM 2741 C C . VAL A 1 338 ? 43.326 55.936 20.206 1.00 19.50 432 VAL A C 1
ATOM 2742 O O . VAL A 1 338 ? 42.811 56.981 20.571 1.00 17.83 432 VAL A O 1
ATOM 2746 N N . LYS A 1 339 ? 43.914 55.098 21.053 1.00 19.53 433 LYS A N 1
ATOM 2747 C CA . LYS A 1 339 ? 43.977 55.393 22.488 1.00 23.11 433 LYS A CA 1
ATOM 2748 C C . LYS A 1 339 ? 45.068 56.420 22.781 1.00 23.31 433 LYS A C 1
ATOM 2749 O O . LYS A 1 339 ? 46.059 56.500 22.055 1.00 22.69 433 LYS A O 1
ATOM 2755 N N . PRO A 1 340 ? 44.901 57.218 23.849 1.00 24.03 434 PRO A N 1
ATOM 2756 C CA . PRO A 1 340 ? 45.938 58.205 24.153 1.00 24.44 434 PRO A CA 1
ATOM 2757 C C . PRO A 1 340 ? 47.270 57.518 24.445 1.00 25.08 434 PRO A C 1
ATOM 2758 O O . PRO A 1 340 ? 47.319 56.438 25.032 1.00 23.48 434 PRO A O 1
ATOM 2762 N N . LYS A 1 341 ? 48.339 58.158 23.985 1.00 27.57 435 LYS A N 1
ATOM 2763 C CA . LYS A 1 341 ? 49.711 57.680 24.120 1.00 31.59 435 LYS A CA 1
ATOM 2764 C C . LYS A 1 341 ? 50.113 57.010 25.448 1.00 32.05 435 LYS A C 1
ATOM 2765 O O . LYS A 1 341 ? 50.753 55.951 25.455 1.00 32.08 435 LYS A O 1
ATOM 2771 N N . ASN A 1 342 ? 49.749 57.605 26.574 1.00 31.34 436 ASN A N 1
ATOM 2772 C CA . ASN A 1 342 ? 50.149 57.000 27.840 1.00 31.88 436 ASN A CA 1
ATOM 2773 C C . ASN A 1 342 ? 49.038 56.192 28.517 1.00 29.71 436 ASN A C 1
ATOM 2774 O O . ASN A 1 342 ? 49.038 56.051 29.742 1.00 28.49 436 ASN A O 1
ATOM 2779 N N . TRP A 1 343 ? 48.104 55.657 27.729 1.00 25.73 437 TRP A N 1
ATOM 2780 C CA . TRP A 1 343 ? 47.000 54.881 28.300 1.00 24.01 437 TRP A CA 1
ATOM 2781 C C . TRP A 1 343 ? 47.425 53.775 29.285 1.00 22.37 437 TRP A C 1
ATOM 2782 O O . TRP A 1 343 ? 46.751 53.536 30.296 1.00 19.73 437 TRP A O 1
ATOM 2793 N N . LYS A 1 344 ? 48.539 53.107 28.998 1.00 21.91 438 LYS A N 1
ATOM 2794 C CA . LYS A 1 344 ? 49.048 52.038 29.866 1.00 23.74 438 LYS A CA 1
ATOM 2795 C C . LYS A 1 344 ? 49.411 52.517 31.277 1.00 23.38 438 LYS A C 1
ATOM 2796 O O . LYS A 1 344 ? 49.423 51.716 32.216 1.00 21.71 438 LYS A O 1
ATOM 2802 N N . LYS A 1 345 ? 49.725 53.806 31.420 1.00 22.88 439 LYS A N 1
ATOM 2803 C CA . LYS A 1 345 ? 50.108 54.362 32.725 1.00 25.11 439 LYS A CA 1
ATOM 2804 C C . LYS A 1 345 ? 48.988 54.163 33.741 1.00 24.77 439 LYS A C 1
ATOM 2805 O O . LYS A 1 345 ? 49.214 54.066 34.950 1.00 25.14 439 LYS A O 1
ATOM 2811 N N . PHE A 1 346 ? 47.776 54.092 33.227 1.00 22.96 440 PHE A N 1
ATOM 2812 C CA . PHE A 1 346 ? 46.610 53.897 34.052 1.00 23.10 440 PHE A CA 1
ATOM 2813 C C . PHE A 1 346 ? 46.451 52.472 34.551 1.00 21.60 440 PHE A C 1
ATOM 2814 O O . PHE A 1 346 ? 45.613 52.220 35.396 1.00 23.85 440 PHE A O 1
ATOM 2822 N N . ARG A 1 347 ? 47.247 51.547 34.028 1.00 22.29 441 ARG A N 1
ATOM 2823 C CA . ARG A 1 347 ? 47.166 50.145 34.442 1.00 24.88 441 ARG A CA 1
ATOM 2824 C C . ARG A 1 347 ? 48.279 49.773 35.420 1.00 25.59 441 ARG A C 1
ATOM 2825 O O . ARG A 1 347 ? 48.516 48.593 35.652 1.00 26.26 441 ARG A O 1
ATOM 2833 N N . GLU A 1 348 ? 48.967 50.764 35.979 1.00 24.88 442 GLU A N 1
ATOM 2834 C CA . GLU A 1 348 ? 50.066 50.504 36.896 1.00 26.08 442 GLU A CA 1
ATOM 2835 C C . GLU A 1 348 ? 49.671 50.099 38.309 1.00 26.27 442 GLU A C 1
ATOM 2836 O O . GLU A 1 348 ? 48.459 50.082 38.613 1.00 25.04 442 GLU A O 1
ATOM 2843 N N . THR B 1 9 ? 53.997 39.438 82.747 1.00 37.17 103 THR B N 1
ATOM 2844 C CA . THR B 1 9 ? 54.002 39.508 81.245 1.00 36.35 103 THR B CA 1
ATOM 2845 C C . THR B 1 9 ? 53.286 40.776 80.752 1.00 35.56 103 THR B C 1
ATOM 2846 O O . THR B 1 9 ? 52.119 41.004 81.080 1.00 34.59 103 THR B O 1
ATOM 2848 N N . LYS B 1 10 ? 54.003 41.594 79.976 1.00 33.87 104 LYS B N 1
ATOM 2849 C CA . LYS B 1 10 ? 53.472 42.842 79.419 1.00 32.27 104 LYS B CA 1
ATOM 2850 C C . LYS B 1 10 ? 52.462 42.522 78.306 1.00 31.11 104 LYS B C 1
ATOM 2851 O O . LYS B 1 10 ? 52.731 41.710 77.416 1.00 31.69 104 LYS B O 1
ATOM 2857 N N . THR B 1 11 ? 51.306 43.169 78.352 1.00 28.27 105 THR B N 1
ATOM 2858 C CA . THR B 1 11 ? 50.257 42.919 77.364 1.00 25.20 105 THR B CA 1
ATOM 2859 C C . THR B 1 11 ? 50.190 44.020 76.318 1.00 22.68 105 THR B C 1
ATOM 2860 O O . THR B 1 11 ? 50.819 45.058 76.463 1.00 22.02 105 THR B O 1
ATOM 2864 N N . THR B 1 12 ? 49.416 43.782 75.263 1.00 20.62 106 THR B N 1
ATOM 2865 C CA . THR B 1 12 ? 49.226 44.772 74.198 1.00 19.14 106 THR B CA 1
ATOM 2866 C C . THR B 1 12 ? 48.842 46.136 74.776 1.00 18.20 106 THR B C 1
ATOM 2867 O O . THR B 1 12 ? 49.440 47.155 74.416 1.00 18.33 106 THR B O 1
ATOM 2871 N N . MET B 1 13 ? 47.862 46.158 75.679 1.00 17.84 107 MET B N 1
ATOM 2872 C CA . MET B 1 13 ? 47.421 47.417 76.274 1.00 18.02 107 MET B CA 1
ATOM 2873 C C . MET B 1 13 ? 48.511 48.130 77.082 1.00 19.57 107 MET B C 1
ATOM 2874 O O . MET B 1 13 ? 48.497 49.359 77.176 1.00 19.05 107 MET B O 1
ATOM 2879 N N . ASP B 1 14 ? 49.460 47.377 77.646 1.00 20.72 108 ASP B N 1
ATOM 2880 C CA . ASP B 1 14 ? 50.563 47.988 78.407 1.00 20.44 108 ASP B CA 1
ATOM 2881 C C . ASP B 1 14 ? 51.445 48.818 77.472 1.00 20.79 108 ASP B C 1
ATOM 2882 O O . ASP B 1 14 ? 52.197 49.690 77.905 1.00 18.48 108 ASP B O 1
ATOM 2887 N N . TYR B 1 15 ? 51.373 48.542 76.180 1.00 19.90 109 TYR B N 1
ATOM 2888 C CA . TYR B 1 15 ? 52.177 49.334 75.262 1.00 19.82 109 TYR B CA 1
ATOM 2889 C C . TYR B 1 15 ? 51.474 50.621 74.892 1.00 19.65 109 TYR B C 1
ATOM 2890 O O . TYR B 1 15 ? 52.088 51.551 74.343 1.00 17.95 109 TYR B O 1
ATOM 2899 N N . ILE B 1 16 ? 50.190 50.690 75.219 1.00 18.11 110 ILE B N 1
ATOM 2900 C CA . ILE B 1 16 ? 49.383 51.835 74.840 1.00 18.17 110 ILE B CA 1
ATOM 2901 C C . ILE B 1 16 ? 48.958 52.772 75.966 1.00 18.27 110 ILE B C 1
ATOM 2902 O O . ILE B 1 16 ? 48.901 53.989 75.771 1.00 18.33 110 ILE B O 1
ATOM 2907 N N . THR B 1 17 ? 48.641 52.215 77.132 1.00 18.73 111 THR B N 1
ATOM 2908 C CA . THR B 1 17 ? 48.174 53.038 78.242 1.00 21.79 111 THR B CA 1
ATOM 2909 C C . THR B 1 17 ? 49.079 54.201 78.639 1.00 23.45 111 THR B C 1
ATOM 2910 O O . THR B 1 17 ? 48.589 55.241 79.065 1.00 24.22 111 THR B O 1
ATOM 2914 N N . PRO B 1 18 ? 50.403 54.049 78.513 1.00 25.30 112 PRO B N 1
ATOM 2915 C CA . PRO B 1 18 ? 51.212 55.208 78.906 1.00 27.53 112 PRO B CA 1
ATOM 2916 C C . PRO B 1 18 ? 50.903 56.446 78.073 1.00 29.62 112 PRO B C 1
ATOM 2917 O O . PRO B 1 18 ? 51.090 57.574 78.534 1.00 29.53 112 PRO B O 1
ATOM 2921 N N . SER B 1 19 ? 50.403 56.250 76.853 1.00 29.36 113 SER B N 1
ATOM 2922 C CA . SER B 1 19 ? 50.083 57.399 76.021 1.00 28.27 113 SER B CA 1
ATOM 2923 C C . SER B 1 19 ? 48.760 58.003 76.458 1.00 28.63 113 SER B C 1
ATOM 2924 O O . SER B 1 19 ? 48.390 59.077 75.996 1.00 30.84 113 SER B O 1
ATOM 2927 N N . PHE B 1 20 ? 48.047 57.337 77.359 1.00 28.81 114 PHE B N 1
ATOM 2928 C CA . PHE B 1 20 ? 46.789 57.894 77.852 1.00 30.10 114 PHE B CA 1
ATOM 2929 C C . PHE B 1 20 ? 47.045 58.902 78.984 1.00 32.40 114 PHE B C 1
ATOM 2930 O O . PHE B 1 20 ? 48.195 58.974 79.477 1.00 34.22 114 PHE B O 1
ATOM 2938 N N . LYS B 1 26 ? 48.758 68.848 75.396 1.00 33.73 120 LYS B N 1
ATOM 2939 C CA . LYS B 1 26 ? 48.197 68.408 74.076 1.00 32.28 120 LYS B CA 1
ATOM 2940 C C . LYS B 1 26 ? 48.786 67.061 73.655 1.00 30.63 120 LYS B C 1
ATOM 2941 O O . LYS B 1 26 ? 49.971 66.799 73.843 1.00 30.38 120 LYS B O 1
ATOM 2947 N N . PRO B 1 27 ? 47.952 66.179 73.087 1.00 26.88 121 PRO B N 1
ATOM 2948 C CA . PRO B 1 27 ? 48.487 64.881 72.662 1.00 24.61 121 PRO B CA 1
ATOM 2949 C C . PRO B 1 27 ? 49.526 65.060 71.554 1.00 20.98 121 PRO B C 1
ATOM 2950 O O . PRO B 1 27 ? 49.485 66.041 70.827 1.00 19.20 121 PRO B O 1
ATOM 2954 N N . LYS B 1 28 ? 50.461 64.122 71.440 1.00 19.81 122 LYS B N 1
ATOM 2955 C CA . LYS B 1 28 ? 51.458 64.174 70.371 1.00 19.70 122 LYS B CA 1
ATOM 2956 C C . LYS B 1 28 ? 50.732 63.493 69.219 1.00 18.60 122 LYS B C 1
ATOM 2957 O O . LYS B 1 28 ? 50.710 62.262 69.120 1.00 17.25 122 LYS B O 1
ATOM 2963 N N . ALA B 1 29 ? 50.111 64.310 68.365 1.00 17.85 123 ALA B N 1
ATOM 2964 C CA . ALA B 1 29 ? 49.317 63.808 67.242 1.00 16.92 123 ALA B CA 1
ATOM 2965 C C . ALA B 1 29 ? 49.556 64.525 65.929 1.00 17.23 123 ALA B C 1
ATOM 2966 O O . ALA B 1 29 ? 50.082 65.649 65.900 1.00 13.46 123 ALA B O 1
ATOM 2968 N N . CYS B 1 30 ? 49.129 63.875 64.844 1.00 16.63 124 CYS B N 1
ATOM 2969 C CA . CYS B 1 30 ? 49.279 64.435 63.498 1.00 17.13 124 CYS B CA 1
ATOM 2970 C C . CYS B 1 30 ? 48.264 63.880 62.504 1.00 17.36 124 CYS B C 1
ATOM 2971 O O . CYS B 1 30 ? 47.638 62.847 62.758 1.00 17.73 124 CYS B O 1
ATOM 2974 N N . TYR B 1 31 ? 48.091 64.584 61.382 1.00 16.16 125 TYR B N 1
ATOM 2975 C CA . TYR B 1 31 ? 47.244 64.079 60.289 1.00 16.31 125 TYR B CA 1
ATOM 2976 C C . TYR B 1 31 ? 48.326 63.383 59.463 1.00 16.10 125 TYR B C 1
ATOM 2977 O O . TYR B 1 31 ? 49.499 63.774 59.526 1.00 16.00 125 TYR B O 1
ATOM 2986 N N . VAL B 1 32 ? 47.965 62.349 58.717 1.00 15.55 126 VAL B N 1
ATOM 2987 C CA . VAL B 1 32 ? 48.938 61.687 57.860 1.00 15.01 126 VAL B CA 1
ATOM 2988 C C . VAL B 1 32 ? 48.267 61.358 56.534 1.00 16.61 126 VAL B C 1
ATOM 2989 O O . VAL B 1 32 ? 47.127 60.890 56.511 1.00 15.05 126 VAL B O 1
ATOM 2993 N N . THR B 1 33 ? 48.972 61.626 55.433 1.00 17.65 127 THR B N 1
ATOM 2994 C CA . THR B 1 33 ? 48.454 61.368 54.093 1.00 16.87 127 THR B CA 1
ATOM 2995 C C . THR B 1 33 ? 49.496 60.687 53.213 1.00 19.21 127 THR B C 1
ATOM 2996 O O . THR B 1 33 ? 50.658 61.092 53.204 1.00 20.04 127 THR B O 1
ATOM 3000 N N . LEU B 1 34 ? 49.077 59.660 52.474 1.00 19.04 128 LEU B N 1
ATOM 3001 C CA . LEU B 1 34 ? 49.958 58.959 51.522 1.00 19.40 128 LEU B CA 1
ATOM 3002 C C . LEU B 1 34 ? 49.356 59.472 50.213 1.00 18.58 128 LEU B C 1
ATOM 3003 O O . LEU B 1 34 ? 48.165 59.283 49.958 1.00 19.02 128 LEU B O 1
ATOM 3008 N N . VAL B 1 35 ? 50.141 60.137 49.383 1.00 21.65 129 VAL B N 1
ATOM 3009 C CA . VAL B 1 35 ? 49.557 60.675 48.157 1.00 21.79 129 VAL B CA 1
ATOM 3010 C C . VAL B 1 35 ? 50.559 60.717 47.023 1.00 22.70 129 VAL B C 1
ATOM 3011 O O . VAL B 1 35 ? 51.760 60.588 47.256 1.00 22.38 129 VAL B O 1
ATOM 3015 N N . ARG B 1 36 ? 50.066 60.861 45.795 1.00 23.19 130 ARG B N 1
ATOM 3016 C CA . ARG B 1 36 ? 50.944 60.948 44.636 1.00 25.68 130 ARG B CA 1
ATOM 3017 C C . ARG B 1 36 ? 50.858 62.343 44.044 1.00 25.69 130 ARG B C 1
ATOM 3018 O O . ARG B 1 36 ? 49.859 63.031 44.237 1.00 24.94 130 ARG B O 1
ATOM 3026 N N . ASN B 1 37 ? 51.915 62.776 43.357 1.00 25.73 131 ASN B N 1
ATOM 3027 C CA . ASN B 1 37 ? 51.921 64.113 42.761 1.00 25.12 131 ASN B CA 1
ATOM 3028 C C . ASN B 1 37 ? 50.712 64.355 41.841 1.00 25.94 131 ASN B C 1
ATOM 3029 O O . ASN B 1 37 ? 50.191 65.466 41.766 1.00 26.79 131 ASN B O 1
ATOM 3034 N N . LYS B 1 38 ? 50.253 63.312 41.166 1.00 25.11 132 LYS B N 1
ATOM 3035 C CA . LYS B 1 38 ? 49.116 63.427 40.252 1.00 26.83 132 LYS B CA 1
ATOM 3036 C C . LYS B 1 38 ? 47.744 63.708 40.910 1.00 26.51 132 LYS B C 1
ATOM 3037 O O . LYS B 1 38 ? 46.772 63.926 40.202 1.00 26.68 132 LYS B O 1
ATOM 3043 N N . GLU B 1 39 ? 47.660 63.686 42.241 1.00 24.59 133 GLU B N 1
ATOM 3044 C CA . GLU B 1 39 ? 46.385 63.912 42.933 1.00 25.17 133 GLU B CA 1
ATOM 3045 C C . GLU B 1 39 ? 46.326 65.253 43.665 1.00 24.28 133 GLU B C 1
ATOM 3046 O O . GLU B 1 39 ? 45.557 65.423 44.620 1.00 24.93 133 GLU B O 1
ATOM 3052 N N . LEU B 1 40 ? 47.127 66.207 43.224 1.00 21.98 134 LEU B N 1
ATOM 3053 C CA . LEU B 1 40 ? 47.157 67.499 43.886 1.00 22.59 134 LEU B CA 1
ATOM 3054 C C . LEU B 1 40 ? 45.810 68.205 44.035 1.00 21.42 134 LEU B C 1
ATOM 3055 O O . LEU B 1 40 ? 45.493 68.724 45.111 1.00 19.75 134 LEU B O 1
ATOM 3060 N N . LYS B 1 41 ? 44.996 68.246 42.980 1.00 19.86 135 LYS B N 1
ATOM 3061 C CA . LYS B 1 41 ? 43.734 68.957 43.136 1.00 18.25 135 LYS B CA 1
ATOM 3062 C C . LYS B 1 41 ? 42.809 68.290 44.162 1.00 18.22 135 LYS B C 1
ATOM 3063 O O . LYS B 1 41 ? 42.159 68.978 44.946 1.00 17.98 135 LYS B O 1
ATOM 3069 N N . GLY B 1 42 ? 42.762 66.960 44.164 1.00 18.16 136 GLY B N 1
ATOM 3070 C CA . GLY B 1 42 ? 41.919 66.257 45.117 1.00 19.29 136 GLY B CA 1
ATOM 3071 C C . GLY B 1 42 ? 42.423 66.438 46.543 1.00 19.31 136 GLY B C 1
ATOM 3072 O O . GLY B 1 42 ? 41.642 66.526 47.491 1.00 18.64 136 GLY B O 1
ATOM 3073 N N . LEU B 1 43 ? 43.742 66.488 46.697 1.00 19.96 137 LEU B N 1
ATOM 3074 C CA . LEU B 1 43 ? 44.337 66.674 48.015 1.00 20.65 137 LEU B CA 1
ATOM 3075 C C . LEU B 1 43 ? 44.050 68.091 48.534 1.00 20.53 137 LEU B C 1
ATOM 3076 O O . LEU B 1 43 ? 43.634 68.262 49.686 1.00 19.66 137 LEU B O 1
ATOM 3081 N N . LEU B 1 44 ? 44.237 69.105 47.688 1.00 20.99 138 LEU B N 1
ATOM 3082 C CA . LEU B 1 44 ? 43.965 70.480 48.124 1.00 21.43 138 LEU B CA 1
ATOM 3083 C C . LEU B 1 44 ? 42.525 70.621 48.550 1.00 21.05 138 LEU B C 1
ATOM 3084 O O . LEU B 1 44 ? 42.219 71.361 49.484 1.00 21.44 138 LEU B O 1
ATOM 3089 N N . SER B 1 45 ? 41.630 69.914 47.864 1.00 20.27 139 SER B N 1
ATOM 3090 C CA . SER B 1 45 ? 40.217 69.966 48.213 1.00 18.10 139 SER B CA 1
ATOM 3091 C C . SER B 1 45 ? 40.033 69.383 49.626 1.00 18.57 139 SER B C 1
ATOM 3092 O O . SER B 1 45 ? 39.355 69.986 50.471 1.00 17.80 139 SER B O 1
ATOM 3095 N N . SER B 1 46 ? 40.612 68.205 49.864 1.00 17.46 140 SER B N 1
ATOM 3096 C CA . SER B 1 46 ? 40.548 67.565 51.184 1.00 18.54 140 SER B CA 1
ATOM 3097 C C . SER B 1 46 ? 41.117 68.544 52.253 1.00 18.74 140 SER B C 1
ATOM 3098 O O . SER B 1 46 ? 40.528 68.725 53.318 1.00 18.18 140 SER B O 1
ATOM 3101 N N . ILE B 1 47 ? 42.256 69.166 51.954 1.00 19.34 141 ILE B N 1
ATOM 3102 C CA . ILE B 1 47 ? 42.881 70.109 52.895 1.00 20.03 141 ILE B CA 1
ATOM 3103 C C . ILE B 1 47 ? 41.924 71.243 53.260 1.00 19.77 141 ILE B C 1
ATOM 3104 O O . ILE B 1 47 ? 41.773 71.586 54.441 1.00 20.36 141 ILE B O 1
ATOM 3109 N N . LYS B 1 48 ? 41.254 71.800 52.256 1.00 19.96 142 LYS B N 1
ATOM 3110 C CA . LYS B 1 48 ? 40.315 72.891 52.491 1.00 20.11 142 LYS B CA 1
ATOM 3111 C C . LYS B 1 48 ? 39.244 72.439 53.471 1.00 20.16 142 LYS B C 1
ATOM 3112 O O . LYS B 1 48 ? 38.846 73.191 54.368 1.00 19.09 142 LYS B O 1
ATOM 3118 N N . TYR B 1 49 ? 38.744 71.220 53.288 1.00 19.16 143 TYR B N 1
ATOM 3119 C CA . TYR B 1 49 ? 37.744 70.693 54.209 1.00 17.73 143 TYR B CA 1
ATOM 3120 C C . TYR B 1 49 ? 38.297 70.561 55.632 1.00 18.28 143 TYR B C 1
ATOM 3121 O O . TYR B 1 49 ? 37.689 71.058 56.581 1.00 17.28 143 TYR B O 1
ATOM 3130 N N . VAL B 1 50 ? 39.440 69.896 55.787 1.00 17.36 144 VAL B N 1
ATOM 3131 C CA . VAL B 1 50 ? 40.020 69.727 57.125 1.00 18.25 144 VAL B CA 1
ATOM 3132 C C . VAL B 1 50 ? 40.280 71.077 57.824 1.00 17.04 144 VAL B C 1
ATOM 3133 O O . VAL B 1 50 ? 39.998 71.240 59.017 1.00 16.76 144 VAL B O 1
ATOM 3137 N N . GLU B 1 51 ? 40.810 72.034 57.072 1.00 18.59 145 GLU B N 1
ATOM 3138 C CA . GLU B 1 51 ? 41.093 73.376 57.577 1.00 19.39 145 GLU B CA 1
ATOM 3139 C C . GLU B 1 51 ? 39.816 74.029 58.067 1.00 20.96 145 GLU B C 1
ATOM 3140 O O . GLU B 1 51 ? 39.733 74.481 59.209 1.00 21.12 145 GLU B O 1
ATOM 3146 N N . ASN B 1 52 ? 38.814 74.071 57.196 1.00 21.68 146 ASN B N 1
ATOM 3147 C CA . ASN B 1 52 ? 37.556 74.702 57.541 1.00 21.89 146 ASN B CA 1
ATOM 3148 C C . ASN B 1 52 ? 36.791 74.053 58.685 1.00 22.92 146 ASN B C 1
ATOM 3149 O O . ASN B 1 52 ? 36.205 74.762 59.512 1.00 21.28 146 ASN B O 1
ATOM 3154 N N . LYS B 1 53 ? 36.804 72.722 58.758 1.00 20.68 147 LYS B N 1
ATOM 3155 C CA . LYS B 1 53 ? 36.025 72.056 59.799 1.00 21.33 147 LYS B CA 1
ATOM 3156 C C . LYS B 1 53 ? 36.694 71.790 61.146 1.00 19.38 147 LYS B C 1
ATOM 3157 O O . LYS B 1 53 ? 35.997 71.566 62.130 1.00 18.13 147 LYS B O 1
ATOM 3163 N N . ILE B 1 54 ? 38.020 71.822 61.216 1.00 19.37 148 ILE B N 1
ATOM 3164 C CA . ILE B 1 54 ? 38.670 71.568 62.506 1.00 18.51 148 ILE B CA 1
ATOM 3165 C C . ILE B 1 54 ? 40.093 72.073 62.673 1.00 20.43 148 ILE B C 1
ATOM 3166 O O . ILE B 1 54 ? 40.464 72.492 63.777 1.00 21.50 148 ILE B O 1
ATOM 3171 N N . ASN B 1 55 ? 40.898 72.064 61.610 1.00 18.20 149 ASN B N 1
ATOM 3172 C CA . ASN B 1 55 ? 42.280 72.465 61.794 1.00 19.14 149 ASN B CA 1
ATOM 3173 C C . ASN B 1 55 ? 42.603 73.917 62.167 1.00 20.33 149 ASN B C 1
ATOM 3174 O O . ASN B 1 55 ? 43.591 74.163 62.860 1.00 18.51 149 ASN B O 1
ATOM 3179 N N . LYS B 1 56 ? 41.825 74.890 61.720 1.00 22.13 150 LYS B N 1
ATOM 3180 C CA . LYS B 1 56 ? 42.188 76.235 62.144 1.00 26.41 150 LYS B CA 1
ATOM 3181 C C . LYS B 1 56 ? 41.856 76.429 63.624 1.00 25.05 150 LYS B C 1
ATOM 3182 O O . LYS B 1 56 ? 42.523 77.190 64.314 1.00 25.37 150 LYS B O 1
ATOM 3188 N N . LYS B 1 57 ? 40.853 75.706 64.117 1.00 24.51 151 LYS B N 1
ATOM 3189 C CA . LYS B 1 57 ? 40.459 75.791 65.523 1.00 23.85 151 LYS B CA 1
ATOM 3190 C C . LYS B 1 57 ? 41.368 74.939 66.435 1.00 23.54 151 LYS B C 1
ATOM 3191 O O . LYS B 1 57 ? 41.764 75.385 67.527 1.00 18.92 151 LYS B O 1
ATOM 3197 N N . PHE B 1 58 ? 41.705 73.721 65.994 1.00 20.55 152 PHE B N 1
ATOM 3198 C CA . PHE B 1 58 ? 42.562 72.825 66.789 1.00 20.42 152 PHE B CA 1
ATOM 3199 C C . PHE B 1 58 ? 43.705 72.354 65.901 1.00 20.72 152 PHE B C 1
ATOM 3200 O O . PHE B 1 58 ? 43.695 71.223 65.406 1.00 20.22 152 PHE B O 1
ATOM 3208 N N . PRO B 1 59 ? 44.725 73.213 65.706 1.00 20.11 153 PRO B N 1
ATOM 3209 C CA . PRO B 1 59 ? 45.855 72.849 64.852 1.00 20.54 153 PRO B CA 1
ATOM 3210 C C . PRO B 1 59 ? 46.755 71.730 65.340 1.00 20.52 153 PRO B C 1
ATOM 3211 O O . PRO B 1 59 ? 47.074 71.629 66.522 1.00 18.78 153 PRO B O 1
ATOM 3215 N N . TYR B 1 60 ? 47.148 70.896 64.383 1.00 19.13 154 TYR B N 1
ATOM 3216 C CA . TYR B 1 60 ? 48.044 69.779 64.596 1.00 18.81 154 TYR B CA 1
ATOM 3217 C C . TYR B 1 60 ? 48.827 69.667 63.297 1.00 18.06 154 TYR B C 1
ATOM 3218 O O . TYR B 1 60 ? 48.298 69.964 62.211 1.00 16.18 154 TYR B O 1
ATOM 3227 N N . PRO B 1 61 ? 50.096 69.258 63.397 1.00 18.02 155 PRO B N 1
ATOM 3228 C CA . PRO B 1 61 ? 50.999 69.086 62.257 1.00 18.91 155 PRO B CA 1
ATOM 3229 C C . PRO B 1 61 ? 50.438 68.059 61.277 1.00 19.55 155 PRO B C 1
ATOM 3230 O O . PRO B 1 61 ? 49.718 67.135 61.678 1.00 17.47 155 PRO B O 1
ATOM 3234 N N . TRP B 1 62 ? 50.769 68.225 59.997 1.00 18.32 156 TRP B N 1
ATOM 3235 C CA . TRP B 1 62 ? 50.253 67.330 58.952 1.00 17.75 156 TRP B CA 1
ATOM 3236 C C . TRP B 1 62 ? 51.421 66.710 58.204 1.00 17.16 156 TRP B C 1
ATOM 3237 O O . TRP B 1 62 ? 52.254 67.418 57.622 1.00 16.55 156 TRP B O 1
ATOM 3248 N N . VAL B 1 63 ? 51.497 65.385 58.248 1.00 18.19 157 VAL B N 1
ATOM 3249 C CA . VAL B 1 63 ? 52.563 64.652 57.584 1.00 15.73 157 VAL B CA 1
ATOM 3250 C C . VAL B 1 63 ? 52.102 64.118 56.237 1.00 17.66 157 VAL B C 1
ATOM 3251 O O . VAL B 1 63 ? 51.057 63.470 56.140 1.00 16.40 157 VAL B O 1
ATOM 3255 N N . PHE B 1 64 ? 52.885 64.401 55.202 1.00 17.11 158 PHE B N 1
ATOM 3256 C CA . PHE B 1 64 ? 52.569 63.952 53.857 1.00 20.04 158 PHE B CA 1
ATOM 3257 C C . PHE B 1 64 ? 53.647 62.984 53.397 1.00 20.70 158 PHE B C 1
ATOM 3258 O O . PHE B 1 64 ? 54.831 63.325 53.411 1.00 21.20 158 PHE B O 1
ATOM 3266 N N . LEU B 1 65 ? 53.235 61.776 53.003 1.00 20.29 159 LEU B N 1
ATOM 3267 C CA . LEU B 1 65 ? 54.164 60.742 52.553 1.00 19.37 159 LEU B CA 1
ATOM 3268 C C . LEU B 1 65 ? 53.908 60.401 51.076 1.00 21.23 159 LEU B C 1
ATOM 3269 O O . LEU B 1 65 ? 52.788 60.543 50.582 1.00 21.75 159 LEU B O 1
ATOM 3274 N N . ASN B 1 66 ? 54.939 59.931 50.382 1.00 21.12 160 ASN B N 1
ATOM 3275 C CA . ASN B 1 66 ? 54.827 59.629 48.947 1.00 22.34 160 ASN B CA 1
ATOM 3276 C C . ASN B 1 66 ? 55.964 58.662 48.571 1.00 22.77 160 ASN B C 1
ATOM 3277 O O . ASN B 1 66 ? 57.087 58.789 49.075 1.00 21.34 160 ASN B O 1
ATOM 3282 N N . ASP B 1 67 ? 55.680 57.687 47.706 1.00 22.28 161 ASP B N 1
ATOM 3283 C CA . ASP B 1 67 ? 56.712 56.726 47.327 1.00 24.07 161 ASP B CA 1
ATOM 3284 C C . ASP B 1 67 ? 57.711 57.338 46.347 1.00 25.36 161 ASP B C 1
ATOM 3285 O O . ASP B 1 67 ? 58.757 56.760 46.058 1.00 26.46 161 ASP B O 1
ATOM 3290 N N . GLU B 1 68 ? 57.375 58.517 45.847 1.00 27.51 162 GLU B N 1
ATOM 3291 C CA . GLU B 1 68 ? 58.234 59.251 44.923 1.00 29.03 162 GLU B CA 1
ATOM 3292 C C . GLU B 1 68 ? 58.430 60.633 45.520 1.00 28.63 162 GLU B C 1
ATOM 3293 O O . GLU B 1 68 ? 57.688 61.033 46.413 1.00 26.41 162 GLU B O 1
ATOM 3299 N N . PRO B 1 69 ? 59.427 61.384 45.034 1.00 27.88 163 PRO B N 1
ATOM 3300 C CA . PRO B 1 69 ? 59.628 62.721 45.593 1.00 26.96 163 PRO B CA 1
ATOM 3301 C C . PRO B 1 69 ? 58.478 63.661 45.217 1.00 25.80 163 PRO B C 1
ATOM 3302 O O . PRO B 1 69 ? 57.886 63.551 44.143 1.00 25.78 163 PRO B O 1
ATOM 3306 N N . PHE B 1 70 ? 58.139 64.574 46.114 1.00 24.84 164 PHE B N 1
ATOM 3307 C CA . PHE B 1 70 ? 57.065 65.523 45.837 1.00 25.07 164 PHE B CA 1
ATOM 3308 C C . PHE B 1 70 ? 57.566 66.603 44.875 1.00 24.92 164 PHE B C 1
ATOM 3309 O O . PHE B 1 70 ? 58.747 66.935 44.889 1.00 25.23 164 PHE B O 1
ATOM 3317 N N . THR B 1 71 ? 56.685 67.154 44.045 1.00 25.29 165 THR B N 1
ATOM 3318 C CA . THR B 1 71 ? 57.108 68.234 43.141 1.00 26.56 165 THR B CA 1
ATOM 3319 C C . THR B 1 71 ? 57.135 69.533 43.952 1.00 26.87 165 THR B C 1
ATOM 3320 O O . THR B 1 71 ? 56.460 69.652 44.982 1.00 25.84 165 THR B O 1
ATOM 3324 N N . GLU B 1 72 ? 57.912 70.511 43.495 1.00 29.36 166 GLU B N 1
ATOM 3325 C CA . GLU B 1 72 ? 58.005 71.784 44.204 1.00 29.97 166 GLU B CA 1
ATOM 3326 C C . GLU B 1 72 ? 56.652 72.467 44.175 1.00 29.31 166 GLU B C 1
ATOM 3327 O O . GLU B 1 72 ? 56.228 73.074 45.166 1.00 29.05 166 GLU B O 1
ATOM 3333 N N . GLU B 1 73 ? 55.960 72.360 43.044 1.00 28.43 167 GLU B N 1
ATOM 3334 C CA . GLU B 1 73 ? 54.626 72.955 42.921 1.00 29.01 167 GLU B CA 1
ATOM 3335 C C . GLU B 1 73 ? 53.711 72.333 43.974 1.00 26.45 167 GLU B C 1
ATOM 3336 O O . GLU B 1 73 ? 52.955 73.022 44.641 1.00 25.38 167 GLU B O 1
ATOM 3342 N N . PHE B 1 74 ? 53.798 71.016 44.115 1.00 25.56 168 PHE B N 1
ATOM 3343 C CA . PHE B 1 74 ? 52.979 70.299 45.083 1.00 24.26 168 PHE B CA 1
ATOM 3344 C C . PHE B 1 74 ? 53.232 70.808 46.497 1.00 22.20 168 PHE B C 1
ATOM 3345 O O . PHE B 1 74 ? 52.301 71.177 47.202 1.00 22.75 168 PHE B O 1
ATOM 3353 N N . LYS B 1 75 ? 54.494 70.819 46.913 1.00 21.80 169 LYS B N 1
ATOM 3354 C CA . LYS B 1 75 ? 54.835 71.271 48.260 1.00 23.52 169 LYS B CA 1
ATOM 3355 C C . LYS B 1 75 ? 54.427 72.714 48.508 1.00 23.21 169 LYS B C 1
ATOM 3356 O O . LYS B 1 75 ? 53.913 73.046 49.573 1.00 21.57 169 LYS B O 1
ATOM 3362 N N . GLU B 1 76 ? 54.639 73.575 47.520 1.00 23.78 170 GLU B N 1
ATOM 3363 C CA . GLU B 1 76 ? 54.285 74.964 47.715 1.00 25.69 170 GLU B CA 1
ATOM 3364 C C . GLU B 1 76 ? 52.794 75.119 47.936 1.00 24.76 170 GLU B C 1
ATOM 3365 O O . GLU B 1 76 ? 52.362 75.815 48.853 1.00 23.77 170 GLU B O 1
ATOM 3371 N N . ALA B 1 77 ? 51.999 74.468 47.093 1.00 23.77 171 ALA B N 1
ATOM 3372 C CA . ALA B 1 77 ? 50.552 74.578 47.219 1.00 22.54 171 ALA B CA 1
ATOM 3373 C C . ALA B 1 77 ? 50.075 74.029 48.557 1.00 22.26 171 ALA B C 1
ATOM 3374 O O . ALA B 1 77 ? 49.225 74.630 49.220 1.00 23.39 171 ALA B O 1
ATOM 3376 N N . VAL B 1 78 ? 50.635 72.892 48.954 1.00 22.95 172 VAL B N 1
ATOM 3377 C CA . VAL B 1 78 ? 50.259 72.251 50.209 1.00 21.63 172 VAL B CA 1
ATOM 3378 C C . VAL B 1 78 ? 50.668 73.095 51.418 1.00 21.14 172 VAL B C 1
ATOM 3379 O O . VAL B 1 78 ? 49.879 73.283 52.345 1.00 19.86 172 VAL B O 1
ATOM 3383 N N . THR B 1 79 ? 51.895 73.614 51.402 1.00 22.22 173 THR B N 1
ATOM 3384 C CA . THR B 1 79 ? 52.376 74.429 52.520 1.00 22.04 173 THR B CA 1
ATOM 3385 C C . THR B 1 79 ? 51.482 75.621 52.794 1.00 22.00 173 THR B C 1
ATOM 3386 O O . THR B 1 79 ? 51.224 75.966 53.951 1.00 23.68 173 THR B O 1
ATOM 3390 N N . LYS B 1 80 ? 50.999 76.267 51.744 1.00 21.51 174 LYS B N 1
ATOM 3391 C CA . LYS B 1 80 ? 50.142 77.418 51.971 1.00 23.28 174 LYS B CA 1
ATOM 3392 C C . LYS B 1 80 ? 48.679 77.095 52.245 1.00 22.37 174 LYS B C 1
ATOM 3393 O O . LYS B 1 80 ? 47.985 77.887 52.886 1.00 21.26 174 LYS B O 1
ATOM 3399 N N . ALA B 1 81 ? 48.204 75.935 51.791 1.00 20.99 175 ALA B N 1
ATOM 3400 C CA . ALA B 1 81 ? 46.802 75.560 52.017 1.00 19.81 175 ALA B CA 1
ATOM 3401 C C . ALA B 1 81 ? 46.556 75.102 53.453 1.00 18.85 175 ALA B C 1
ATOM 3402 O O . ALA B 1 81 ? 45.466 75.285 53.977 1.00 18.48 175 ALA B O 1
ATOM 3404 N N . VAL B 1 82 ? 47.584 74.527 54.081 1.00 19.69 176 VAL B N 1
ATOM 3405 C CA . VAL B 1 82 ? 47.512 74.048 55.466 1.00 19.02 176 VAL B CA 1
ATOM 3406 C C . VAL B 1 82 ? 47.973 75.154 56.445 1.00 19.00 176 VAL B C 1
ATOM 3407 O O . VAL B 1 82 ? 49.064 75.680 56.308 1.00 18.07 176 VAL B O 1
ATOM 3411 N N . SER B 1 83 ? 47.144 75.474 57.439 1.00 21.07 177 SER B N 1
ATOM 3412 C CA . SER B 1 83 ? 47.464 76.510 58.421 1.00 22.48 177 SER B CA 1
ATOM 3413 C C . SER B 1 83 ? 48.497 76.081 59.475 1.00 24.61 177 SER B C 1
ATOM 3414 O O . SER B 1 83 ? 49.237 76.914 60.007 1.00 25.86 177 SER B O 1
ATOM 3417 N N . SER B 1 84 ? 48.559 74.787 59.779 1.00 23.34 178 SER B N 1
ATOM 3418 C CA . SER B 1 84 ? 49.515 74.305 60.769 1.00 22.89 178 SER B CA 1
ATOM 3419 C C . SER B 1 84 ? 50.802 73.859 60.093 1.00 22.07 178 SER B C 1
ATOM 3420 O O . SER B 1 84 ? 50.942 73.964 58.877 1.00 24.15 178 SER B O 1
ATOM 3423 N N . GLU B 1 85 ? 51.743 73.347 60.872 1.00 22.32 179 GLU B N 1
ATOM 3424 C CA . GLU B 1 85 ? 52.999 72.887 60.307 1.00 22.41 179 GLU B CA 1
ATOM 3425 C C . GLU B 1 85 ? 52.806 71.684 59.379 1.00 22.56 179 GLU B C 1
ATOM 3426 O O . GLU B 1 85 ? 52.039 70.776 59.683 1.00 20.50 179 GLU B O 1
ATOM 3432 N N . VAL B 1 86 ? 53.512 71.682 58.250 1.00 22.08 180 VAL B N 1
ATOM 3433 C CA . VAL B 1 86 ? 53.427 70.570 57.312 1.00 24.36 180 VAL B CA 1
ATOM 3434 C C . VAL B 1 86 ? 54.809 69.930 57.184 1.00 24.25 180 VAL B C 1
ATOM 3435 O O . VAL B 1 86 ? 55.830 70.610 57.295 1.00 24.41 180 VAL B O 1
ATOM 3439 N N . LYS B 1 87 ? 54.825 68.619 56.970 1.00 23.34 181 LYS B N 1
ATOM 3440 C CA . LYS B 1 87 ? 56.060 67.876 56.807 1.00 22.88 181 LYS B CA 1
ATOM 3441 C C . LYS B 1 87 ? 55.917 66.930 55.619 1.00 23.08 181 LYS B C 1
ATOM 3442 O O . LYS B 1 87 ? 54.905 66.244 55.492 1.00 20.78 181 LYS B O 1
ATOM 3448 N N . PHE B 1 88 ? 56.930 66.909 54.758 1.00 21.10 182 PHE B N 1
ATOM 3449 C CA . PHE B 1 88 ? 56.945 66.049 53.577 1.00 21.24 182 PHE B CA 1
ATOM 3450 C C . PHE B 1 88 ? 57.982 64.969 53.754 1.00 21.29 182 PHE B C 1
ATOM 3451 O O . PHE B 1 88 ? 59.116 65.256 54.142 1.00 20.44 182 PHE B O 1
ATOM 3459 N N . GLY B 1 89 ? 57.597 63.732 53.464 1.00 20.17 183 GLY B N 1
ATOM 3460 C CA . GLY B 1 89 ? 58.539 62.638 53.573 1.00 21.12 183 GLY B CA 1
ATOM 3461 C C . GLY B 1 89 ? 58.420 61.640 52.434 1.00 22.42 183 GLY B C 1
ATOM 3462 O O . GLY B 1 89 ? 57.329 61.389 51.914 1.00 21.34 183 GLY B O 1
ATOM 3463 N N . ILE B 1 90 ? 59.549 61.090 52.013 1.00 21.62 184 ILE B N 1
ATOM 3464 C CA . ILE B 1 90 ? 59.531 60.074 50.970 1.00 22.81 184 ILE B CA 1
ATOM 3465 C C . ILE B 1 90 ? 59.665 58.722 51.688 1.00 22.63 184 ILE B C 1
ATOM 3466 O O . ILE B 1 90 ? 60.307 58.615 52.734 1.00 21.81 184 ILE B O 1
ATOM 3471 N N . LEU B 1 91 ? 59.043 57.697 51.126 1.00 23.71 185 LEU B N 1
ATOM 3472 C CA . LEU B 1 91 ? 59.057 56.359 51.712 1.00 25.28 185 LEU B CA 1
ATOM 3473 C C . LEU B 1 91 ? 60.341 55.577 51.485 1.00 24.58 185 LEU B C 1
ATOM 3474 O O . LEU B 1 91 ? 60.910 55.616 50.394 1.00 24.48 185 LEU B O 1
ATOM 3479 N N . PRO B 1 92 ? 60.813 54.854 52.517 1.00 25.00 186 PRO B N 1
ATOM 3480 C CA . PRO B 1 92 ? 62.029 54.042 52.392 1.00 26.53 186 PRO B CA 1
ATOM 3481 C C . PRO B 1 92 ? 61.762 53.076 51.237 1.00 27.60 186 PRO B C 1
ATOM 3482 O O . PRO B 1 92 ? 60.654 52.556 51.131 1.00 26.90 186 PRO B O 1
ATOM 3486 N N . LYS B 1 93 ? 62.754 52.832 50.382 1.00 28.90 187 LYS B N 1
ATOM 3487 C CA . LYS B 1 93 ? 62.574 51.903 49.264 1.00 30.15 187 LYS B CA 1
ATOM 3488 C C . LYS B 1 93 ? 62.154 50.518 49.762 1.00 28.53 187 LYS B C 1
ATOM 3489 O O . LYS B 1 93 ? 61.388 49.815 49.112 1.00 27.38 187 LYS B O 1
ATOM 3495 N N . GLU B 1 94 ? 62.669 50.130 50.921 1.00 28.10 188 GLU B N 1
ATOM 3496 C CA . GLU B 1 94 ? 62.374 48.824 51.489 1.00 28.81 188 GLU B CA 1
ATOM 3497 C C . GLU B 1 94 ? 60.926 48.677 51.991 1.00 27.82 188 GLU B C 1
ATOM 3498 O O . GLU B 1 94 ? 60.503 47.574 52.337 1.00 27.79 188 GLU B O 1
ATOM 3504 N N . HIS B 1 95 ? 60.177 49.779 52.034 1.00 26.28 189 HIS B N 1
ATOM 3505 C CA . HIS B 1 95 ? 58.778 49.750 52.479 1.00 24.03 189 HIS B CA 1
ATOM 3506 C C . HIS B 1 95 ? 57.859 49.885 51.270 1.00 23.42 189 HIS B C 1
ATOM 3507 O O . HIS B 1 95 ? 56.677 50.129 51.419 1.00 21.20 189 HIS B O 1
ATOM 3514 N N . TRP B 1 96 ? 58.416 49.748 50.072 1.00 22.55 190 TRP B N 1
ATOM 3515 C CA . TRP B 1 96 ? 57.631 49.873 48.853 1.00 21.67 190 TRP B CA 1
ATOM 3516 C C . TRP B 1 96 ? 58.332 49.150 47.696 1.00 23.78 190 TRP B C 1
ATOM 3517 O O . TRP B 1 96 ? 58.764 49.784 46.733 1.00 23.73 190 TRP B O 1
ATOM 3528 N N . SER B 1 97 ? 58.440 47.829 47.812 1.00 24.29 191 SER B N 1
ATOM 3529 C CA . SER B 1 97 ? 59.082 46.979 46.808 1.00 24.56 191 SER B CA 1
ATOM 3530 C C . SER B 1 97 ? 58.804 45.542 47.234 1.00 25.17 191 SER B C 1
ATOM 3531 O O . SER B 1 97 ? 58.449 45.297 48.388 1.00 25.77 191 SER B O 1
ATOM 3534 N N . TYR B 1 98 ? 58.966 44.601 46.307 1.00 23.54 192 TYR B N 1
ATOM 3535 C CA . TYR B 1 98 ? 58.717 43.193 46.585 1.00 24.45 192 TYR B CA 1
ATOM 3536 C C . TYR B 1 98 ? 59.690 42.611 47.591 1.00 25.08 192 TYR B C 1
ATOM 3537 O O . TYR B 1 98 ? 60.895 42.768 47.448 1.00 24.93 192 TYR B O 1
ATOM 3546 N N . PRO B 1 99 ? 59.180 41.964 48.651 1.00 25.67 193 PRO B N 1
ATOM 3547 C CA . PRO B 1 99 ? 60.172 41.407 49.573 1.00 26.11 193 PRO B CA 1
ATOM 3548 C C . PRO B 1 99 ? 60.879 40.280 48.816 1.00 26.05 193 PRO B C 1
ATOM 3549 O O . PRO B 1 99 ? 60.334 39.712 47.869 1.00 25.75 193 PRO B O 1
ATOM 3553 N N . GLU B 1 100 ? 62.059 39.909 49.230 1.00 27.38 194 GLU B N 1
ATOM 3554 C CA . GLU B 1 100 ? 62.853 38.951 48.471 1.00 28.48 194 GLU B CA 1
ATOM 3555 C C . GLU B 1 100 ? 62.194 37.575 48.468 1.00 27.17 194 GLU B C 1
ATOM 3556 O O . GLU B 1 100 ? 62.550 36.756 47.569 1.00 27.03 194 GLU B O 1
ATOM 3562 N N . TRP B 1 101 ? 61.227 37.244 49.310 1.00 26.11 195 TRP B N 1
ATOM 3563 C CA . TRP B 1 101 ? 60.575 35.931 49.299 1.00 24.36 195 TRP B CA 1
ATOM 3564 C C . TRP B 1 101 ? 59.314 35.824 48.437 1.00 24.92 195 TRP B C 1
ATOM 3565 O O . TRP B 1 101 ? 58.707 34.751 48.363 1.00 23.87 195 TRP B O 1
ATOM 3576 N N . ILE B 1 102 ? 58.895 36.914 47.801 1.00 23.43 196 ILE B N 1
ATOM 3577 C CA . ILE B 1 102 ? 57.712 36.843 46.949 1.00 25.07 196 ILE B CA 1
ATOM 3578 C C . ILE B 1 102 ? 58.120 36.560 45.498 1.00 26.19 196 ILE B C 1
ATOM 3579 O O . ILE B 1 102 ? 59.041 37.176 44.960 1.00 25.69 196 ILE B O 1
ATOM 3584 N N . ASN B 1 103 ? 57.429 35.605 44.889 1.00 26.73 197 ASN B N 1
ATOM 3585 C CA . ASN B 1 103 ? 57.667 35.200 43.510 1.00 27.32 197 ASN B CA 1
ATOM 3586 C C . ASN B 1 103 ? 57.010 36.218 42.586 1.00 26.54 197 ASN B C 1
ATOM 3587 O O . ASN B 1 103 ? 55.797 36.181 42.401 1.00 26.62 197 ASN B O 1
ATOM 3592 N N . GLN B 1 104 ? 57.805 37.106 41.991 1.00 26.91 198 GLN B N 1
ATOM 3593 C CA . GLN B 1 104 ? 57.262 38.151 41.122 1.00 28.52 198 GLN B CA 1
ATOM 3594 C C . GLN B 1 104 ? 56.571 37.706 39.832 1.00 29.59 198 GLN B C 1
ATOM 3595 O O . GLN B 1 104 ? 55.638 38.374 39.381 1.00 28.74 198 GLN B O 1
ATOM 3601 N N . THR B 1 105 ? 57.001 36.598 39.226 1.00 31.02 199 THR B N 1
ATOM 3602 C CA . THR B 1 105 ? 56.342 36.173 37.991 1.00 31.32 199 THR B CA 1
ATOM 3603 C C . THR B 1 105 ? 54.963 35.642 38.347 1.00 30.55 199 THR B C 1
ATOM 3604 O O . THR B 1 105 ? 53.992 35.872 37.630 1.00 30.63 199 THR B O 1
ATOM 3608 N N . LYS B 1 106 ? 54.872 34.944 39.471 1.00 29.37 200 LYS B N 1
ATOM 3609 C CA . LYS B 1 106 ? 53.587 34.438 39.930 1.00 27.81 200 LYS B CA 1
ATOM 3610 C C . LYS B 1 106 ? 52.668 35.633 40.234 1.00 27.13 200 LYS B C 1
ATOM 3611 O O . LYS B 1 106 ? 51.478 35.619 39.910 1.00 25.90 200 LYS B O 1
ATOM 3617 N N . ALA B 1 107 ? 53.218 36.671 40.858 1.00 25.51 201 ALA B N 1
ATOM 3618 C CA . ALA B 1 107 ? 52.420 37.855 41.162 1.00 26.15 201 ALA B CA 1
ATOM 3619 C C . ALA B 1 107 ? 51.983 38.532 39.856 1.00 26.31 201 ALA B C 1
ATOM 3620 O O . ALA B 1 107 ? 50.845 39.002 39.729 1.00 24.41 201 ALA B O 1
ATOM 3622 N N . ALA B 1 108 ? 52.896 38.572 38.888 1.00 27.73 202 ALA B N 1
ATOM 3623 C CA . ALA B 1 108 ? 52.619 39.190 37.596 1.00 28.91 202 ALA B CA 1
ATOM 3624 C C . ALA B 1 108 ? 51.477 38.466 36.906 1.00 29.20 202 ALA B C 1
ATOM 3625 O O . ALA B 1 108 ? 50.621 39.099 36.296 1.00 28.93 202 ALA B O 1
ATOM 3627 N N . GLU B 1 109 ? 51.473 37.140 37.011 1.00 29.69 203 GLU B N 1
ATOM 3628 C CA . GLU B 1 109 ? 50.435 36.319 36.399 1.00 30.77 203 GLU B CA 1
ATOM 3629 C C . GLU B 1 109 ? 49.099 36.556 37.081 1.00 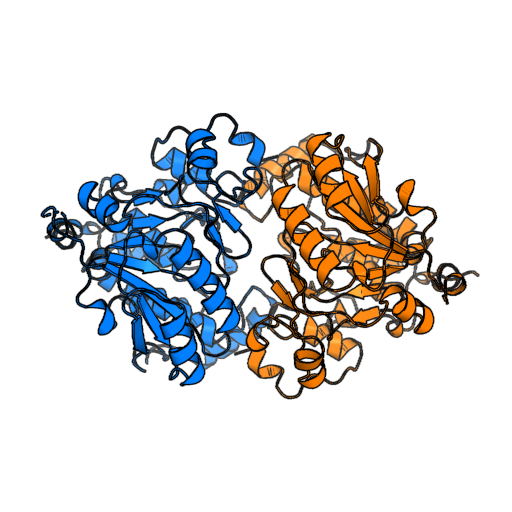30.09 203 GLU B C 1
ATOM 3630 O O . GLU B 1 109 ? 48.054 36.647 36.425 1.00 30.63 203 GLU B O 1
ATOM 3636 N N . ILE B 1 110 ? 49.136 36.630 38.406 1.00 28.90 204 ILE B N 1
ATOM 3637 C CA . ILE B 1 110 ? 47.940 36.869 39.197 1.00 27.64 204 ILE B CA 1
ATOM 3638 C C . ILE B 1 110 ? 47.315 38.222 38.820 1.00 26.48 204 ILE B C 1
ATOM 3639 O O . ILE B 1 110 ? 46.102 38.326 38.676 1.00 26.24 204 ILE B O 1
ATOM 3644 N N . ARG B 1 111 ? 48.143 39.253 38.654 1.00 25.38 205 ARG B N 1
ATOM 3645 C CA . ARG B 1 111 ? 47.639 40.581 38.295 1.00 24.45 205 ARG B CA 1
ATOM 3646 C C . ARG B 1 111 ? 47.036 40.602 36.895 1.00 26.00 205 ARG B C 1
ATOM 3647 O O . ARG B 1 111 ? 45.947 41.144 36.687 1.00 24.01 205 ARG B O 1
ATOM 3655 N N . ALA B 1 112 ? 47.771 40.042 35.931 1.00 27.43 206 ALA B N 1
ATOM 3656 C CA . ALA B 1 112 ? 47.320 40.031 34.536 1.00 28.32 206 ALA B CA 1
ATOM 3657 C C . ALA B 1 112 ? 45.981 39.327 34.434 1.00 28.61 206 ALA B C 1
ATOM 3658 O O . ALA B 1 112 ? 45.103 39.719 33.654 1.00 29.28 206 ALA B O 1
ATOM 3660 N N . ASP B 1 113 ? 45.826 38.280 35.230 1.00 29.65 207 ASP B N 1
ATOM 3661 C CA . ASP B 1 113 ? 44.582 37.533 35.254 1.00 29.62 207 ASP B CA 1
ATOM 3662 C C . ASP B 1 113 ? 43.445 38.352 35.880 1.00 29.82 207 ASP B C 1
ATOM 3663 O O . ASP B 1 113 ? 42.380 38.521 35.281 1.00 31.01 207 ASP B O 1
ATOM 3668 N N . ALA B 1 114 ? 43.675 38.869 37.082 1.00 27.11 208 ALA B N 1
ATOM 3669 C CA . ALA B 1 114 ? 42.641 39.606 37.801 1.00 26.46 208 ALA B CA 1
ATOM 3670 C C . ALA B 1 114 ? 42.335 41.012 37.294 1.00 25.34 208 ALA B C 1
ATOM 3671 O O . ALA B 1 114 ? 41.411 41.631 37.773 1.00 23.78 208 ALA B O 1
ATOM 3673 N N . ALA B 1 115 ? 43.112 41.502 36.332 1.00 26.63 209 ALA B N 1
ATOM 3674 C CA . ALA B 1 115 ? 42.967 42.861 35.800 1.00 27.60 209 ALA B CA 1
ATOM 3675 C C . ALA B 1 115 ? 41.554 43.427 35.586 1.00 28.27 209 ALA B C 1
ATOM 3676 O O . ALA B 1 115 ? 41.270 44.575 35.947 1.00 28.39 209 ALA B O 1
ATOM 3678 N N . THR B 1 116 ? 40.673 42.626 35.003 1.00 28.11 210 THR B N 1
ATOM 3679 C CA . THR B 1 116 ? 39.314 43.069 34.725 1.00 27.49 210 THR B CA 1
ATOM 3680 C C . THR B 1 116 ? 38.323 42.411 35.658 1.00 26.59 210 THR B C 1
ATOM 3681 O O . THR B 1 116 ? 37.135 42.650 35.546 1.00 27.26 210 THR B O 1
ATOM 3685 N N . LYS B 1 117 ? 38.815 41.604 36.594 1.00 27.20 211 LYS B N 1
ATOM 3686 C CA . LYS B 1 117 ? 37.959 40.863 37.528 1.00 26.82 211 LYS B CA 1
ATOM 3687 C C . LYS B 1 117 ? 37.473 41.581 38.780 1.00 26.07 211 LYS B C 1
ATOM 3688 O O . LYS B 1 117 ? 36.423 41.245 39.324 1.00 27.13 211 LYS B O 1
ATOM 3694 N N . TYR B 1 118 ? 38.261 42.523 39.288 1.00 24.79 212 TYR B N 1
ATOM 3695 C CA . TYR B 1 118 ? 37.852 43.295 40.459 1.00 23.10 212 TYR B CA 1
ATOM 3696 C C . TYR B 1 118 ? 38.674 44.567 40.504 1.00 21.36 212 TYR B C 1
ATOM 3697 O O . TYR B 1 118 ? 39.765 44.615 39.936 1.00 20.98 212 TYR B O 1
ATOM 3706 N N . ILE B 1 119 ? 38.153 45.589 41.175 1.00 18.65 213 ILE B N 1
ATOM 3707 C CA . ILE B 1 119 ? 38.845 46.864 41.255 1.00 18.19 213 ILE B CA 1
ATOM 3708 C C . ILE B 1 119 ? 40.313 46.707 41.713 1.00 18.55 213 ILE B C 1
ATOM 3709 O O . ILE B 1 119 ? 40.604 46.043 42.707 1.00 16.99 213 ILE B O 1
ATOM 3714 N N . TYR B 1 120 ? 41.225 47.311 40.952 1.00 17.61 214 TYR B N 1
ATOM 3715 C CA . TYR B 1 120 ? 42.661 47.259 41.209 1.00 19.39 214 TYR B CA 1
ATOM 3716 C C . TYR B 1 120 ? 43.247 45.867 41.021 1.00 18.97 214 TYR B C 1
ATOM 3717 O O . TYR B 1 120 ? 44.380 45.617 41.404 1.00 20.16 214 TYR B O 1
ATOM 3726 N N . GLY B 1 121 ? 42.474 44.966 40.424 1.00 18.76 215 GLY B N 1
ATOM 3727 C CA . GLY B 1 121 ? 42.964 43.616 40.215 1.00 20.12 215 GLY B CA 1
ATOM 3728 C C . GLY B 1 121 ? 44.315 43.496 39.524 1.00 19.49 215 GLY B C 1
ATOM 3729 O O . GLY B 1 121 ? 45.147 42.670 39.908 1.00 19.12 215 GLY B O 1
ATOM 3730 N N . GLY B 1 122 ? 44.553 44.332 38.519 1.00 21.32 216 GLY B N 1
ATOM 3731 C CA . GLY B 1 122 ? 45.809 44.243 37.792 1.00 19.08 216 GLY B CA 1
ATOM 3732 C C . GLY B 1 122 ? 46.838 45.261 38.208 1.00 20.51 216 GLY B C 1
ATOM 3733 O O . GLY B 1 122 ? 47.872 45.394 37.566 1.00 20.55 216 GLY B O 1
ATOM 3734 N N . SER B 1 123 ? 46.588 45.963 39.306 1.00 20.02 217 SER B N 1
ATOM 3735 C CA . SER B 1 123 ? 47.514 47.002 39.713 1.00 19.79 217 SER B CA 1
ATOM 3736 C C . SER B 1 123 ? 48.649 46.577 40.630 1.00 19.97 217 SER B C 1
ATOM 3737 O O . SER B 1 123 ? 48.439 46.009 41.700 1.00 20.31 217 SER B O 1
ATOM 3740 N N . GLU B 1 124 ? 49.856 46.903 40.212 1.00 18.12 218 GLU B N 1
ATOM 3741 C CA . GLU B 1 124 ? 51.022 46.598 41.009 1.00 21.85 218 GLU B CA 1
ATOM 3742 C C . GLU B 1 124 ? 51.122 47.626 42.137 1.00 20.71 218 GLU B C 1
ATOM 3743 O O . GLU B 1 124 ? 51.295 47.255 43.307 1.00 21.97 218 GLU B O 1
ATOM 3749 N N . SER B 1 125 ? 50.983 48.909 41.798 1.00 19.27 219 SER B N 1
ATOM 3750 C CA . SER B 1 125 ? 51.096 49.970 42.801 1.00 18.73 219 SER B CA 1
ATOM 3751 C C . SER B 1 125 ? 50.072 49.876 43.933 1.00 19.03 219 SER B C 1
ATOM 3752 O O . SER B 1 125 ? 50.388 50.181 45.083 1.00 17.51 219 SER B O 1
ATOM 3755 N N . TYR B 1 126 ? 48.851 49.453 43.627 1.00 17.92 220 TYR B N 1
ATOM 3756 C CA . TYR B 1 126 ? 47.838 49.346 44.672 1.00 18.34 220 TYR B CA 1
ATOM 3757 C C . TYR B 1 126 ? 48.250 48.373 45.787 1.00 18.06 220 TYR B C 1
ATOM 3758 O O . TYR B 1 126 ? 47.983 48.614 46.979 1.00 17.49 220 TYR B O 1
ATOM 3767 N N . ARG B 1 127 ? 48.882 47.269 45.406 1.00 15.65 221 ARG B N 1
ATOM 3768 C CA . ARG B 1 127 ? 49.278 46.267 46.391 1.00 16.05 221 ARG B CA 1
ATOM 3769 C C . ARG B 1 127 ? 50.396 46.792 47.297 1.00 17.84 221 ARG B C 1
ATOM 3770 O O . ARG B 1 127 ? 50.363 46.568 48.515 1.00 17.65 221 ARG B O 1
ATOM 3778 N N . HIS B 1 128 ? 51.356 47.527 46.734 1.00 17.09 222 HIS B N 1
ATOM 3779 C CA . HIS B 1 128 ? 52.416 48.106 47.566 1.00 19.66 222 HIS B CA 1
ATOM 3780 C C . HIS B 1 128 ? 51.794 49.113 48.529 1.00 18.15 222 HIS B C 1
ATOM 3781 O O . HIS B 1 128 ? 52.279 49.277 49.635 1.00 17.66 222 HIS B O 1
ATOM 3788 N N . MET B 1 129 ? 50.733 49.792 48.091 1.00 19.18 223 MET B N 1
ATOM 3789 C CA . MET B 1 129 ? 50.036 50.782 48.925 1.00 20.99 223 MET B CA 1
ATOM 3790 C C . MET B 1 129 ? 49.339 50.095 50.099 1.00 20.02 223 MET B C 1
ATOM 3791 O O . MET B 1 129 ? 49.414 50.558 51.237 1.00 20.96 223 MET B O 1
ATOM 3796 N N . CYS B 1 130 ? 48.643 48.997 49.825 1.00 18.04 224 CYS B N 1
ATOM 3797 C CA . CYS B 1 130 ? 47.942 48.268 50.892 1.00 17.13 224 CYS B CA 1
ATOM 3798 C C . CYS B 1 130 ? 48.946 47.694 51.892 1.00 16.08 224 CYS B C 1
ATOM 3799 O O . CYS B 1 130 ? 48.697 47.683 53.106 1.00 15.02 224 CYS B O 1
ATOM 3802 N N . ARG B 1 131 ? 50.079 47.226 51.376 1.00 14.10 225 ARG B N 1
ATOM 3803 C CA . ARG B 1 131 ? 51.110 46.651 52.229 1.00 16.31 225 ARG B CA 1
ATOM 3804 C C . ARG B 1 131 ? 51.759 47.765 53.052 1.00 15.68 225 ARG B C 1
ATOM 3805 O O . ARG B 1 131 ? 52.139 47.551 54.209 1.00 16.12 225 ARG B O 1
ATOM 3813 N N . TYR B 1 132 ? 51.874 48.953 52.460 1.00 15.51 226 TYR B N 1
ATOM 3814 C CA . TYR B 1 132 ? 52.471 50.076 53.167 1.00 15.92 226 TYR B CA 1
ATOM 3815 C C . TYR B 1 132 ? 51.588 50.568 54.330 1.00 15.64 226 TYR B C 1
ATOM 3816 O O . TYR B 1 132 ? 52.075 50.792 55.450 1.00 14.59 226 TYR B O 1
ATOM 3825 N N . GLN B 1 133 ? 50.297 50.731 54.068 1.00 15.94 227 GLN B N 1
ATOM 3826 C CA . GLN B 1 133 ? 49.373 51.177 55.105 1.00 17.50 227 GLN B CA 1
ATOM 3827 C C . GLN B 1 133 ? 49.225 50.095 56.175 1.00 18.05 227 GLN B C 1
ATOM 3828 O O . GLN B 1 133 ? 48.919 50.388 57.339 1.00 20.73 227 GLN B O 1
ATOM 3834 N N . SER B 1 134 ? 49.428 48.840 55.788 1.00 17.63 228 SER B N 1
ATOM 3835 C CA . SER B 1 134 ? 49.324 47.748 56.758 1.00 17.37 228 SER B CA 1
ATOM 3836 C C . SER B 1 134 ? 50.548 47.648 57.690 1.00 17.49 228 SER B C 1
ATOM 3837 O O . SER B 1 134 ? 50.403 47.579 58.912 1.00 16.39 228 SER B O 1
ATOM 3840 N N . GLY B 1 135 ? 51.752 47.637 57.131 1.00 17.10 229 GLY B N 1
ATOM 3841 C CA . GLY B 1 135 ? 52.901 47.467 58.001 1.00 17.37 229 GLY B CA 1
ATOM 3842 C C . GLY B 1 135 ? 53.980 48.520 58.105 1.00 17.96 229 GLY B C 1
ATOM 3843 O O . GLY B 1 135 ? 54.875 48.367 58.931 1.00 18.31 229 GLY B O 1
ATOM 3844 N N . PHE B 1 136 ? 53.900 49.601 57.336 1.00 16.60 230 PHE B N 1
ATOM 3845 C CA . PHE B 1 136 ? 54.985 50.558 57.379 1.00 16.74 230 PHE B CA 1
ATOM 3846 C C . PHE B 1 136 ? 54.745 52.049 57.663 1.00 16.33 230 PHE B C 1
ATOM 3847 O O . PHE B 1 136 ? 55.645 52.711 58.184 1.00 16.11 230 PHE B O 1
ATOM 3855 N N . PHE B 1 137 ? 53.583 52.594 57.318 1.00 15.40 231 PHE B N 1
ATOM 3856 C CA . PHE B 1 137 ? 53.363 54.026 57.537 1.00 15.81 231 PHE B CA 1
ATOM 3857 C C . PHE B 1 137 ? 53.617 54.405 59.014 1.00 15.56 231 PHE B C 1
ATOM 3858 O O . PHE B 1 137 ? 54.240 55.430 59.312 1.00 14.44 231 PHE B O 1
ATOM 3866 N N . TRP B 1 138 ? 53.156 53.560 59.929 1.00 14.94 232 TRP B N 1
ATOM 3867 C CA . TRP B 1 138 ? 53.308 53.841 61.346 1.00 16.14 232 TRP B CA 1
ATOM 3868 C C . TRP B 1 138 ? 54.738 53.776 61.873 1.00 17.94 232 TRP B C 1
ATOM 3869 O O . TRP B 1 138 ? 54.963 54.040 63.058 1.00 19.15 232 TRP B O 1
ATOM 3880 N N . ARG B 1 139 ? 55.690 53.409 61.013 1.00 18.97 233 ARG B N 1
ATOM 3881 C CA . ARG B 1 139 ? 57.098 53.351 61.388 1.00 19.62 233 ARG B CA 1
ATOM 3882 C C . ARG B 1 139 ? 57.870 54.352 60.546 1.00 20.30 233 ARG B C 1
ATOM 3883 O O . ARG B 1 139 ? 59.090 54.299 60.529 1.00 19.83 233 ARG B O 1
ATOM 3891 N N . HIS B 1 140 ? 57.192 55.213 59.800 1.00 17.66 234 HIS B N 1
ATOM 3892 C CA . HIS B 1 140 ? 57.951 56.188 59.036 1.00 19.36 234 HIS B CA 1
ATOM 3893 C C . HIS B 1 140 ? 58.654 57.122 60.043 1.00 20.28 234 HIS B C 1
ATOM 3894 O O . HIS B 1 140 ? 58.125 57.396 61.140 1.00 17.20 234 HIS B O 1
ATOM 3901 N N . GLU B 1 141 ? 59.834 57.599 59.665 1.00 19.50 235 GLU B N 1
ATOM 3902 C CA . GLU B 1 141 ? 60.622 58.515 60.506 1.00 23.59 235 GLU B CA 1
ATOM 3903 C C . GLU B 1 141 ? 59.817 59.674 61.067 1.00 21.62 235 GLU B C 1
ATOM 3904 O O . GLU B 1 141 ? 59.947 60.007 62.240 1.00 20.43 235 GLU B O 1
ATOM 3910 N N . LEU B 1 142 ? 59.026 60.303 60.197 1.00 18.81 236 LEU B N 1
ATOM 3911 C CA . 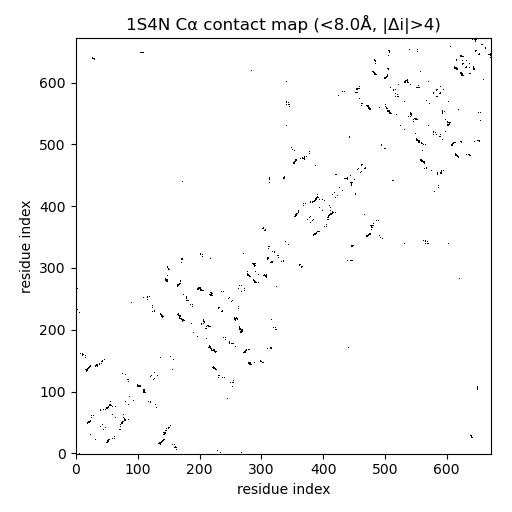LEU B 1 142 ? 58.214 61.458 60.560 1.00 18.85 236 LEU B CA 1
ATOM 3912 C C . LEU B 1 142 ? 57.128 61.167 61.587 1.00 19.79 236 LEU B C 1
ATOM 3913 O O . LEU B 1 142 ? 56.632 62.093 62.230 1.00 18.32 236 LEU B O 1
ATOM 3918 N N . LEU B 1 143 ? 56.760 59.895 61.765 1.00 20.34 237 LEU B N 1
ATOM 3919 C CA . LEU B 1 143 ? 55.721 59.576 62.757 1.00 20.77 237 LEU B CA 1
ATOM 3920 C C . LEU B 1 143 ? 56.239 59.102 64.103 1.00 21.39 237 LEU B C 1
ATOM 3921 O O . LEU B 1 143 ? 55.467 58.963 65.054 1.00 21.62 237 LEU B O 1
ATOM 3926 N N . GLU B 1 144 ? 57.540 58.864 64.192 1.00 22.09 238 GLU B N 1
ATOM 3927 C CA . GLU B 1 144 ? 58.137 58.398 65.436 1.00 24.44 238 GLU B CA 1
ATOM 3928 C C . GLU B 1 144 ? 57.781 59.209 66.681 1.00 25.35 238 GLU B C 1
ATOM 3929 O O . GLU B 1 144 ? 57.502 58.643 67.737 1.00 23.39 238 GLU B O 1
ATOM 3935 N N . GLU B 1 145 ? 57.782 60.529 66.561 1.00 24.93 239 GLU B N 1
ATOM 3936 C CA . GLU B 1 145 ? 57.492 61.384 67.705 1.00 25.01 239 GLU B CA 1
ATOM 3937 C C . GLU B 1 145 ? 56.023 61.459 68.140 1.00 24.12 239 GLU B C 1
ATOM 3938 O O . GLU B 1 145 ? 55.717 62.026 69.186 1.00 21.52 239 GLU B O 1
ATOM 3944 N N . TYR B 1 146 ? 55.114 60.890 67.355 1.00 21.73 240 TYR B N 1
ATOM 3945 C CA . TYR B 1 146 ? 53.706 60.966 67.704 1.00 20.65 240 TYR B CA 1
ATOM 3946 C C . TYR B 1 146 ? 53.125 59.694 68.309 1.00 19.46 240 TYR B C 1
ATOM 3947 O O . TYR B 1 146 ? 53.665 58.605 68.135 1.00 18.80 240 TYR B O 1
ATOM 3956 N N . ASP B 1 147 ? 52.020 59.851 69.030 1.00 18.14 241 ASP B N 1
ATOM 3957 C CA . ASP B 1 147 ? 51.307 58.719 69.611 1.00 17.06 241 ASP B CA 1
ATOM 3958 C C . ASP B 1 147 ? 49.986 58.501 68.862 1.00 16.44 241 ASP B C 1
ATOM 3959 O O . ASP B 1 147 ? 49.392 57.420 68.945 1.00 16.93 241 ASP B O 1
ATOM 3964 N N . TRP B 1 148 ? 49.519 59.534 68.165 1.00 15.59 242 TRP B N 1
ATOM 3965 C CA . TRP B 1 148 ? 48.239 59.472 67.436 1.00 15.17 242 TRP B CA 1
ATOM 3966 C C . TRP B 1 148 ? 48.322 59.983 65.996 1.00 16.76 242 TRP B C 1
ATOM 3967 O O . TRP B 1 148 ? 49.146 60.837 65.681 1.00 15.87 242 TRP B O 1
ATOM 3978 N N . TYR B 1 149 ? 47.439 59.480 65.134 1.00 14.00 243 TYR B N 1
ATOM 3979 C CA . TYR B 1 149 ? 47.405 59.947 63.756 1.00 13.41 243 TYR B CA 1
ATOM 3980 C C . TYR B 1 149 ? 45.944 60.011 63.292 1.00 13.62 243 TYR B C 1
ATOM 3981 O O . TYR B 1 149 ? 45.053 59.380 63.888 1.00 12.51 243 TYR B O 1
ATOM 3990 N N . TRP B 1 150 ? 45.705 60.824 62.264 1.00 15.06 244 TRP B N 1
ATOM 3991 C CA . TRP B 1 150 ? 44.393 60.994 61.651 1.00 13.63 244 TRP B CA 1
ATOM 3992 C C . TRP B 1 150 ? 44.656 60.850 60.152 1.00 14.64 244 TRP B C 1
ATOM 3993 O O . TRP B 1 150 ? 45.178 61.780 59.526 1.00 13.29 244 TRP B O 1
ATOM 4004 N N . ARG B 1 151 ? 44.304 59.703 59.572 1.00 13.85 245 ARG B N 1
ATOM 4005 C CA . ARG B 1 151 ? 44.528 59.494 58.136 1.00 14.36 245 ARG B CA 1
ATOM 4006 C C . ARG B 1 151 ? 43.527 60.262 57.277 1.00 14.15 245 ARG B C 1
ATOM 4007 O O . ARG B 1 151 ? 42.317 60.176 57.486 1.00 15.74 245 ARG B O 1
ATOM 4015 N N . VAL B 1 152 ? 44.047 61.022 56.316 1.00 14.96 246 VAL B N 1
ATOM 4016 C CA . VAL B 1 152 ? 43.220 61.824 55.418 1.00 15.76 246 VAL B CA 1
ATOM 4017 C C . VAL B 1 152 ? 43.618 61.532 53.968 1.00 16.38 246 VAL B C 1
ATOM 4018 O O . VAL B 1 152 ? 44.785 61.664 53.593 1.00 15.47 246 VAL B O 1
ATOM 4022 N N . GLU B 1 153 ? 42.632 61.163 53.164 1.00 14.69 247 GLU B N 1
ATOM 4023 C CA . GLU B 1 153 ? 42.854 60.830 51.758 1.00 15.32 247 GLU B CA 1
ATOM 4024 C C . GLU B 1 153 ? 42.441 61.994 50.847 1.00 14.84 247 GLU B C 1
ATOM 4025 O O . GLU B 1 153 ? 41.737 62.912 51.265 1.00 12.61 247 GLU B O 1
ATOM 4031 N N . PRO B 1 154 ? 42.912 61.990 49.594 1.00 15.61 248 PRO B N 1
ATOM 4032 C CA . PRO B 1 154 ? 42.503 63.081 48.711 1.00 17.78 248 PRO B CA 1
ATOM 4033 C C . PRO B 1 154 ? 41.046 62.842 48.303 1.00 17.99 248 PRO B C 1
ATOM 4034 O O . PRO B 1 154 ? 40.549 61.716 48.406 1.00 17.19 248 PRO B O 1
ATOM 4038 N N . ASP B 1 155 ? 40.374 63.906 47.872 1.00 18.06 249 ASP B N 1
ATOM 4039 C CA . ASP B 1 155 ? 38.988 63.860 47.416 1.00 21.36 249 ASP B CA 1
ATOM 4040 C C . ASP B 1 155 ? 37.996 63.492 48.508 1.00 21.23 249 ASP B C 1
ATOM 4041 O O . ASP B 1 155 ? 37.012 62.815 48.257 1.00 22.29 249 ASP B O 1
ATOM 4046 N N . ILE B 1 156 ? 38.272 63.964 49.717 1.00 20.46 250 ILE B N 1
ATOM 4047 C CA . ILE B 1 156 ? 37.424 63.722 50.877 1.00 20.94 250 ILE B CA 1
ATOM 4048 C C . ILE B 1 156 ? 36.588 64.952 51.195 1.00 20.05 250 ILE B C 1
ATOM 4049 O O . ILE B 1 156 ? 36.886 66.056 50.728 1.00 18.35 250 ILE B O 1
ATOM 4054 N N . LYS B 1 157 ? 35.531 64.754 51.977 1.00 18.10 251 LYS B N 1
ATOM 4055 C CA . LYS B 1 157 ? 34.698 65.866 52.409 1.00 17.02 251 LYS B CA 1
ATOM 4056 C C . LYS B 1 157 ? 34.481 65.678 53.902 1.00 16.13 251 LYS B C 1
ATOM 4057 O O . LYS B 1 157 ? 34.429 64.544 54.370 1.00 13.33 251 LYS B O 1
ATOM 4063 N N . LEU B 1 158 ? 34.391 66.784 54.643 1.00 14.98 252 LEU B N 1
ATOM 4064 C CA . LEU B 1 158 ? 34.031 66.738 56.059 1.00 14.88 252 LEU B CA 1
ATOM 4065 C C . LEU B 1 158 ? 32.757 67.580 55.979 1.00 16.95 252 LEU B C 1
ATOM 4066 O O . LEU B 1 158 ? 32.802 68.775 55.670 1.00 18.00 252 LEU B O 1
ATOM 4071 N N . TYR B 1 159 ? 31.609 66.947 56.201 1.00 16.88 253 TYR B N 1
ATOM 4072 C CA . TYR B 1 159 ? 30.322 67.626 56.061 1.00 18.11 253 TYR B CA 1
ATOM 4073 C C . TYR B 1 159 ? 29.944 68.593 57.165 1.00 18.61 253 TYR B C 1
ATOM 4074 O O . TYR B 1 159 ? 29.096 69.469 56.969 1.00 18.46 253 TYR B O 1
ATOM 4083 N N . CYS B 1 160 ? 30.572 68.434 58.318 1.00 19.02 254 CYS B N 1
ATOM 4084 C CA . CYS B 1 160 ? 30.235 69.247 59.466 1.00 20.44 254 CYS B CA 1
ATOM 4085 C C . CYS B 1 160 ? 31.432 69.828 60.187 1.00 21.12 254 CYS B C 1
ATOM 4086 O O . CYS B 1 160 ? 32.549 69.347 60.047 1.00 20.11 254 CYS B O 1
ATOM 4089 N N . ASP B 1 161 ? 31.171 70.852 60.996 1.00 20.94 255 ASP B N 1
ATOM 4090 C CA . ASP B 1 16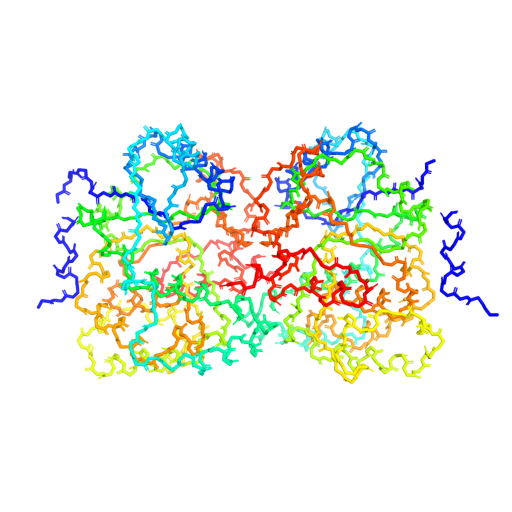1 ? 32.215 71.455 61.810 1.00 19.47 255 ASP B CA 1
ATOM 4091 C C . ASP B 1 161 ? 32.470 70.438 62.900 1.00 20.41 255 ASP B C 1
ATOM 4092 O O . ASP B 1 161 ? 31.565 69.674 63.280 1.00 20.31 255 ASP B O 1
ATOM 4097 N N . ILE B 1 162 ? 33.689 70.433 63.418 1.00 19.67 256 ILE B N 1
ATOM 4098 C CA . ILE B 1 162 ? 34.026 69.552 64.522 1.00 19.87 256 ILE B CA 1
ATOM 4099 C C . ILE B 1 162 ? 34.508 70.549 65.569 1.00 20.48 256 ILE B C 1
ATOM 4100 O O . ILE B 1 162 ? 35.553 71.188 65.404 1.00 18.53 256 ILE B O 1
ATOM 4105 N N . ASN B 1 163 ? 33.727 70.674 66.638 1.00 20.38 257 ASN B N 1
ATOM 4106 C CA . ASN B 1 163 ? 34.007 71.635 67.678 1.00 21.20 257 ASN B CA 1
ATOM 4107 C C . ASN B 1 163 ? 34.739 71.179 68.924 1.00 21.82 257 ASN B C 1
ATOM 4108 O O . ASN B 1 163 ? 34.622 71.806 69.979 1.00 22.22 257 ASN B O 1
ATOM 4113 N N . TYR B 1 164 ? 35.496 70.100 68.811 1.00 20.03 258 TYR B N 1
ATOM 4114 C CA . TYR B 1 164 ? 36.314 69.650 69.929 1.00 19.40 258 TYR B CA 1
ATOM 4115 C C . TYR B 1 164 ? 37.564 69.072 69.323 1.00 19.81 258 TYR B C 1
ATOM 4116 O O . TYR B 1 164 ? 37.586 68.746 68.126 1.00 19.33 258 TYR B O 1
ATOM 4125 N N . ASP B 1 165 ? 38.612 68.984 70.136 1.00 17.77 259 ASP B N 1
ATOM 4126 C CA . ASP B 1 165 ? 39.886 68.444 69.710 1.00 18.69 259 ASP B CA 1
ATOM 4127 C C . ASP B 1 165 ? 39.679 66.922 69.784 1.00 18.27 259 ASP B C 1
ATOM 4128 O O . ASP B 1 165 ? 39.516 66.380 70.875 1.00 15.99 259 ASP B O 1
ATOM 4133 N N . VAL B 1 166 ? 39.685 66.245 68.631 1.00 15.68 260 VAL B N 1
ATOM 4134 C CA . VAL B 1 166 ? 39.454 64.807 68.586 1.00 15.94 260 VAL B CA 1
ATOM 4135 C C . VAL B 1 166 ? 40.571 63.959 69.214 1.00 15.70 260 VAL B C 1
ATOM 4136 O O . VAL B 1 166 ? 40.299 62.964 69.900 1.00 13.68 260 VAL B O 1
ATOM 4140 N N . PHE B 1 167 ? 41.818 64.352 68.989 1.00 15.11 261 PHE B N 1
ATOM 4141 C CA . PHE B 1 167 ? 42.949 63.645 69.574 1.00 16.03 261 PHE B CA 1
ATOM 4142 C C . PHE B 1 167 ? 42.848 63.725 71.094 1.00 17.83 261 PHE B C 1
ATOM 4143 O O . PHE B 1 167 ? 42.973 62.716 71.791 1.00 18.85 261 PHE B O 1
ATOM 4151 N N . LYS B 1 168 ? 42.631 64.934 71.602 1.00 19.19 262 LYS B N 1
ATOM 4152 C CA . LYS B 1 168 ? 42.503 65.126 73.043 1.00 20.15 262 LYS B CA 1
ATOM 4153 C C . LYS B 1 168 ? 41.369 64.251 73.585 1.00 18.67 262 LYS B C 1
ATOM 4154 O O . LYS B 1 168 ? 41.501 63.642 74.657 1.00 17.63 262 LYS B O 1
ATOM 4160 N N . TRP B 1 169 ? 40.257 64.192 72.848 1.00 15.68 263 TRP B N 1
ATOM 4161 C CA . TRP B 1 169 ? 39.117 63.377 73.259 1.00 14.85 263 TRP B CA 1
ATOM 4162 C C . TRP B 1 169 ? 39.491 61.890 73.336 1.00 16.12 263 TRP B C 1
ATOM 4163 O O . TRP B 1 169 ? 39.108 61.189 74.284 1.00 16.86 263 TRP B O 1
ATOM 4174 N N . MET B 1 170 ? 40.211 61.406 72.321 1.00 13.50 264 MET B N 1
ATOM 4175 C CA . MET B 1 170 ? 40.632 60.014 72.272 1.00 16.04 264 MET B CA 1
ATOM 4176 C C . MET B 1 170 ? 41.464 59.709 73.512 1.00 17.93 264 MET B C 1
ATOM 4177 O O . MET B 1 170 ? 41.254 58.699 74.189 1.00 16.70 264 MET B O 1
ATOM 4182 N N . GLN B 1 171 ? 42.408 60.600 73.806 1.00 19.26 265 GLN B N 1
ATOM 4183 C CA . GLN B 1 171 ? 43.295 60.439 74.953 1.00 21.31 265 GLN B CA 1
ATOM 4184 C C . GLN B 1 171 ? 42.577 60.382 76.289 1.00 22.44 265 GLN B C 1
ATOM 4185 O O . GLN B 1 171 ? 42.839 59.492 77.105 1.00 21.63 265 GLN B O 1
ATOM 4191 N N . GLU B 1 172 ? 41.688 61.343 76.516 1.00 22.62 266 GLU B N 1
ATOM 4192 C CA . GLU B 1 172 ? 40.957 61.423 77.774 1.00 22.92 266 GLU B CA 1
ATOM 4193 C C . GLU B 1 172 ? 39.960 60.296 77.946 1.00 23.42 266 GLU B C 1
ATOM 4194 O O . GLU B 1 172 ? 39.632 59.907 79.070 1.00 25.16 266 GLU B O 1
ATOM 4200 N N . ASN B 1 173 ? 39.481 59.762 76.832 1.00 20.30 267 ASN B N 1
ATOM 4201 C CA . ASN B 1 173 ? 38.524 58.688 76.895 1.00 20.63 267 ASN B CA 1
ATOM 4202 C C . ASN B 1 173 ? 39.146 57.328 76.691 1.00 20.37 267 ASN B C 1
ATOM 4203 O O . ASN B 1 173 ? 38.447 56.327 76.619 1.00 20.41 267 ASN B O 1
ATOM 4208 N N . GLU B 1 174 ? 40.472 57.317 76.632 1.00 19.45 268 GLU B N 1
ATOM 4209 C CA . GLU B 1 174 ? 41.255 56.107 76.455 1.00 20.66 268 GLU B CA 1
ATOM 4210 C C . GLU B 1 174 ? 40.786 55.185 75.340 1.00 19.74 268 GLU B C 1
ATOM 4211 O O . GLU B 1 174 ? 40.604 53.975 75.548 1.00 19.47 268 GLU B O 1
ATOM 4217 N N . LYS B 1 175 ? 40.584 55.763 74.154 1.00 17.94 269 LYS B N 1
ATOM 4218 C CA . LYS B 1 175 ? 40.163 54.989 72.987 1.00 16.94 269 LYS B CA 1
ATOM 4219 C C . LYS B 1 175 ? 41.404 54.795 72.119 1.00 16.24 269 LYS B C 1
ATOM 4220 O O . LYS B 1 175 ? 42.276 55.665 72.084 1.00 16.25 269 LYS B O 1
ATOM 4226 N N . VAL B 1 176 ? 41.492 53.646 71.447 1.00 15.71 270 VAL B N 1
ATOM 4227 C CA . VAL B 1 176 ? 42.649 53.317 70.607 1.00 14.73 270 VAL B CA 1
ATOM 4228 C C . VAL B 1 176 ? 42.418 53.416 69.100 1.00 15.14 270 VAL B C 1
ATOM 4229 O O . VAL B 1 176 ? 43.301 53.849 68.362 1.00 15.48 270 VAL B O 1
ATOM 4233 N N . TYR B 1 177 ? 41.235 53.013 68.642 1.00 13.45 271 TYR B N 1
ATOM 4234 C CA . TYR B 1 177 ? 40.956 53.013 67.205 1.00 14.20 271 TYR B CA 1
ATOM 4235 C C . TYR B 1 177 ? 39.600 53.663 66.911 1.00 12.74 271 TYR B C 1
ATOM 4236 O O . TYR B 1 177 ? 38.567 53.175 67.349 1.00 12.85 271 TYR B O 1
ATOM 4245 N N . GLY B 1 178 ? 39.611 54.763 66.168 1.00 12.99 272 GLY B N 1
ATOM 4246 C CA . GLY B 1 178 ? 38.363 55.453 65.837 1.00 10.61 272 GLY B CA 1
ATOM 4247 C C . GLY B 1 178 ? 38.074 55.467 64.343 1.00 12.38 272 GLY B C 1
ATOM 4248 O O . GLY B 1 178 ? 38.966 55.711 63.533 1.00 12.23 272 GLY B O 1
ATOM 4249 N N . PHE B 1 179 ? 36.825 55.213 63.970 1.00 11.98 273 PHE B N 1
ATOM 4250 C CA . PHE B 1 179 ? 36.472 55.159 62.564 1.00 13.01 273 PHE B CA 1
ATOM 4251 C C . PHE B 1 179 ? 35.089 55.755 62.289 1.00 13.31 273 PHE B C 1
ATOM 4252 O O . PHE B 1 179 ? 34.410 56.209 63.214 1.00 12.41 273 PHE B O 1
ATOM 4260 N N . THR B 1 180 ? 34.695 55.804 61.008 1.00 14.33 274 THR B N 1
ATOM 4261 C CA . THR B 1 180 ? 33.369 56.301 60.643 1.00 14.10 274 THR B CA 1
ATOM 4262 C C . THR B 1 180 ? 32.678 55.236 59.773 1.00 15.91 274 THR B C 1
ATOM 4263 O O . THR B 1 180 ? 31.804 54.509 60.253 1.00 19.91 274 THR B O 1
ATOM 4267 N N . VAL B 1 181 ? 33.100 55.099 58.524 1.00 14.93 275 VAL B N 1
ATOM 4268 C CA . VAL B 1 181 ? 32.511 54.110 57.609 1.00 14.03 275 VAL B CA 1
ATOM 4269 C C . VAL B 1 181 ? 33.060 52.693 57.815 1.00 14.43 275 VAL B C 1
ATOM 4270 O O . VAL B 1 181 ? 34.251 52.506 58.123 1.00 14.95 275 VAL B O 1
ATOM 4274 N N . SER B 1 182 ? 32.178 51.708 57.647 1.00 15.27 276 SER B N 1
ATOM 4275 C CA . SER B 1 182 ? 32.521 50.285 57.725 1.00 14.09 276 SER B CA 1
ATOM 4276 C C . SER B 1 182 ? 31.814 49.641 56.508 1.00 13.84 276 SER B C 1
ATOM 4277 O O . SER B 1 182 ? 30.821 50.185 56.003 1.00 13.69 276 SER B O 1
ATOM 4280 N N . ILE B 1 183 ? 32.338 48.524 56.012 1.00 12.84 277 ILE B N 1
ATOM 4281 C CA . ILE B 1 183 ? 31.774 47.868 54.826 1.00 15.00 277 ILE B CA 1
ATOM 4282 C C . ILE B 1 183 ? 32.197 46.407 54.818 1.00 14.58 277 ILE B C 1
ATOM 4283 O O . ILE B 1 183 ? 33.146 46.025 55.521 1.00 12.26 277 ILE B O 1
ATOM 4288 N N . HIS B 1 184 ? 31.510 45.612 53.999 1.00 13.48 278 HIS B N 1
ATOM 4289 C CA . HIS B 1 184 ? 31.857 44.191 53.805 1.00 15.22 278 HIS B CA 1
ATOM 4290 C C . HIS B 1 184 ? 32.876 44.185 52.672 1.00 15.83 278 HIS B C 1
ATOM 4291 O O . HIS B 1 184 ? 32.682 44.863 51.657 1.00 17.04 278 HIS B O 1
ATOM 4298 N N . GLU B 1 185 ? 33.943 43.416 52.835 1.00 14.79 279 GLU B N 1
ATOM 4299 C CA . GLU B 1 185 ? 34.994 43.324 51.824 1.00 15.04 279 GLU B CA 1
ATOM 4300 C C . GLU B 1 185 ? 34.560 42.388 50.684 1.00 15.41 279 GLU B C 1
ATOM 4301 O O . GLU B 1 185 ? 33.727 41.515 50.894 1.00 15.02 279 GLU B O 1
ATOM 4307 N N . TYR B 1 186 ? 35.125 42.579 49.494 1.00 16.78 280 TYR B N 1
ATOM 4308 C CA . TYR B 1 186 ? 34.846 41.686 48.352 1.00 18.82 280 TYR B CA 1
ATOM 4309 C C . TYR B 1 186 ? 35.742 40.489 48.660 1.00 16.50 280 TYR B C 1
ATOM 4310 O O . TYR B 1 186 ? 36.958 40.609 48.667 1.00 15.86 280 TYR B O 1
ATOM 4319 N N . GLU B 1 187 ? 35.146 39.344 48.923 1.00 17.58 281 GLU B N 1
ATOM 4320 C CA . GLU B 1 187 ? 35.926 38.176 49.296 1.00 19.31 281 GLU B CA 1
ATOM 4321 C C . GLU B 1 187 ? 36.991 37.725 48.306 1.00 19.16 281 GLU B C 1
ATOM 4322 O O . GLU B 1 187 ? 38.031 37.198 48.705 1.00 16.00 281 GLU B O 1
ATOM 4328 N N . VAL B 1 188 ? 36.755 37.960 47.017 1.00 18.23 282 VAL B N 1
ATOM 4329 C CA . VAL B 1 188 ? 37.713 37.549 46.001 1.00 18.77 282 VAL B CA 1
ATOM 4330 C C . VAL B 1 188 ? 39.104 38.193 46.172 1.00 18.02 282 VAL B C 1
ATOM 4331 O O . VAL B 1 188 ? 40.074 37.690 45.638 1.00 18.52 282 VAL B O 1
ATOM 4335 N N . THR B 1 189 ? 39.201 39.290 46.925 1.00 17.54 283 THR B N 1
ATOM 4336 C CA . THR B 1 189 ? 40.492 39.963 47.164 1.00 13.55 283 THR B CA 1
ATOM 4337 C C . THR B 1 189 ? 41.237 39.359 48.375 1.00 13.21 283 THR B C 1
ATOM 4338 O O . THR B 1 189 ? 42.444 39.546 48.517 1.00 15.09 283 THR B O 1
ATOM 4342 N N . ILE B 1 190 ? 40.524 38.646 49.246 1.00 12.87 284 ILE B N 1
ATOM 4343 C CA . ILE B 1 190 ? 41.130 38.086 50.463 1.00 12.92 284 ILE B CA 1
ATOM 4344 C C . ILE B 1 190 ? 40.722 36.639 50.782 1.00 12.65 284 ILE B C 1
ATOM 4345 O O . ILE B 1 190 ? 40.423 36.317 51.955 1.00 14.08 284 ILE B O 1
ATOM 4350 N N . PRO B 1 191 ? 40.719 35.743 49.774 1.00 14.22 285 PRO B N 1
ATOM 4351 C CA . PRO B 1 191 ? 40.319 34.351 50.028 1.00 15.08 285 PRO B CA 1
ATOM 4352 C C . PRO B 1 191 ? 40.999 33.629 51.192 1.00 13.32 285 PRO B C 1
ATOM 4353 O O . PRO B 1 191 ? 40.352 32.812 51.845 1.00 15.21 285 PRO B O 1
ATOM 4357 N N . THR B 1 192 ? 42.280 33.882 51.447 1.00 13.61 286 THR B N 1
ATOM 4358 C CA . THR B 1 192 ? 42.927 33.165 52.561 1.00 15.32 286 THR B CA 1
ATOM 4359 C C . THR B 1 192 ? 43.307 34.013 53.774 1.00 15.46 286 THR B C 1
ATOM 4360 O O . THR B 1 192 ? 43.945 33.517 54.716 1.00 15.49 286 THR B O 1
ATOM 4364 N N . LEU B 1 193 ? 42.899 35.278 53.761 1.00 15.47 287 LEU B N 1
ATOM 4365 C CA . LEU B 1 193 ? 43.215 36.173 54.864 1.00 15.55 287 LEU B CA 1
ATOM 4366 C C . LEU B 1 193 ? 42.662 35.708 56.210 1.00 14.83 287 LEU B C 1
ATOM 4367 O O . LEU B 1 193 ? 43.362 35.769 57.225 1.00 15.44 287 LEU B O 1
ATOM 4372 N N . TRP B 1 194 ? 41.425 35.238 56.235 1.00 13.62 288 TRP B N 1
ATOM 4373 C CA . TRP B 1 194 ? 40.844 34.828 57.511 1.00 16.63 288 TRP B CA 1
ATOM 4374 C C . TRP B 1 194 ? 41.478 33.582 58.123 1.00 17.89 288 TRP B C 1
ATOM 4375 O O . TRP B 1 194 ? 41.690 33.521 59.327 1.00 18.83 288 TRP B O 1
ATOM 4386 N N . GLN B 1 195 ? 41.768 32.594 57.287 1.00 18.86 289 GLN B N 1
ATOM 4387 C CA . GLN B 1 195 ? 42.387 31.364 57.758 1.00 20.76 289 GLN B CA 1
ATOM 4388 C C . GLN B 1 195 ? 43.780 31.683 58.304 1.00 18.74 289 GLN B C 1
ATOM 4389 O O . GLN B 1 195 ? 44.181 31.182 59.371 1.00 17.42 289 GLN B O 1
ATOM 4395 N N . THR B 1 196 ? 44.502 32.528 57.571 1.00 16.97 290 THR B N 1
ATOM 4396 C CA . THR B 1 196 ? 45.839 32.958 57.969 1.00 16.63 290 THR B CA 1
ATOM 4397 C C . THR B 1 196 ? 45.795 33.652 59.330 1.00 16.14 290 THR B C 1
ATOM 4398 O O . THR B 1 196 ? 46.669 33.445 60.183 1.00 17.47 290 THR B O 1
ATOM 4402 N N . SER B 1 197 ? 44.780 34.482 59.523 1.00 15.32 291 SER B N 1
ATOM 4403 C CA . SER B 1 197 ? 44.628 35.224 60.776 1.00 15.22 291 SER B CA 1
ATOM 4404 C C . SER B 1 197 ? 44.268 34.317 61.951 1.00 14.58 291 SER B C 1
ATOM 4405 O O . SER B 1 197 ? 44.800 34.486 63.061 1.00 15.44 291 SER B O 1
ATOM 4408 N N . MET B 1 198 ? 43.372 33.368 61.706 1.00 13.74 292 MET B N 1
ATOM 4409 C CA . MET B 1 198 ? 42.937 32.426 62.737 1.00 15.23 292 MET B CA 1
ATOM 4410 C C . MET B 1 198 ? 44.066 31.479 63.116 1.00 16.50 292 MET B C 1
ATOM 4411 O O . MET B 1 198 ? 44.167 31.064 64.272 1.00 15.40 292 MET B O 1
ATOM 4416 N N . ASP B 1 199 ? 44.903 31.116 62.146 1.00 17.37 293 ASP B N 1
ATOM 4417 C CA . ASP B 1 199 ? 46.015 30.228 62.450 1.00 18.60 293 ASP B CA 1
ATOM 4418 C C . ASP B 1 199 ? 46.964 31.013 63.359 1.00 18.27 293 ASP B C 1
ATOM 4419 O O . ASP B 1 199 ? 47.504 30.465 64.317 1.00 18.42 293 ASP B O 1
ATOM 4424 N N . PHE B 1 200 ? 47.144 32.300 63.059 1.00 17.54 294 PHE B N 1
ATOM 4425 C CA . PHE B 1 200 ? 47.998 33.168 63.869 1.00 18.05 294 PHE B CA 1
ATOM 4426 C C . PHE B 1 200 ? 47.482 33.213 65.316 1.00 17.90 294 PHE B C 1
ATOM 4427 O O . PHE B 1 200 ? 48.259 33.117 66.258 1.00 17.53 294 PHE B O 1
ATOM 4435 N N . ILE B 1 201 ? 46.172 33.354 65.485 1.00 19.70 295 ILE B N 1
ATOM 4436 C CA . ILE B 1 201 ? 45.572 33.401 66.827 1.00 22.27 295 ILE B CA 1
ATOM 4437 C C . ILE B 1 201 ? 45.697 32.049 67.538 1.00 23.03 295 ILE B C 1
ATOM 4438 O O . ILE B 1 201 ? 45.879 31.982 68.764 1.00 22.41 295 ILE B O 1
ATOM 4443 N N . LYS B 1 202 ? 45.628 30.973 66.765 1.00 22.41 296 LYS B N 1
ATOM 4444 C CA . LYS B 1 202 ? 45.758 29.647 67.344 1.00 22.93 296 LYS B CA 1
ATOM 4445 C C . LYS B 1 202 ? 47.160 29.476 67.940 1.00 21.53 296 LYS B C 1
ATOM 4446 O O . LYS B 1 202 ? 47.316 28.909 69.030 1.00 18.92 296 LYS B O 1
ATOM 4452 N N . LYS B 1 203 ? 48.171 29.980 67.233 1.00 18.76 297 LYS B N 1
ATOM 4453 C CA . LYS B 1 203 ? 49.561 29.870 67.680 1.00 19.30 297 LYS B CA 1
ATOM 4454 C C . LYS B 1 203 ? 49.983 30.932 68.692 1.00 20.12 297 LYS B C 1
ATOM 4455 O O . LYS B 1 203 ? 50.997 30.770 69.371 1.00 20.91 297 LYS B O 1
ATOM 4461 N N . ASN B 1 204 ? 49.205 32.010 68.786 1.00 19.80 298 ASN B N 1
ATOM 4462 C CA . ASN B 1 204 ? 49.497 33.109 69.696 1.00 20.46 298 ASN B CA 1
ATOM 4463 C C . ASN B 1 204 ? 48.260 33.538 70.486 1.00 21.65 298 ASN B C 1
ATOM 4464 O O . ASN B 1 204 ? 47.843 34.694 70.434 1.00 22.02 298 ASN B O 1
ATOM 4469 N N . PRO B 1 205 ? 47.684 32.606 71.267 1.00 22.24 299 PRO B N 1
ATOM 4470 C CA . PRO B 1 205 ? 46.489 32.850 72.078 1.00 22.82 299 PRO B CA 1
ATOM 4471 C C . PRO B 1 205 ? 46.593 34.021 73.032 1.00 23.49 299 PRO B C 1
ATOM 4472 O O . PRO B 1 205 ? 45.573 34.576 73.413 1.00 24.91 299 PRO B O 1
ATOM 4476 N N . GLU B 1 206 ? 47.812 34.392 73.419 1.00 23.62 300 GLU B N 1
ATOM 4477 C CA . GLU B 1 206 ? 47.985 35.509 74.334 1.00 25.09 300 GLU B CA 1
ATOM 4478 C C . GLU B 1 206 ? 47.631 36.859 73.695 1.00 24.31 300 GLU B C 1
ATOM 4479 O O . GLU B 1 206 ? 47.368 37.823 74.401 1.00 22.60 300 GLU B O 1
ATOM 4485 N N . TYR B 1 207 ? 47.620 36.930 72.367 1.00 23.34 301 TYR B N 1
ATOM 4486 C CA . TYR B 1 207 ? 47.308 38.193 71.710 1.00 22.32 301 TYR B CA 1
ATOM 4487 C C . TYR B 1 207 ? 45.813 38.447 71.553 1.00 21.93 301 TYR B C 1
ATOM 4488 O O . TYR B 1 207 ? 45.395 39.562 71.229 1.00 20.32 301 TYR B O 1
ATOM 4497 N N . LEU B 1 208 ? 45.015 37.414 71.773 1.00 21.79 302 LEU B N 1
ATOM 4498 C CA . LEU B 1 208 ? 43.574 37.543 71.659 1.00 22.01 302 LEU B CA 1
ATOM 4499 C C . LEU B 1 208 ? 43.034 38.131 72.963 1.00 22.00 302 LEU B C 1
ATOM 4500 O O . LEU B 1 208 ? 43.085 37.483 74.007 1.00 23.55 302 LEU B O 1
ATOM 4505 N N . ASP B 1 209 ? 42.536 39.361 72.923 1.00 21.78 303 ASP B N 1
ATOM 4506 C CA . ASP B 1 209 ? 42.011 39.968 74.139 1.00 20.54 303 ASP B CA 1
ATOM 4507 C C . ASP B 1 209 ? 40.751 39.254 74.573 1.00 21.54 303 ASP B C 1
ATOM 4508 O O . ASP B 1 209 ? 39.856 38.957 73.753 1.00 20.13 303 ASP B O 1
ATOM 4513 N N . GLU B 1 210 ? 40.679 38.996 75.872 1.00 22.97 304 GLU B N 1
ATOM 4514 C CA . GLU B 1 210 ? 39.546 38.317 76.482 1.00 24.14 304 GLU B CA 1
ATOM 4515 C C . GLU B 1 210 ? 38.194 39.001 76.200 1.00 23.62 304 GLU B C 1
ATOM 4516 O O . GLU B 1 210 ? 37.155 38.337 76.148 1.00 23.48 304 GLU B O 1
ATOM 4522 N N . ASN B 1 211 ? 38.196 40.319 76.036 1.00 22.43 305 ASN B N 1
ATOM 4523 C CA . ASN B 1 211 ? 36.953 41.048 75.759 1.00 22.84 305 ASN B CA 1
ATOM 4524 C C . ASN B 1 211 ? 36.967 41.727 74.387 1.00 21.70 305 ASN B C 1
ATOM 4525 O O . ASN B 1 211 ? 36.570 42.886 74.266 1.00 22.23 305 ASN B O 1
ATOM 4530 N N . ASN B 1 212 ? 37.394 40.999 73.360 1.00 19.50 306 ASN B N 1
ATOM 4531 C CA . ASN B 1 212 ? 37.512 41.543 72.004 1.00 18.48 306 ASN B CA 1
ATOM 4532 C C . ASN B 1 212 ? 36.192 41.721 71.230 1.00 18.36 306 ASN B C 1
ATOM 4533 O O . ASN B 1 212 ? 35.109 41.382 71.713 1.00 17.22 306 ASN B O 1
ATOM 4538 N N . LEU B 1 213 ? 36.308 42.231 70.003 1.00 15.51 307 LEU B N 1
ATOM 4539 C CA . LEU B 1 213 ? 35.148 42.467 69.157 1.00 17.67 307 LEU B CA 1
ATOM 4540 C C . LEU B 1 213 ? 35.038 41.422 68.043 1.00 17.91 307 LEU B C 1
ATOM 4541 O O . LEU B 1 213 ? 34.757 41.772 66.901 1.00 19.01 307 LEU B O 1
ATOM 4546 N N . MET B 1 214 ? 35.258 40.149 68.357 1.00 16.72 308 MET B N 1
ATOM 4547 C CA . MET B 1 214 ? 35.152 39.104 67.331 1.00 16.58 308 MET B CA 1
ATOM 4548 C C . MET B 1 214 ? 33.772 39.069 66.664 1.00 17.24 308 MET B C 1
ATOM 4549 O O . MET B 1 214 ? 33.654 38.751 65.469 1.00 18.09 308 MET B O 1
ATOM 4554 N N . SER B 1 215 ? 32.723 39.391 67.425 1.00 16.09 309 SER B N 1
ATOM 4555 C CA . SER B 1 215 ? 31.367 39.373 66.890 1.00 14.39 309 SER B CA 1
ATOM 4556 C C . SER B 1 215 ? 31.119 40.362 65.754 1.00 15.02 309 SER B C 1
ATOM 4557 O O . SER B 1 215 ? 30.116 40.261 65.034 1.00 15.18 309 SER B O 1
ATOM 4560 N N . PHE B 1 216 ? 32.001 41.335 65.615 1.00 12.74 310 PHE B N 1
ATOM 4561 C CA . PHE B 1 216 ? 31.878 42.289 64.528 1.00 14.90 310 PHE B CA 1
ATOM 4562 C C . PHE B 1 216 ? 32.423 41.611 63.255 1.00 14.32 310 PHE B C 1
ATOM 4563 O O . PHE B 1 216 ? 31.905 41.827 62.153 1.00 12.66 310 PHE B O 1
ATOM 4571 N N . LEU B 1 217 ? 33.436 40.762 63.434 1.00 13.12 311 LEU B N 1
ATOM 4572 C CA . LEU B 1 217 ? 34.077 40.072 62.310 1.00 14.70 311 LEU B CA 1
ATOM 4573 C C . LEU B 1 217 ? 33.472 38.727 61.923 1.00 15.92 311 LEU B C 1
ATOM 4574 O O . LEU B 1 217 ? 33.660 38.252 60.804 1.00 14.96 311 LEU B O 1
ATOM 4579 N N . SER B 1 218 ? 32.738 38.113 62.837 1.00 16.90 312 SER B N 1
ATOM 4580 C CA . SER B 1 218 ? 32.239 36.767 62.586 1.00 18.89 312 SER B CA 1
ATOM 4581 C C . SER B 1 218 ? 30.888 36.535 63.236 1.00 20.72 312 SER B C 1
ATOM 4582 O O . SER B 1 218 ? 30.613 37.039 64.326 1.00 20.11 312 SER B O 1
ATOM 4585 N N . ASN B 1 219 ? 30.044 35.781 62.546 1.00 22.89 313 ASN B N 1
ATOM 4586 C CA . ASN B 1 219 ? 28.721 35.456 63.042 1.00 25.81 313 ASN B CA 1
ATOM 4587 C C . ASN B 1 219 ? 28.764 34.076 63.715 1.00 27.26 313 ASN B C 1
ATOM 4588 O O . ASN B 1 219 ? 27.826 33.692 64.419 1.00 27.69 313 ASN B O 1
ATOM 4593 N N . ASP B 1 220 ? 29.849 33.335 63.494 1.00 26.05 314 ASP B N 1
ATOM 4594 C CA . ASP B 1 220 ? 29.969 31.988 64.049 1.00 27.13 314 ASP B CA 1
ATOM 4595 C C . ASP B 1 220 ? 31.176 31.761 64.948 1.00 26.87 314 ASP B C 1
ATOM 4596 O O . ASP B 1 220 ? 31.790 30.692 64.918 1.00 26.43 314 ASP B O 1
ATOM 4601 N N . ASN B 1 221 ? 31.518 32.776 65.732 1.00 26.83 315 ASN B N 1
ATOM 4602 C CA . ASN B 1 221 ? 32.628 32.703 66.674 1.00 27.80 315 ASN B CA 1
ATOM 4603 C C . ASN B 1 221 ? 34.001 32.409 66.102 1.00 25.73 315 ASN B C 1
ATOM 4604 O O . ASN B 1 221 ? 34.786 31.701 66.738 1.00 24.61 315 ASN B O 1
ATOM 4609 N N . GLY B 1 222 ? 34.307 32.923 64.916 1.00 21.14 316 GLY B N 1
ATOM 4610 C CA . GLY B 1 222 ? 35.626 32.672 64.371 1.00 21.08 316 GLY B CA 1
ATOM 4611 C C . GLY B 1 222 ? 35.778 31.642 63.271 1.00 20.65 316 GLY B C 1
ATOM 4612 O O . GLY B 1 222 ? 36.832 31.602 62.604 1.00 20.06 316 GLY B O 1
ATOM 4613 N N . LYS B 1 223 ? 34.756 30.807 63.085 1.00 19.13 317 LYS B N 1
ATOM 4614 C CA . LYS B 1 223 ? 34.788 29.787 62.037 1.00 21.21 317 LYS B CA 1
ATOM 4615 C C . LYS B 1 223 ? 34.963 30.453 60.672 1.00 20.76 317 LYS B C 1
ATOM 4616 O O . LYS B 1 223 ? 35.806 30.041 59.868 1.00 21.48 317 LYS B O 1
ATOM 4622 N N . THR B 1 224 ? 34.168 31.484 60.410 1.00 18.16 318 THR B N 1
ATOM 4623 C CA . THR B 1 224 ? 34.275 32.183 59.142 1.00 19.04 318 THR B CA 1
ATOM 4624 C C . THR B 1 224 ? 34.244 33.691 59.330 1.00 18.50 318 THR B C 1
ATOM 4625 O O . THR B 1 224 ? 33.713 34.201 60.322 1.00 16.14 318 THR B O 1
ATOM 4629 N N . TYR B 1 225 ? 34.815 34.387 58.353 1.00 17.56 319 TYR B N 1
ATOM 4630 C CA . TYR B 1 225 ? 34.862 35.839 58.342 1.00 16.17 319 TYR B CA 1
ATOM 4631 C C . TYR B 1 225 ? 33.582 36.339 57.644 1.00 17.10 319 TYR B C 1
ATOM 4632 O O . TYR B 1 225 ? 33.246 35.863 56.543 1.00 14.90 319 TYR B O 1
ATOM 4641 N N . ASN B 1 226 ? 32.869 37.273 58.269 1.00 13.31 320 ASN B N 1
ATOM 4642 C CA . ASN B 1 226 ? 31.650 37.809 57.655 1.00 14.16 320 ASN B CA 1
ATOM 4643 C C . ASN B 1 226 ? 32.021 38.938 56.697 1.00 12.97 320 ASN B C 1
ATOM 4644 O O . ASN B 1 226 ? 31.158 39.544 56.060 1.00 13.86 320 ASN B O 1
ATOM 4649 N N . LEU B 1 227 ? 33.322 39.209 56.623 1.00 12.63 321 LEU B N 1
ATOM 4650 C CA . LEU B 1 227 ? 33.887 40.207 55.710 1.00 13.77 321 LEU B CA 1
ATOM 4651 C C . LEU B 1 227 ? 33.812 41.658 56.174 1.00 12.70 321 LEU B C 1
ATOM 4652 O O . LEU B 1 227 ? 34.303 42.552 55.497 1.00 12.84 321 LEU B O 1
ATOM 4657 N N . CYS B 1 228 ? 33.188 41.896 57.316 1.00 12.12 322 CYS B N 1
ATOM 4658 C CA . CYS B 1 228 ? 33.100 43.248 57.865 1.00 14.24 322 CYS B CA 1
ATOM 4659 C C . CYS B 1 228 ? 34.444 43.878 58.244 1.00 13.66 322 CYS B C 1
ATOM 4660 O O . CYS B 1 228 ? 35.297 43.229 58.833 1.00 15.25 322 CYS B O 1
ATOM 4663 N N . HIS B 1 229 ? 34.627 45.153 57.909 1.00 14.21 323 HIS B N 1
ATOM 4664 C CA . HIS B 1 229 ? 35.853 45.865 58.285 1.00 13.23 323 HIS B CA 1
ATOM 4665 C C . HIS B 1 229 ? 35.611 47.368 58.386 1.00 12.72 323 HIS B C 1
ATOM 4666 O O . HIS B 1 229 ? 34.647 47.893 57.835 1.00 12.32 323 HIS B O 1
ATOM 4673 N N . PHE B 1 230 ? 36.472 48.049 59.128 1.00 12.31 324 PHE B N 1
ATOM 4674 C CA . PHE B 1 230 ? 36.388 49.499 59.252 1.00 12.54 324 PHE B CA 1
ATOM 4675 C C . PHE B 1 230 ? 37.096 50.010 57.984 1.00 12.52 324 PHE B C 1
ATOM 4676 O O . PHE B 1 230 ? 38.124 49.454 57.587 1.00 12.00 324 PHE B O 1
ATOM 4684 N N . TRP B 1 231 ? 36.532 51.035 57.345 1.00 15.02 325 TRP B N 1
ATOM 4685 C CA . TRP B 1 231 ? 37.094 51.593 56.103 1.00 14.90 325 TRP B CA 1
ATOM 4686 C C . TRP B 1 231 ? 38.264 52.491 56.486 1.00 14.71 325 TRP B C 1
ATOM 4687 O O . TRP B 1 231 ? 38.073 53.645 56.898 1.00 14.09 325 TRP B O 1
ATOM 4698 N N . SER B 1 232 ? 39.472 51.956 56.318 1.00 14.25 326 SER B N 1
ATOM 4699 C CA . SER B 1 232 ? 40.701 52.645 56.727 1.00 15.26 326 SER B CA 1
ATOM 4700 C C . SER B 1 232 ? 41.034 54.022 56.132 1.00 13.79 326 SER B C 1
ATOM 4701 O O . SER B 1 232 ? 41.896 54.713 56.667 1.00 13.81 326 SER B O 1
ATOM 4704 N N . ASN B 1 233 ? 40.343 54.427 55.067 1.00 12.66 327 ASN B N 1
ATOM 4705 C CA . ASN B 1 233 ? 40.536 55.757 54.474 1.00 14.04 327 ASN B CA 1
ATOM 4706 C C . ASN B 1 233 ? 40.300 56.784 55.581 1.00 14.52 327 ASN B C 1
ATOM 4707 O O . ASN B 1 233 ? 40.854 57.879 55.574 1.00 15.41 327 ASN B O 1
ATOM 4712 N N . PHE B 1 234 ? 39.454 56.427 56.538 1.00 14.52 328 PHE B N 1
ATOM 4713 C CA . PHE B 1 234 ? 39.244 57.310 57.665 1.00 14.68 328 PHE B CA 1
ATOM 4714 C C . PHE B 1 234 ? 39.616 56.555 58.922 1.00 14.55 328 PHE B C 1
ATOM 4715 O O . PHE B 1 234 ? 38.973 55.560 59.256 1.00 13.40 328 PHE B O 1
ATOM 4723 N N . GLU B 1 235 ? 40.680 57.024 59.586 1.00 12.37 329 GLU B N 1
ATOM 4724 C CA . GLU B 1 235 ? 41.154 56.459 60.847 1.00 14.28 329 GLU B CA 1
ATOM 4725 C C . GLU B 1 235 ? 41.745 57.537 61.734 1.00 15.12 329 GLU B C 1
ATOM 4726 O O . GLU B 1 235 ? 42.489 58.400 61.273 1.00 12.42 329 GLU B O 1
ATOM 4732 N N . ILE B 1 236 ? 41.389 57.493 63.009 1.00 13.86 330 ILE B N 1
ATOM 4733 C CA . ILE B 1 236 ? 41.986 58.390 63.991 1.00 13.58 330 ILE B CA 1
ATOM 4734 C C . ILE B 1 236 ? 42.352 57.368 65.062 1.00 15.31 330 ILE B C 1
ATOM 4735 O O . ILE B 1 236 ? 41.466 56.845 65.745 1.00 14.68 330 ILE B O 1
ATOM 4740 N N . ALA B 1 237 ? 43.646 57.073 65.208 1.00 14.54 331 ALA B N 1
ATOM 4741 C CA . ALA B 1 237 ? 44.043 56.038 66.154 1.00 14.58 331 ALA B CA 1
ATOM 4742 C C . ALA B 1 237 ? 45.375 56.226 66.803 1.00 14.24 331 ALA B C 1
ATOM 4743 O O . ALA B 1 237 ? 46.142 57.120 66.460 1.00 14.88 331 ALA B O 1
ATOM 4745 N N . ASN B 1 238 ? 45.648 55.331 67.740 1.00 14.81 332 ASN B N 1
ATOM 4746 C CA . ASN B 1 238 ? 46.890 55.359 68.491 1.00 14.30 332 ASN B CA 1
ATOM 4747 C C . ASN B 1 238 ? 47.969 54.511 67.810 1.00 15.94 332 ASN B C 1
ATOM 4748 O O . ASN B 1 238 ? 47.830 53.295 67.678 1.00 14.50 332 ASN B O 1
ATOM 4753 N N . LEU B 1 239 ? 49.038 55.170 67.368 1.00 14.84 333 LEU B N 1
ATOM 4754 C CA . LEU B 1 239 ? 50.134 54.502 66.686 1.00 16.47 333 LEU B CA 1
ATOM 4755 C C . LEU B 1 239 ? 50.724 53.349 67.499 1.00 15.93 333 LEU B C 1
ATOM 4756 O O . LEU B 1 239 ? 51.312 52.456 66.933 1.00 15.74 333 LEU B O 1
ATOM 4761 N N . ASN B 1 240 ? 50.544 53.365 68.818 1.00 16.42 334 ASN B N 1
ATOM 4762 C CA . ASN B 1 240 ? 51.089 52.299 69.660 1.00 15.64 334 ASN B CA 1
ATOM 4763 C C . ASN B 1 240 ? 50.418 50.945 69.504 1.00 15.14 334 ASN B C 1
ATOM 4764 O O . ASN B 1 240 ? 50.958 49.921 69.931 1.00 14.60 334 ASN B O 1
ATOM 4769 N N . LEU B 1 241 ? 49.226 50.926 68.916 1.00 17.08 335 LEU B N 1
ATOM 4770 C CA . LEU B 1 241 ? 48.574 49.643 68.638 1.00 14.55 335 LEU B CA 1
ATOM 4771 C C . LEU B 1 241 ? 49.447 48.987 67.548 1.00 15.45 335 LEU B C 1
ATOM 4772 O O . LEU B 1 241 ? 49.908 47.840 67.679 1.00 14.60 335 LEU B O 1
ATOM 4777 N N . TRP B 1 242 ? 49.690 49.720 66.468 1.00 14.51 336 TRP B N 1
ATOM 4778 C CA . TRP B 1 242 ? 50.492 49.151 65.376 1.00 15.16 336 TRP B CA 1
ATOM 4779 C C . TRP B 1 242 ? 51.922 48.815 65.797 1.00 14.81 336 TRP B C 1
ATOM 4780 O O . TRP B 1 242 ? 52.508 47.853 65.304 1.00 15.23 336 TRP B O 1
ATOM 4791 N N . ARG B 1 243 ? 52.482 49.589 66.718 1.00 15.88 337 ARG B N 1
ATOM 4792 C CA . ARG B 1 243 ? 53.838 49.319 67.176 1.00 17.85 337 ARG B CA 1
ATOM 4793 C C . ARG B 1 243 ? 53.927 48.232 68.253 1.00 17.33 337 ARG B C 1
ATOM 4794 O O . ARG B 1 243 ? 55.018 47.908 68.731 1.00 18.97 337 ARG B O 1
ATOM 4802 N N . SER B 1 244 ? 52.793 47.643 68.616 1.00 16.07 338 SER B N 1
ATOM 4803 C CA . SER B 1 244 ? 52.796 46.597 69.642 1.00 17.24 338 SER B CA 1
ATOM 4804 C C . SER B 1 244 ? 53.344 45.259 69.125 1.00 18.98 338 SER B C 1
ATOM 4805 O O . SER B 1 244 ? 53.379 45.012 67.916 1.00 17.64 338 SER B O 1
ATOM 4808 N N . PRO B 1 245 ? 53.808 44.384 70.038 1.00 19.18 339 PRO B N 1
ATOM 4809 C CA . PRO B 1 245 ? 54.327 43.090 69.563 1.00 18.66 339 PRO B CA 1
ATOM 4810 C C . PRO B 1 245 ? 53.242 42.281 68.820 1.00 17.22 339 PRO B C 1
ATOM 4811 O O . PRO B 1 245 ? 53.518 41.675 67.779 1.00 18.04 339 PRO B O 1
ATOM 4815 N N . ALA B 1 246 ? 52.020 42.273 69.339 1.00 14.73 340 ALA B N 1
ATOM 4816 C CA . ALA B 1 246 ? 50.934 41.525 68.686 1.00 15.37 340 ALA B CA 1
ATOM 4817 C C . ALA B 1 246 ? 50.777 41.892 67.214 1.00 14.64 340 ALA B C 1
ATOM 4818 O O . ALA B 1 246 ? 50.684 41.013 66.338 1.00 14.66 340 ALA B O 1
ATOM 4820 N N . TYR B 1 247 ? 50.729 43.186 66.938 1.00 12.88 341 TYR B N 1
ATOM 4821 C CA . TYR B 1 247 ? 50.552 43.625 65.566 1.00 14.37 341 TYR B CA 1
ATOM 4822 C C . TYR B 1 247 ? 51.788 43.426 64.711 1.00 14.20 341 TYR B C 1
ATOM 4823 O O . TYR B 1 247 ? 51.679 43.010 63.550 1.00 14.49 341 TYR B O 1
ATOM 4832 N N . ARG B 1 248 ? 52.968 43.713 65.256 1.00 15.20 342 ARG B N 1
ATOM 4833 C CA . ARG B 1 248 ? 54.193 43.511 64.478 1.00 15.98 342 ARG B CA 1
ATOM 4834 C C . ARG B 1 248 ? 54.269 42.040 64.039 1.00 16.66 342 ARG B C 1
ATOM 4835 O O . ARG B 1 248 ? 54.582 41.749 62.877 1.00 16.46 342 ARG B O 1
ATOM 4843 N N . GLU B 1 249 ? 54.000 41.118 64.961 1.00 14.62 343 GLU B N 1
ATOM 4844 C CA . GLU B 1 249 ? 54.020 39.683 64.651 1.00 17.60 343 GLU B CA 1
ATOM 4845 C C . GLU B 1 249 ? 52.871 39.273 63.722 1.00 17.32 343 GLU B C 1
ATOM 4846 O O . GLU B 1 249 ? 53.021 38.384 62.895 1.00 16.47 343 GLU B O 1
ATOM 4852 N N . TYR B 1 250 ? 51.699 39.941 63.824 1.00 17.23 344 TYR B N 1
ATOM 4853 C CA . TYR B 1 250 ? 50.584 39.659 62.927 1.00 17.33 344 TYR B CA 1
ATOM 4854 C C . TYR B 1 250 ? 50.965 40.108 61.503 1.00 16.45 344 TYR B C 1
ATOM 4855 O O . TYR B 1 250 ? 50.863 39.333 60.551 1.00 19.35 344 TYR B O 1
ATOM 4864 N N . PHE B 1 251 ? 51.416 41.346 61.350 1.00 17.44 345 PHE B N 1
ATOM 4865 C CA . PHE B 1 251 ? 51.808 41.825 60.024 1.00 15.53 345 PHE B CA 1
ATOM 4866 C C . PHE B 1 251 ? 52.919 40.978 59.391 1.00 17.37 345 PHE B C 1
ATOM 4867 O O . PHE B 1 251 ? 52.873 40.673 58.197 1.00 18.55 345 PHE B O 1
ATOM 4875 N N . ASP B 1 252 ? 53.921 40.600 60.177 1.00 17.39 346 ASP B N 1
ATOM 4876 C CA . ASP B 1 252 ? 55.011 39.787 59.653 1.00 20.28 346 ASP B CA 1
ATOM 4877 C C . ASP B 1 252 ? 54.472 38.438 59.133 1.00 18.28 346 ASP B C 1
ATOM 4878 O O . ASP B 1 252 ? 54.926 37.917 58.108 1.00 16.09 346 ASP B O 1
ATOM 4883 N N . THR B 1 253 ? 53.501 37.874 59.843 1.00 16.81 347 THR B N 1
ATOM 4884 C CA . THR B 1 253 ? 52.873 36.619 59.414 1.00 17.75 347 THR B CA 1
ATOM 4885 C C . THR B 1 253 ? 52.129 36.789 58.080 1.00 17.18 347 THR B C 1
ATOM 4886 O O . THR B 1 253 ? 52.194 35.922 57.189 1.00 16.36 347 THR B O 1
ATOM 4890 N N . LEU B 1 254 ? 51.423 37.905 57.950 1.00 15.89 348 LEU B N 1
ATOM 4891 C CA . LEU B 1 254 ? 50.695 38.212 56.728 1.00 15.37 348 LEU B CA 1
ATOM 4892 C C . LEU B 1 254 ? 51.670 38.444 55.589 1.00 16.04 348 LEU B C 1
ATOM 4893 O O . LEU B 1 254 ? 51.461 37.973 54.472 1.00 16.16 348 LEU B O 1
ATOM 4898 N N . ASP B 1 255 ? 52.735 39.180 55.890 1.00 17.12 349 ASP B N 1
ATOM 4899 C CA . ASP B 1 255 ? 53.736 39.539 54.902 1.00 18.55 349 ASP B CA 1
ATOM 4900 C C . ASP B 1 255 ? 54.394 38.299 54.299 1.00 19.07 349 ASP B C 1
ATOM 4901 O O . ASP B 1 255 ? 54.600 38.232 53.087 1.00 17.86 349 ASP B O 1
ATOM 4906 N N . HIS B 1 256 ? 54.727 37.329 55.144 1.00 20.24 350 HIS B N 1
ATOM 4907 C CA . HIS B 1 256 ? 55.333 36.091 54.664 1.00 20.81 350 HIS B CA 1
ATOM 4908 C C . HIS B 1 256 ? 54.325 35.154 54.019 1.00 20.00 350 HIS B C 1
ATOM 4909 O O . HIS B 1 256 ? 54.718 34.270 53.253 1.00 21.33 350 HIS B O 1
ATOM 4916 N N . GLN B 1 257 ? 53.036 35.308 54.313 1.00 18.63 351 GLN B N 1
ATOM 4917 C CA . GLN B 1 257 ? 52.064 34.402 53.685 1.00 19.60 351 GLN B CA 1
ATOM 4918 C C . GLN B 1 257 ? 52.000 34.760 52.201 1.00 20.43 351 GLN B C 1
ATOM 4919 O O . GLN B 1 257 ? 51.955 33.871 51.350 1.00 22.19 351 GLN B O 1
ATOM 4925 N N . GLY B 1 258 ? 52.023 36.057 51.889 1.00 18.58 352 GLY B N 1
ATOM 4926 C CA . GLY B 1 258 ? 52.001 36.482 50.498 1.00 17.79 352 GLY B CA 1
ATOM 4927 C C . GLY B 1 258 ? 50.714 37.081 49.941 1.00 16.41 352 GLY B C 1
ATOM 4928 O O . GLY B 1 258 ? 50.704 37.515 48.806 1.00 17.93 352 GLY B O 1
ATOM 4929 N N . GLY B 1 259 ? 49.649 37.128 50.732 1.00 16.19 353 GLY B N 1
ATOM 4930 C CA . GLY B 1 259 ? 48.373 37.667 50.266 1.00 17.16 353 GLY B CA 1
ATOM 4931 C C . GLY B 1 259 ? 48.343 39.111 49.761 1.00 17.70 353 GLY B C 1
ATOM 4932 O O . GLY B 1 259 ? 47.469 39.469 48.972 1.00 17.77 353 GLY B O 1
ATOM 4933 N N . PHE B 1 260 ? 49.258 39.962 50.214 1.00 17.49 354 PHE B N 1
ATOM 4934 C CA . PHE B 1 260 ? 49.268 41.336 49.708 1.00 17.50 354 PHE B CA 1
ATOM 4935 C C . PHE B 1 260 ? 49.547 41.305 48.208 1.00 18.10 354 PHE B C 1
ATOM 4936 O O . PHE B 1 260 ? 49.047 42.149 47.462 1.00 18.22 354 PHE B O 1
ATOM 4944 N N . PHE B 1 261 ? 50.337 40.319 47.776 1.00 16.82 355 PHE B N 1
ATOM 4945 C CA . PHE B 1 261 ? 50.712 40.195 46.371 1.00 19.15 355 PHE B CA 1
ATOM 4946 C C . PHE B 1 261 ? 50.066 39.050 45.586 1.00 19.92 355 PHE B C 1
ATOM 4947 O O . PHE B 1 261 ? 49.864 39.194 44.380 1.00 21.30 355 PHE B O 1
ATOM 4955 N N . TYR B 1 262 ? 49.766 37.924 46.246 1.00 19.93 356 TYR B N 1
ATOM 4956 C CA . TYR B 1 262 ? 49.148 36.778 45.562 1.00 20.34 356 TYR B CA 1
ATOM 4957 C C . TYR B 1 262 ? 47.625 36.825 45.528 1.00 19.74 356 TYR B C 1
ATOM 4958 O O . TYR B 1 262 ? 46.992 36.008 44.854 1.00 21.29 356 TYR B O 1
ATOM 4967 N N . GLU B 1 263 ? 47.041 37.725 46.319 1.00 19.66 357 GLU B N 1
ATOM 4968 C CA . GLU B 1 263 ? 45.597 37.953 46.331 1.00 17.57 357 GLU B CA 1
ATOM 4969 C C . GLU B 1 263 ? 45.585 39.479 46.191 1.00 16.62 357 GLU B C 1
ATOM 4970 O O . GLU B 1 263 ? 46.280 40.012 45.312 1.00 15.43 357 GLU B O 1
ATOM 4976 N N . ARG B 1 264 ? 44.828 40.199 47.006 1.00 15.57 358 ARG B N 1
ATOM 4977 C CA . ARG B 1 264 ? 44.870 41.654 46.923 1.00 14.30 358 ARG B CA 1
ATOM 4978 C C . ARG B 1 264 ? 44.436 42.189 48.280 1.00 15.85 358 ARG B C 1
ATOM 4979 O O . ARG B 1 264 ? 43.497 42.982 48.370 1.00 14.08 358 ARG B O 1
ATOM 4987 N N . TRP B 1 265 ? 45.119 41.728 49.330 1.00 14.84 359 TRP B N 1
ATOM 4988 C CA . TRP B 1 265 ? 44.807 42.127 50.702 1.00 15.97 359 TRP B CA 1
ATOM 4989 C C . TRP B 1 265 ? 44.879 43.640 50.935 1.00 15.32 359 TRP B C 1
ATOM 4990 O O . TRP B 1 265 ? 45.931 44.250 50.763 1.00 16.08 359 TRP B O 1
ATOM 5001 N N . GLY B 1 266 ? 43.761 44.228 51.340 1.00 16.12 360 GLY B N 1
ATOM 5002 C CA . GLY B 1 266 ? 43.731 45.651 51.635 1.00 14.40 360 GLY B CA 1
ATOM 5003 C C . GLY B 1 266 ? 44.117 45.886 53.099 1.00 14.50 360 GLY B C 1
ATOM 5004 O O . GLY B 1 266 ? 43.942 45.003 53.956 1.00 13.89 360 GLY B O 1
ATOM 5005 N N . ASP B 1 267 ? 44.660 47.061 53.390 1.00 12.17 361 ASP B N 1
ATOM 5006 C CA . ASP B 1 267 ? 45.034 47.403 54.752 1.00 13.62 361 ASP B CA 1
ATOM 5007 C C . ASP B 1 267 ? 43.801 47.549 55.657 1.00 13.46 361 ASP B C 1
ATOM 5008 O O . ASP B 1 267 ? 43.914 47.400 56.863 1.00 12.81 361 ASP B O 1
ATOM 5013 N N . ALA B 1 268 ? 42.640 47.858 55.075 1.00 14.09 362 ALA B N 1
ATOM 5014 C CA . ALA B 1 268 ? 41.412 48.048 55.853 1.00 13.50 362 ALA B CA 1
ATOM 5015 C C . ALA B 1 268 ? 41.020 46.771 56.606 1.00 14.60 362 ALA B C 1
ATOM 5016 O O . ALA B 1 268 ? 40.803 46.813 57.810 1.00 14.17 362 ALA B O 1
ATOM 5018 N N . PRO B 1 269 ? 40.894 45.625 55.904 1.00 14.13 363 PRO B N 1
ATOM 5019 C CA . PRO B 1 269 ? 40.537 44.427 56.679 1.00 13.03 363 PRO B CA 1
ATOM 5020 C C . PRO B 1 269 ? 41.691 43.996 57.608 1.00 13.46 363 PRO B C 1
ATOM 5021 O O . PRO B 1 269 ? 41.471 43.461 58.699 1.00 11.71 363 PRO B O 1
ATOM 5025 N N . VAL B 1 270 ? 42.917 44.228 57.165 1.00 11.86 364 VAL B N 1
ATOM 5026 C CA . VAL B 1 270 ? 44.089 43.878 57.966 1.00 14.06 364 VAL B CA 1
ATOM 5027 C C . VAL B 1 270 ? 44.050 44.668 59.282 1.00 14.13 364 VAL B C 1
ATOM 5028 O O . VAL B 1 270 ? 44.111 44.075 60.354 1.00 12.42 364 VAL B O 1
ATOM 5032 N N . HIS B 1 271 ? 43.924 45.993 59.193 1.00 14.64 365 HIS B N 1
ATOM 5033 C CA . HIS B 1 271 ? 43.845 46.836 60.393 1.00 15.49 365 HIS B CA 1
ATOM 5034 C C . HIS B 1 271 ? 42.663 46.446 61.254 1.00 13.19 365 HIS B C 1
ATOM 5035 O O . HIS B 1 271 ? 42.737 46.493 62.475 1.00 12.31 365 HIS B O 1
ATOM 5042 N N . SER B 1 272 ? 41.555 46.107 60.597 1.00 14.78 366 SER B N 1
ATOM 5043 C CA . SER B 1 272 ? 40.309 45.777 61.283 1.00 13.35 366 SER B CA 1
ATOM 5044 C C . SER B 1 272 ? 40.367 44.479 62.067 1.00 14.00 366 SER B C 1
ATOM 5045 O O . SER B 1 272 ? 39.916 44.432 63.206 1.00 13.57 366 SER B O 1
ATOM 5048 N N . ILE B 1 273 ? 40.906 43.425 61.462 1.00 13.54 367 ILE B N 1
ATOM 5049 C CA . ILE B 1 273 ? 41.035 42.150 62.160 1.00 15.90 367 ILE B CA 1
ATOM 5050 C C . ILE B 1 273 ? 41.881 42.354 63.421 1.00 15.33 367 ILE B C 1
ATOM 5051 O O . ILE B 1 273 ? 41.517 41.899 64.521 1.00 16.86 367 ILE B O 1
ATOM 5056 N N . ALA B 1 274 ? 42.999 43.059 63.264 1.00 13.89 368 ALA B N 1
ATOM 5057 C CA . ALA B 1 274 ? 43.897 43.321 64.390 1.00 12.67 368 ALA B CA 1
ATOM 5058 C C . ALA B 1 274 ? 43.194 44.106 65.482 1.00 14.52 368 ALA B C 1
ATOM 5059 O O . ALA B 1 274 ? 43.235 43.728 66.658 1.00 15.10 368 ALA B O 1
ATOM 5061 N N . ALA B 1 275 ? 42.540 45.201 65.104 1.00 13.93 369 ALA B N 1
ATOM 5062 C CA . ALA B 1 275 ? 41.893 46.007 66.130 1.00 15.72 369 ALA B CA 1
ATOM 5063 C C . ALA B 1 275 ? 40.784 45.236 66.851 1.00 14.47 369 ALA B C 1
ATOM 5064 O O . ALA B 1 275 ? 40.675 45.302 68.070 1.00 16.19 369 ALA B O 1
ATOM 5066 N N . ALA B 1 276 ? 39.973 44.488 66.103 1.00 15.72 370 ALA B N 1
ATOM 5067 C CA . ALA B 1 276 ? 38.862 43.753 66.691 1.00 15.91 370 ALA B CA 1
ATOM 5068 C C . ALA B 1 276 ? 39.230 42.497 67.502 1.00 15.53 370 ALA B C 1
ATOM 5069 O O . ALA B 1 276 ? 38.429 42.019 68.297 1.00 17.64 370 ALA B O 1
ATOM 5071 N N . LEU B 1 277 ? 40.425 41.960 67.317 1.00 16.07 371 LEU B N 1
ATOM 5072 C CA . LEU B 1 277 ? 40.804 40.773 68.071 1.00 15.92 371 LEU B CA 1
ATOM 5073 C C . LEU B 1 277 ? 41.841 41.024 69.151 1.00 16.05 371 LEU B C 1
ATOM 5074 O O . LEU B 1 277 ? 41.835 40.337 70.178 1.00 15.78 371 LEU B O 1
ATOM 5079 N N . PHE B 1 278 ? 42.713 42.010 68.936 1.00 14.16 372 PHE B N 1
ATOM 5080 C CA . PHE B 1 278 ? 43.808 42.292 69.890 1.00 15.41 372 PHE B CA 1
ATOM 5081 C C . PHE B 1 278 ? 43.491 43.291 71.020 1.00 14.59 372 PHE B C 1
ATOM 5082 O O . PHE B 1 278 ? 44.239 43.381 72.009 1.00 14.70 372 PHE B O 1
ATOM 5090 N N . LEU B 1 279 ? 42.397 44.027 70.890 1.00 14.61 373 LEU B N 1
ATOM 5091 C CA . LEU B 1 279 ? 42.044 45.027 71.901 1.00 13.34 373 LEU B CA 1
ATOM 5092 C C . LEU B 1 279 ? 40.754 44.758 72.661 1.00 15.73 373 LEU B C 1
ATOM 5093 O O . LEU B 1 279 ? 39.870 44.007 72.195 1.00 13.58 373 LEU B O 1
ATOM 5098 N N . PRO B 1 280 ? 40.627 45.357 73.860 1.00 15.24 374 PRO B N 1
ATOM 5099 C CA . PRO B 1 280 ? 39.364 45.124 74.556 1.00 15.91 374 PRO B CA 1
ATOM 5100 C C . PRO B 1 280 ? 38.434 45.924 73.621 1.00 15.98 374 PRO B C 1
ATOM 5101 O O . PRO B 1 280 ? 38.871 46.929 73.042 1.00 16.14 374 PRO B O 1
ATOM 5105 N N . LYS B 1 281 ? 37.191 45.485 73.447 1.00 15.71 375 LYS B N 1
ATOM 5106 C CA . LYS B 1 281 ? 36.269 46.164 72.533 1.00 17.18 375 LYS B CA 1
ATOM 5107 C C . LYS B 1 281 ? 35.987 47.626 72.890 1.00 18.16 375 LYS B C 1
ATOM 5108 O O . LYS B 1 281 ? 35.727 48.443 71.999 1.00 17.45 375 LYS B O 1
ATOM 5114 N N . ASP B 1 282 ? 36.019 47.973 74.178 1.00 17.97 376 ASP B N 1
ATOM 5115 C CA . ASP B 1 282 ? 35.752 49.368 74.540 1.00 17.31 376 ASP B CA 1
ATOM 5116 C C . ASP B 1 282 ? 36.888 50.316 74.129 1.00 16.67 376 ASP B C 1
ATOM 5117 O O . ASP B 1 282 ? 36.839 51.517 74.389 1.00 16.41 376 ASP B O 1
ATOM 5122 N N . LYS B 1 283 ? 37.900 49.780 73.451 1.00 15.54 377 LYS B N 1
ATOM 5123 C CA . LYS B 1 283 ? 38.991 50.613 72.952 1.00 16.52 377 LYS B CA 1
ATOM 5124 C C . LYS B 1 283 ? 38.725 51.054 71.509 1.00 15.07 377 LYS B C 1
ATOM 5125 O O . LYS B 1 283 ? 39.452 51.884 70.977 1.00 13.84 377 LYS B O 1
ATOM 5131 N N . ILE B 1 284 ? 37.693 50.487 70.887 1.00 14.21 378 ILE B N 1
ATOM 5132 C CA . ILE B 1 284 ? 37.303 50.850 69.509 1.00 14.29 378 ILE B CA 1
ATOM 5133 C C . ILE B 1 284 ? 36.126 51.839 69.605 1.00 13.75 378 ILE B C 1
ATOM 5134 O O . ILE B 1 284 ? 35.229 51.663 70.431 1.00 13.12 378 ILE B O 1
ATOM 5139 N N . HIS B 1 285 ? 36.148 52.885 68.772 1.00 12.82 379 HIS B N 1
ATOM 5140 C CA . HIS B 1 285 ? 35.126 53.923 68.794 1.00 12.10 379 HIS B CA 1
ATOM 5141 C C . HIS B 1 285 ? 34.615 54.346 67.411 1.00 14.36 379 HIS B C 1
ATOM 5142 O O . HIS B 1 285 ? 35.402 54.592 66.487 1.00 14.67 379 HIS B O 1
ATOM 5149 N N . TYR B 1 286 ? 33.298 54.460 67.292 1.00 13.03 380 TYR B N 1
ATOM 5150 C CA . TYR B 1 286 ? 32.669 54.883 66.042 1.00 13.19 380 TYR B CA 1
ATOM 5151 C C . TYR B 1 286 ? 32.259 56.332 66.190 1.00 12.71 380 TYR B C 1
ATOM 5152 O O . TYR B 1 286 ? 31.502 56.667 67.111 1.00 10.84 380 TYR B O 1
ATOM 5161 N N . PHE B 1 287 ? 32.759 57.197 65.303 1.00 11.04 381 PHE B N 1
ATOM 5162 C CA . PHE B 1 287 ? 32.410 58.619 65.379 1.00 12.30 381 PHE B CA 1
ATOM 5163 C C . PHE B 1 287 ? 31.101 58.910 64.669 1.00 12.61 381 PHE B C 1
ATOM 5164 O O . PHE B 1 287 ? 31.083 59.356 63.509 1.00 12.51 381 PHE B O 1
ATOM 5172 N N . SER B 1 288 ? 30.002 58.674 65.371 1.00 13.58 382 SER B N 1
ATOM 5173 C CA . SER B 1 288 ? 28.679 58.916 64.810 1.00 16.39 382 SER B CA 1
ATOM 5174 C C . SER B 1 288 ? 28.443 60.408 64.542 1.00 17.38 382 SER B C 1
ATOM 5175 O O . SER B 1 288 ? 27.532 60.759 63.802 1.00 17.83 382 SER B O 1
ATOM 5178 N N . ASP B 1 289 ? 29.274 61.269 65.135 1.00 17.91 383 ASP B N 1
ATOM 5179 C CA . ASP B 1 289 ? 29.146 62.725 65.008 1.00 17.83 383 ASP B CA 1
ATOM 5180 C C . ASP B 1 289 ? 30.008 63.404 63.953 1.00 17.74 383 ASP B C 1
ATOM 5181 O O . ASP B 1 289 ? 29.888 64.616 63.741 1.00 17.21 383 ASP B O 1
ATOM 5186 N N . ILE B 1 290 ? 30.886 62.654 63.294 1.00 16.48 384 ILE B N 1
ATOM 5187 C CA . ILE B 1 290 ? 31.744 63.272 62.282 1.00 15.70 384 ILE B CA 1
ATOM 5188 C C . ILE B 1 290 ? 31.219 63.021 60.865 1.00 16.21 384 ILE B C 1
ATOM 5189 O O . ILE B 1 290 ? 31.142 61.879 60.413 1.00 17.69 384 ILE B O 1
ATOM 5194 N N . GLY B 1 291 ? 30.819 64.096 60.193 1.00 15.68 385 GLY B N 1
ATOM 5195 C CA . GLY B 1 291 ? 30.309 63.977 58.834 1.00 13.92 385 GLY B CA 1
ATOM 5196 C C . GLY B 1 291 ? 31.497 63.747 57.923 1.00 13.29 385 GLY B C 1
ATOM 5197 O O . GLY B 1 291 ? 32.465 64.506 57.979 1.00 11.79 385 GLY B O 1
ATOM 5198 N N . TYR B 1 292 ? 31.425 62.710 57.087 1.00 13.21 386 TYR B N 1
ATOM 5199 C CA . TYR B 1 292 ? 32.533 62.358 56.203 1.00 13.85 386 TYR B CA 1
ATOM 5200 C C . TYR B 1 292 ? 32.102 61.658 54.926 1.00 13.65 386 TYR B C 1
ATOM 5201 O O . TYR B 1 292 ? 31.134 60.899 54.916 1.00 15.62 386 TYR B O 1
ATOM 5210 N N . HIS B 1 293 ? 32.837 61.925 53.858 1.00 13.38 387 HIS B N 1
ATOM 5211 C CA . HIS B 1 293 ? 32.595 61.270 52.581 1.00 14.17 387 HIS B CA 1
ATOM 5212 C C . HIS B 1 293 ? 33.921 60.888 51.954 1.00 13.50 387 HIS B C 1
ATOM 5213 O O . HIS B 1 293 ? 34.836 61.701 51.907 1.00 14.46 387 HIS B O 1
ATOM 5220 N N . HIS B 1 294 ? 34.040 59.649 51.515 1.00 13.83 388 HIS B N 1
ATOM 5221 C CA . HIS B 1 294 ? 35.206 59.241 50.741 1.00 15.49 388 HIS B CA 1
ATOM 5222 C C . HIS B 1 294 ? 34.445 58.518 49.634 1.00 14.79 388 HIS B C 1
ATOM 5223 O O . HIS B 1 294 ? 33.695 57.591 49.914 1.00 15.18 388 HIS B O 1
ATOM 5230 N N . PRO B 1 295 ? 34.616 58.935 48.371 1.00 14.67 389 PRO B N 1
ATOM 5231 C CA . PRO B 1 295 ? 33.855 58.236 47.312 1.00 14.47 389 PRO B CA 1
ATOM 5232 C C . PRO B 1 295 ? 33.868 56.714 47.493 1.00 13.86 389 PRO B C 1
ATOM 5233 O O . PRO B 1 295 ? 34.928 56.112 47.641 1.00 15.56 389 PRO B O 1
ATOM 5237 N N . PRO B 1 296 ? 32.685 56.067 47.460 1.00 12.12 390 PRO B N 1
ATOM 5238 C CA . PRO B 1 296 ? 31.349 56.628 47.263 1.00 12.79 390 PRO B CA 1
ATOM 5239 C C . PRO B 1 296 ? 30.467 56.555 48.505 1.00 13.30 390 PRO B C 1
ATOM 5240 O O . PRO B 1 296 ? 29.266 56.616 48.371 1.00 13.63 390 PRO B O 1
ATOM 5244 N N . TYR B 1 297 ? 31.048 56.424 49.697 1.00 12.73 391 TYR B N 1
ATOM 5245 C CA . TYR B 1 297 ? 30.233 56.299 50.914 1.00 11.93 391 TYR B CA 1
ATOM 5246 C C . TYR B 1 297 ? 30.268 57.478 51.875 1.00 14.86 391 TYR B C 1
ATOM 5247 O O . TYR B 1 297 ? 31.316 58.084 52.079 1.00 12.92 391 TYR B O 1
ATOM 5256 N N . ASP B 1 298 ? 29.107 57.782 52.468 1.00 15.66 392 ASP B N 1
ATOM 5257 C CA . ASP B 1 298 ? 28.951 58.865 53.456 1.00 16.01 392 ASP B CA 1
ATOM 5258 C C . ASP B 1 298 ? 28.745 58.356 54.895 1.00 14.88 392 ASP B C 1
ATOM 5259 O O . ASP B 1 298 ? 28.226 57.263 55.106 1.00 13.55 392 ASP B O 1
ATOM 5264 N N . ASN B 1 299 ? 29.148 59.187 55.858 1.00 14.26 393 ASN B N 1
ATOM 5265 C CA . ASN B 1 299 ? 28.848 58.984 57.267 1.00 14.97 393 ASN B CA 1
ATOM 5266 C C . ASN B 1 299 ? 28.229 60.371 57.526 1.00 15.39 393 ASN B C 1
ATOM 5267 O O . ASN B 1 299 ? 28.901 61.395 57.399 1.00 17.65 393 ASN B O 1
ATOM 5272 N N . CYS B 1 300 ? 26.940 60.413 57.831 1.00 16.99 394 CYS B N 1
ATOM 5273 C CA . CYS B 1 300 ? 26.247 61.679 58.055 1.00 18.33 394 CYS B CA 1
ATOM 5274 C C . CYS B 1 300 ? 25.515 61.558 59.395 1.00 18.42 394 CYS B C 1
ATOM 5275 O O . CYS B 1 300 ? 24.661 60.681 59.569 1.00 19.02 394 CYS B O 1
ATOM 5278 N N . PRO B 1 301 ? 25.846 62.437 60.354 1.00 18.60 395 PRO B N 1
ATOM 5279 C CA . PRO B 1 301 ? 25.248 62.440 61.692 1.00 19.40 395 PRO B CA 1
ATOM 5280 C C . PRO B 1 301 ? 23.736 62.391 61.667 1.00 18.82 395 PRO B C 1
ATOM 5281 O O . PRO B 1 301 ? 23.068 63.264 61.106 1.00 17.54 395 PRO B O 1
ATOM 5285 N N . LEU B 1 302 ? 23.214 61.352 62.291 1.00 18.26 396 LEU B N 1
ATOM 5286 C CA . LEU B 1 302 ? 21.782 61.117 62.362 1.00 19.19 396 LEU B CA 1
ATOM 5287 C C . LEU B 1 302 ? 21.118 61.893 63.496 1.00 19.26 396 LEU B C 1
ATOM 5288 O O . LEU B 1 302 ? 19.934 62.196 63.421 1.00 18.27 396 LEU B O 1
ATOM 5293 N N . ASP B 1 303 ? 21.886 62.219 64.531 1.00 18.86 397 ASP B N 1
ATOM 5294 C CA . ASP B 1 303 ? 21.351 62.979 65.654 1.00 20.77 397 ASP B CA 1
ATOM 5295 C C . ASP B 1 303 ? 21.105 64.430 65.233 1.00 20.31 397 ASP B C 1
ATOM 5296 O O . ASP B 1 303 ? 22.005 65.117 64.758 1.00 19.85 397 ASP B O 1
ATOM 5301 N N . LYS B 1 304 ? 19.873 64.879 65.422 1.00 23.51 398 LYS B N 1
ATOM 5302 C CA . LYS B 1 304 ? 19.440 66.223 65.053 1.00 25.03 398 LYS B CA 1
ATOM 5303 C C . LYS B 1 304 ? 20.266 67.361 65.636 1.00 25.08 398 LYS B C 1
ATOM 5304 O O . LYS B 1 304 ? 20.676 68.259 64.899 1.00 25.49 398 LYS B O 1
ATOM 5310 N N . GLU B 1 305 ? 20.512 67.331 66.945 1.00 25.44 399 GLU B N 1
ATOM 5311 C CA . GLU B 1 305 ? 21.290 68.386 67.587 1.00 26.11 399 GLU B CA 1
ATOM 5312 C C . GLU B 1 305 ? 22.702 68.406 67.034 1.00 23.66 399 GLU B C 1
ATOM 5313 O O . GLU B 1 305 ? 23.239 69.467 66.743 1.00 22.57 399 GLU B O 1
ATOM 5319 N N . VAL B 1 306 ? 23.320 67.238 66.912 1.00 22.39 400 VAL B N 1
ATOM 5320 C CA . VAL B 1 306 ? 24.682 67.197 66.378 1.00 22.62 400 VAL B CA 1
ATOM 5321 C C . VAL B 1 306 ? 24.688 67.765 64.952 1.00 22.52 400 VAL B C 1
ATOM 5322 O O . VAL B 1 306 ? 25.490 68.637 64.632 1.00 23.84 400 VAL B O 1
ATOM 5326 N N . TYR B 1 307 ? 23.769 67.287 64.112 1.00 23.25 401 TYR B N 1
ATOM 5327 C CA . TYR B 1 307 ? 23.670 67.741 62.716 1.00 22.71 401 TYR B CA 1
ATOM 5328 C C . TYR B 1 307 ? 23.525 69.270 62.596 1.00 23.12 401 TYR B C 1
ATOM 5329 O O . TYR B 1 307 ? 24.275 69.929 61.875 1.00 22.50 401 TYR B O 1
ATOM 5338 N N . ASN B 1 308 ? 22.557 69.825 63.313 1.00 24.66 402 ASN B N 1
ATOM 5339 C CA . ASN B 1 308 ? 22.307 71.262 63.291 1.00 25.07 402 ASN B CA 1
ATOM 5340 C C . ASN B 1 308 ? 23.418 72.074 63.946 1.00 25.66 402 ASN B C 1
ATOM 5341 O O . ASN B 1 308 ? 23.927 73.028 63.357 1.00 27.12 402 ASN B O 1
ATOM 5346 N N . SER B 1 309 ? 23.822 71.679 65.147 1.00 26.20 403 SER B N 1
ATOM 5347 C CA . SER B 1 309 ? 24.872 72.401 65.867 1.00 27.47 403 SER B CA 1
ATOM 5348 C C . SER B 1 309 ? 26.191 72.484 65.112 1.00 26.54 403 SER B C 1
ATOM 5349 O O . SER B 1 309 ? 26.925 73.466 65.231 1.00 26.09 403 SER B O 1
ATOM 5352 N N . ASN B 1 310 ? 26.506 71.446 64.349 1.00 24.90 404 ASN B N 1
ATOM 5353 C CA . ASN B 1 310 ? 27.757 71.425 63.615 1.00 23.14 404 ASN B CA 1
ATOM 5354 C C . ASN B 1 310 ? 27.609 71.828 62.144 1.00 22.76 404 ASN B C 1
ATOM 5355 O O . ASN B 1 310 ? 28.527 71.653 61.344 1.00 23.21 404 ASN B O 1
ATOM 5360 N N . ASN B 1 311 ? 26.445 72.386 61.814 1.00 22.72 405 ASN B N 1
ATOM 5361 C CA . ASN B 1 311 ? 26.127 72.867 60.472 1.00 22.84 405 ASN B CA 1
ATOM 5362 C C . ASN B 1 311 ? 26.513 71.883 59.388 1.00 22.40 405 ASN B C 1
ATOM 5363 O O . ASN B 1 311 ? 27.228 72.218 58.438 1.00 21.93 405 ASN B O 1
ATOM 5368 N N . CYS B 1 312 ? 26.019 70.665 59.526 1.00 23.15 406 CYS B N 1
ATOM 5369 C CA . CYS B 1 312 ? 26.334 69.616 58.574 1.00 23.68 406 CYS B CA 1
ATOM 5370 C C . CYS B 1 312 ? 25.775 69.921 57.188 1.00 23.37 406 CYS B C 1
ATOM 5371 O O . CYS B 1 312 ? 24.732 70.540 57.068 1.00 21.79 406 CYS B O 1
ATOM 5374 N N . GLU B 1 313 ? 26.483 69.471 56.154 1.00 23.13 407 GLU B N 1
ATOM 5375 C CA . GLU B 1 313 ? 26.089 69.714 54.766 1.00 24.85 407 GLU B CA 1
ATOM 5376 C C . GLU B 1 313 ? 25.655 68.475 53.981 1.00 24.06 407 GLU B C 1
ATOM 5377 O O . GLU B 1 313 ? 25.434 68.569 52.771 1.00 23.96 407 GLU B O 1
ATOM 5383 N N . CYS B 1 314 ? 25.528 67.328 54.645 1.00 21.41 408 CYS B N 1
ATOM 5384 C CA . CYS B 1 314 ? 25.147 66.090 53.950 1.00 18.41 408 CYS B CA 1
ATOM 5385 C C . CYS B 1 314 ? 23.677 65.704 54.072 1.00 17.97 408 CYS B C 1
ATOM 5386 O O . CYS B 1 314 ? 22.927 66.282 54.848 1.00 18.66 408 CYS B O 1
ATOM 5389 N N . ASP B 1 315 ? 23.269 64.712 53.288 1.00 16.09 409 ASP B N 1
ATOM 5390 C CA . ASP B 1 315 ? 21.904 64.221 53.346 1.00 16.70 409 ASP B CA 1
ATOM 5391 C C . ASP B 1 315 ? 21.896 63.063 54.346 1.00 16.24 409 ASP B C 1
ATOM 5392 O O . ASP B 1 315 ? 22.525 62.022 54.111 1.00 16.17 409 ASP B O 1
ATOM 5397 N N . GLN B 1 316 ? 21.206 63.246 55.473 1.00 16.76 410 GLN B N 1
ATOM 5398 C CA . GLN B 1 316 ? 21.138 62.185 56.472 1.00 17.10 410 GLN B CA 1
ATOM 5399 C C . GLN B 1 316 ? 20.635 60.856 55.897 1.00 16.75 410 GLN B C 1
ATOM 5400 O O . GLN B 1 316 ? 21.131 59.798 56.265 1.00 15.57 410 GLN B O 1
ATOM 5406 N N . GLY B 1 317 ? 19.658 60.910 54.995 1.00 17.33 411 GLY B N 1
ATOM 5407 C CA . GLY B 1 317 ? 19.125 59.692 54.417 1.00 18.11 411 GLY B CA 1
ATOM 5408 C C . GLY B 1 317 ? 20.165 58.939 53.600 1.00 20.87 411 GLY B C 1
ATOM 5409 O O . GLY B 1 317 ? 19.958 57.791 53.208 1.00 18.68 411 GLY B O 1
ATOM 5410 N N . ASN B 1 318 ? 21.294 59.584 53.325 1.00 21.97 412 ASN B N 1
ATOM 5411 C CA . ASN B 1 318 ? 22.327 58.909 52.576 1.00 23.48 412 ASN B CA 1
ATOM 5412 C C . ASN B 1 318 ? 23.407 58.331 53.479 1.00 21.63 412 ASN B C 1
ATOM 5413 O O . ASN B 1 318 ? 24.406 57.810 52.990 1.00 21.54 412 ASN B O 1
ATOM 5418 N N . ASP B 1 319 ? 23.218 58.432 54.790 1.00 16.53 413 ASP B N 1
ATOM 5419 C CA . ASP B 1 319 ? 24.197 57.863 55.717 1.00 17.78 413 ASP B CA 1
ATOM 5420 C C . ASP B 1 319 ? 24.336 56.368 55.378 1.00 15.70 413 ASP B C 1
ATOM 5421 O O . ASP B 1 319 ? 23.353 55.640 55.302 1.00 18.50 413 ASP B O 1
ATOM 5426 N N . PHE B 1 320 ? 25.558 55.914 55.174 1.00 16.57 414 PHE B N 1
ATOM 5427 C CA . PHE B 1 320 ? 25.785 54.517 54.815 1.00 14.12 414 PHE B CA 1
ATOM 5428 C C . PHE B 1 320 ? 25.748 53.551 56.003 1.00 14.71 414 PHE B C 1
ATOM 5429 O O . PHE B 1 320 ? 25.396 52.391 55.835 1.00 11.45 414 PHE B O 1
ATOM 5437 N N . THR B 1 321 ? 26.072 54.054 57.199 1.00 16.14 415 THR B N 1
ATOM 5438 C CA . THR B 1 321 ? 26.135 53.241 58.420 1.00 16.00 415 THR B CA 1
ATOM 5439 C C . THR B 1 321 ? 25.221 52.022 58.521 1.00 14.74 415 THR B C 1
ATOM 5440 O O . THR B 1 321 ? 25.693 50.916 58.697 1.00 16.02 415 THR B O 1
ATOM 5444 N N . PHE B 1 322 ? 23.921 52.223 58.383 1.00 14.69 416 PHE B N 1
ATOM 5445 C CA . PHE B 1 322 ? 22.983 51.136 58.534 1.00 14.95 416 PHE B CA 1
ATOM 5446 C C . PHE B 1 322 ? 22.442 50.499 57.276 1.00 14.08 416 PHE B C 1
ATOM 5447 O O . PHE B 1 322 ? 21.513 49.720 57.342 1.00 12.88 416 PHE B O 1
ATOM 5455 N N . GLN B 1 323 ? 23.033 50.821 56.133 1.00 14.15 417 GLN B N 1
ATOM 5456 C CA . GLN B 1 323 ? 22.616 50.188 54.890 1.00 13.83 417 GLN B CA 1
ATOM 5457 C C . GLN B 1 323 ? 23.094 48.732 54.976 1.00 13.87 417 GLN B C 1
ATOM 5458 O O . GLN B 1 323 ? 24.017 48.411 55.749 1.00 15.07 417 GLN B O 1
ATOM 5464 N N . GLY B 1 324 ? 22.464 47.853 54.201 1.00 12.79 418 GLY B N 1
ATOM 5465 C CA . GLY B 1 324 ? 22.788 46.435 54.235 1.00 11.28 418 GLY B CA 1
ATOM 5466 C C . GLY B 1 324 ? 24.222 46.007 54.019 1.00 12.83 418 GLY B C 1
ATOM 5467 O O . GLY B 1 324 ? 24.762 45.152 54.751 1.00 11.65 418 GLY B O 1
ATOM 5468 N N . TYR B 1 325 ? 24.854 46.616 53.023 1.00 12.81 419 TYR B N 1
ATOM 5469 C CA . TYR B 1 325 ? 26.228 46.293 52.692 1.00 14.28 419 TYR B CA 1
ATOM 5470 C C . TYR B 1 325 ? 27.226 46.957 53.644 1.00 13.21 419 TYR B C 1
ATOM 5471 O O . TYR B 1 325 ? 28.410 46.658 53.603 1.00 13.59 419 TYR B O 1
ATOM 5480 N N . SER B 1 326 ? 26.748 47.885 54.460 1.00 13.75 420 SER B N 1
ATOM 5481 C CA . SER B 1 326 ? 27.604 48.543 55.458 1.00 14.78 420 SER B CA 1
ATOM 5482 C C . SER B 1 326 ? 27.704 47.567 56.641 1.00 13.86 420 SER B C 1
ATOM 5483 O O . SER B 1 326 ? 27.003 46.559 56.661 1.00 14.42 420 SER B O 1
ATOM 5486 N N . CYS B 1 327 ? 28.576 47.839 57.610 1.00 14.38 421 CYS B N 1
ATOM 5487 C CA . CYS B 1 327 ? 28.672 46.968 58.786 1.00 13.42 421 CYS B CA 1
ATOM 5488 C C . CYS B 1 327 ? 28.301 47.715 60.077 1.00 14.77 421 CYS B C 1
ATOM 5489 O O . CYS B 1 327 ? 28.686 47.308 61.178 1.00 13.72 421 CYS B O 1
ATOM 5492 N N . GLY B 1 328 ? 27.540 48.797 59.935 1.00 13.94 422 GLY B N 1
ATOM 5493 C CA . GLY B 1 328 ? 27.111 49.556 61.101 1.00 14.12 422 GLY B CA 1
ATOM 5494 C C . GLY B 1 328 ? 26.249 48.709 62.024 1.00 17.25 422 GLY B C 1
ATOM 5495 O O . GLY B 1 328 ? 26.387 48.766 63.254 1.00 17.18 422 GLY B O 1
ATOM 5496 N N . LYS B 1 329 ? 25.357 47.904 61.450 1.00 16.74 423 LYS B N 1
ATOM 5497 C CA . LYS B 1 329 ? 24.503 47.072 62.290 1.00 18.19 423 LYS B CA 1
ATOM 5498 C C . LYS B 1 329 ? 25.344 46.069 63.072 1.00 18.58 423 LYS B C 1
ATOM 5499 O O . LYS B 1 329 ? 25.160 45.904 64.287 1.00 18.57 423 LYS B O 1
ATOM 5505 N N . GLU B 1 330 ? 26.245 45.395 62.359 1.00 16.12 424 GLU B N 1
ATOM 5506 C CA . GLU B 1 330 ? 27.131 44.407 62.957 1.00 16.24 424 GLU B CA 1
ATOM 5507 C C . GLU B 1 330 ? 27.974 45.041 64.061 1.00 12.82 424 GLU B C 1
ATOM 5508 O O . GLU B 1 330 ? 28.230 44.428 65.104 1.00 14.28 424 GLU B O 1
ATOM 5514 N N . TYR B 1 331 ? 28.389 46.277 63.830 1.00 10.80 425 TYR B N 1
ATOM 5515 C CA . TYR B 1 331 ? 29.229 46.991 64.802 1.00 12.26 425 TYR B CA 1
ATOM 5516 C C . TYR B 1 331 ? 28.466 47.362 66.057 1.00 11.75 425 TYR B C 1
ATOM 5517 O O . TYR B 1 331 ? 28.926 47.124 67.184 1.00 12.95 425 TYR B O 1
ATOM 5526 N N . TYR B 1 332 ? 27.313 47.978 65.867 1.00 11.97 426 TYR B N 1
ATOM 5527 C CA . TYR B 1 332 ? 26.501 48.385 67.013 1.00 11.95 426 TYR B CA 1
ATOM 5528 C C . TYR B 1 332 ? 26.104 47.171 67.833 1.00 14.22 426 TYR B C 1
ATOM 5529 O O . TYR B 1 332 ? 26.176 47.179 69.067 1.00 14.68 426 TYR B O 1
ATOM 5538 N N . ASP B 1 333 ? 25.656 46.131 67.144 1.00 14.69 427 ASP B N 1
ATOM 5539 C CA . ASP B 1 333 ? 25.263 44.917 67.832 1.00 16.32 427 ASP B CA 1
ATOM 5540 C C . ASP B 1 333 ? 26.440 44.306 68.598 1.00 15.72 427 ASP B C 1
ATOM 5541 O O . ASP B 1 333 ? 26.277 43.787 69.706 1.00 14.18 427 ASP B O 1
ATOM 5546 N N . ALA B 1 334 ? 27.629 44.369 68.022 1.00 16.18 428 ALA B N 1
ATOM 5547 C CA . ALA B 1 334 ? 28.797 43.790 68.688 1.00 14.73 428 ALA B CA 1
ATOM 5548 C C . ALA B 1 334 ? 29.170 44.538 69.967 1.00 15.09 428 ALA B C 1
ATOM 5549 O O . ALA B 1 334 ? 29.603 43.930 70.949 1.00 14.67 428 ALA B O 1
ATOM 5551 N N . GLN B 1 335 ? 29.020 45.858 69.939 1.00 15.48 429 GLN B N 1
ATOM 5552 C CA . GLN B 1 335 ? 29.371 46.716 71.075 1.00 16.98 429 GLN B CA 1
ATOM 5553 C C . GLN B 1 335 ? 28.216 46.867 72.060 1.00 17.48 429 GLN B C 1
ATOM 5554 O O . GLN B 1 335 ? 28.380 47.472 73.117 1.00 18.26 429 GLN B O 1
ATOM 5560 N N . GLY B 1 336 ? 27.049 46.337 71.705 1.00 17.41 430 GLY B N 1
ATOM 5561 C CA . GLY B 1 336 ? 25.883 46.492 72.567 1.00 18.86 430 GLY B CA 1
ATOM 5562 C C . GLY B 1 336 ? 25.369 47.938 72.551 1.00 19.18 430 GLY B C 1
ATOM 5563 O O . GLY B 1 336 ? 24.796 48.414 73.533 1.00 17.72 430 GLY B O 1
ATOM 5564 N N . LEU B 1 337 ? 25.582 48.651 71.446 1.00 17.22 431 LEU B N 1
ATOM 5565 C CA . LEU B 1 337 ? 25.123 50.030 71.321 1.00 17.56 431 LEU B CA 1
ATOM 5566 C C . LEU B 1 337 ? 23.695 50.015 70.791 1.00 18.85 431 LEU B C 1
ATOM 5567 O O . LEU B 1 337 ? 23.369 49.221 69.910 1.00 17.53 431 LEU B O 1
ATOM 5572 N N . VAL B 1 338 ? 22.842 50.883 71.324 1.00 17.16 432 VAL B N 1
ATOM 5573 C CA . VAL B 1 338 ? 21.470 50.925 70.855 1.00 17.79 432 VAL B CA 1
ATOM 5574 C C . VAL B 1 338 ? 21.433 51.614 69.504 1.00 18.04 432 VAL B C 1
ATOM 5575 O O . VAL B 1 338 ? 21.937 52.716 69.367 1.00 16.87 432 VAL B O 1
ATOM 5579 N N . LYS B 1 339 ? 20.844 50.963 68.503 1.00 17.53 433 LYS B N 1
ATOM 5580 C CA . LYS B 1 339 ? 20.766 51.562 67.174 1.00 19.11 433 LYS B CA 1
ATOM 5581 C C . LYS B 1 339 ? 19.698 52.670 67.117 1.00 20.14 433 LYS B C 1
ATOM 5582 O O . LYS B 1 339 ? 18.711 52.634 67.853 1.00 20.11 433 LYS B O 1
ATOM 5588 N N . PRO B 1 340 ? 19.889 53.675 66.246 1.00 21.19 434 PRO B N 1
ATOM 5589 C CA . PRO B 1 340 ? 18.857 54.713 66.201 1.00 22.45 434 PRO B CA 1
ATOM 5590 C C . PRO B 1 340 ? 17.537 54.065 65.816 1.00 23.11 434 PRO B C 1
ATOM 5591 O O . PRO B 1 340 ? 17.504 53.059 65.097 1.00 19.75 434 PRO B O 1
ATOM 5595 N N . LYS B 1 341 ? 16.453 54.634 66.331 1.00 25.90 435 LYS B N 1
ATOM 5596 C CA . LYS B 1 341 ? 15.109 54.121 66.105 1.00 29.94 435 LYS B CA 1
ATOM 5597 C C . LYS B 1 341 ? 14.732 53.893 64.648 1.00 29.90 435 LYS B C 1
ATOM 5598 O O . LYS B 1 341 ? 14.045 52.925 64.335 1.00 32.62 435 LYS B O 1
ATOM 5604 N N . ASN B 1 342 ? 15.200 54.743 63.746 1.00 29.34 436 ASN B N 1
ATOM 5605 C CA . ASN B 1 342 ? 14.832 54.560 62.343 1.00 30.10 436 ASN B CA 1
ATOM 5606 C C . ASN B 1 342 ? 15.895 53.851 61.491 1.00 27.85 436 ASN B C 1
ATOM 5607 O O . ASN B 1 342 ? 15.905 54.001 60.264 1.00 25.51 436 ASN B O 1
ATOM 5612 N N . TRP B 1 343 ? 16.762 53.066 62.129 1.00 25.08 437 TRP B N 1
ATOM 5613 C CA . TRP B 1 343 ? 17.820 52.380 61.404 1.00 24.02 437 TRP B CA 1
ATOM 5614 C C . TRP B 1 343 ? 17.325 51.494 60.244 1.00 23.31 437 TRP B C 1
ATOM 5615 O O . TRP B 1 343 ? 17.974 51.414 59.200 1.00 21.81 437 TRP B O 1
ATOM 5626 N N . LYS B 1 344 ? 16.185 50.837 60.417 1.00 23.61 438 LYS B N 1
ATOM 5627 C CA . LYS B 1 344 ? 15.641 49.977 59.357 1.00 24.91 438 LYS B CA 1
ATOM 5628 C C . LYS B 1 344 ? 15.285 50.712 58.055 1.00 23.41 438 LYS B C 1
ATOM 5629 O O . LYS B 1 344 ? 15.308 50.111 56.981 1.00 21.65 438 LYS B O 1
ATOM 5635 N N . LYS B 1 345 ? 14.965 51.999 58.136 1.00 21.58 439 LYS B N 1
ATOM 5636 C CA . LYS B 1 345 ? 14.625 52.731 56.923 1.00 22.19 439 LYS B CA 1
ATOM 5637 C C . LYS B 1 345 ? 15.792 52.759 55.941 1.00 20.92 439 LYS B C 1
ATOM 5638 O O . LYS B 1 345 ? 15.584 52.925 54.744 1.00 20.63 439 LYS B O 1
ATOM 5644 N N . PHE B 1 346 ? 17.012 52.576 56.442 1.00 19.04 440 PHE B N 1
ATOM 5645 C CA . PHE B 1 346 ? 18.201 52.566 55.585 1.00 19.66 440 PHE B CA 1
ATOM 5646 C C . PHE B 1 346 ? 18.329 51.260 54.820 1.00 19.48 440 PHE B C 1
ATOM 5647 O O . PHE B 1 346 ? 19.193 51.127 53.964 1.00 19.34 440 PHE B O 1
ATOM 5655 N N . ARG B 1 347 ? 17.473 50.294 55.144 1.00 19.53 441 ARG B N 1
ATOM 5656 C CA . ARG B 1 347 ? 17.498 48.993 54.482 1.00 21.85 441 ARG B CA 1
ATOM 5657 C C . ARG B 1 347 ? 16.351 48.820 53.495 1.00 21.09 441 ARG B C 1
ATOM 5658 O O . ARG B 1 347 ? 16.075 47.712 53.062 1.00 24.09 441 ARG B O 1
ATOM 5666 N N . GLU B 1 348 ? 15.684 49.912 53.137 1.00 22.33 442 GLU B N 1
ATOM 5667 C CA . GLU B 1 348 ? 14.554 49.854 52.205 1.00 23.16 442 GLU B CA 1
ATOM 5668 C C . GLU B 1 348 ? 14.956 49.689 50.742 1.00 23.44 442 GLU B C 1
ATOM 5669 O O . GLU B 1 348 ? 14.036 49.595 49.895 1.00 22.13 442 GLU B O 1
#

B-factor: mean 22.8, std 8.29, range [7.54, 64.84]

GO terms:
  GO:0005797 Golgi medial cisterna (C, IDA)
  GO:0000026 alpha-1,2-mannosyltransferase activity (F, IDA)
  GO:0005794 Golgi apparatus (C, IDA)
  GO:0000329 fungal-type vacuole membrane (C, HDA)
  GO:0006491 N-glycan processing (P, IMP)
  GO:0006493 protein O-linked glycosylation (P, IMP)
  GO:0000032 cell wall mannoprotein biosynthetic process (P, IMP)

Nearest PDB structures (foldseek):
  1s4n-assembly1_A  TM=1.003E+00  e=9.092E-71  Saccharomyces cerevisiae
  1s4p-assembly1_B  TM=1.000E+00  e=2.016E-65  Saccharomyces cerevisiae
  7bop-assembly6_F  TM=9.289E-01  e=3.343E-35  Aspergillus fumigatus A1163
  5a07-assembly1_B  TM=9.242E-01  e=5.886E-33  Saccharomyces cerevisiae S288C
  5a08-assembly1_B  TM=9.021E-01  e=7.384E-32  Saccharomyces cerevisiae S288C

Secondary structure (DSSP, 8-state):
--HHHHHGGG---S---EEEEEE--GGGHHHHHHHHHHHIIIIITTS---EEEEESSPPPHHHHHHHHHH-SS-EEEEE--GGGSS--TTS-HHHHHHHHHHHTTTSTTTT-HHHHHHHHHHHHTGGGSGGGTT-SEEEE--TT-EE-S---S-HHHHHHHTT--EEES-EEE--GGG-TTHHHHHHHHHHH-GGGS-TT--HHHH-SSTTSS---EEE-TTSEEEEHHHHTSHHHHHHHHHHHHHTHHHHS---HHHHHHHHHHHHS-GGGEEE-TT--EEETTEEE----HHHHHHTT--S-GGGB-TTSTTSSHHHHHHHHTPPPPTTGGGGG-/---GGGGTGGG----EEEEEE--GGGHHHHHHHHHHHIIIIITTS---EEEEESSPPPHHHHHHHHHH-SS-EEEEEPPGGGSS--TTS-HHHHHHHHHHHTTTSTTTT-HHHHHHHHHHHHTGGGSGGGTT-SEEEE--TT-B--S---S-HHHHHHHTT--EEES-EEE--GGG-TTHHHHHHHHHHH-GGGS-TT--HHHH-SSTTSS---EEE-TTSEEEEHHHHTSHHHHHHHHHHHHHTHHHHS---HHHHHHHHHHHHS-GGGEEE-TT--EEETTEEE---SHHHHHHTT--S-GGG--TTSTTSSHHHHHHHHTPPPPTTGGGGG-

Organism: Saccharomyces cerevisiae (strain ATCC 204508 / S288c) (NCBI:txid559292)

InterPro domains:
  IPR002685 Glycosyl transferase, family 15 [PF01793] (70-390)
  IPR002685 Glycosyl transferase, family 15 [PIRSF018153] (40-440)
  IPR002685 Glycosyl transferase, family 15 [PTHR31121] (6-439)
  IPR029044 Nucleotide-diphospho-sugar transferases [G3DSA:3.90.550.10] (95-442)
  IPR029044 Nucleotide-diphospho-sugar transferases [SSF53448] (105-440)

Radius of gyration: 25.5 Å; Cα contacts (8 Å, |Δi|>4): 1286; chains: 2; bounding box: 61×49×72 Å